Protein AF-A0A7Z0EMR9-F1 (afdb_monomer)

Nearest PDB structures (foldseek):
  7tak-assembly1_B  TM=8.417E-01  e=6.934E-30  Colwellia psychrerythraea
  5xls-assembly1_A-2  TM=6.038E-01  e=2.255E-07  Escherichia coli O157:H7
  8jez-assembly1_A-2  TM=6.680E-01  e=3.388E-06  Homo sapiens
  7tw3-assembly1_A  TM=5.166E-01  e=1.677E-05  Homo sapiens
  8gv8-assembly1_B  TM=4.917E-01  e=1.467E-05  Homo sapiens

Radius of gyration: 27.98 Å; Cα contacts (8 Å, |Δi|>4): 841; chains: 1; bounding box: 106×66×97 Å

Secondary structure (DSSP, 8-state):
---PPPPPP---TTS-BPP-EEETTEEE--BTTTB---HHHHHHHHHHHHHHGGGHHHHHHHH---HHHHHHHHHHHHHHHHHHHHTT--S--B--GGGHHHHHHHHTTS-TTHHHHHHHHHHHHHHHHHHHHHHHHT-HHHHGGGS-HHHHHHHHHHHHHHHHHHHHSTTSHHHHSHHHHHHHHHHHHHHHH-HHHHHHHHH-HHHHHHHHTTTHHHHHHHHHHHHHTTSSPPP----SB----HHHHHHHSSHHHH-PPPHHHHHHHHHHHHHHHHHHHHHHHHHHHHHHHHHHH-TTSB----HHHHHHHHHHHHHHHHHHS--TT--BS--HHHHHHHHHHHTT-TTT-S-HHHHHHHHHHHHHHHTTBHHHHHHHGGGHHHHHHHHHHHHHHHHHHHHHHH--SHHHHHHHHHHHHHHHHH-HHHHHHHHHHHHHHHHGGGTTT----SSS-------S------PPP--------------------------------------

Organism: NCBI:txid220378

Sequence (511 aa):
MSQTPSQPDAVSASDAASPHWKAGPFEVRLPFVHYRFQWQDYTQGLVMCAVDLAAIPLLTELLGMPFEAALAVVVLNGLLYLLHHLLGDPVVPGWITPAVPLLMVYCQQFPEGPERVQALVAFQLVLAALSITLGVTGLAAKVVRFIPNALRAGIVVGAGFAAVQSVFAEGGRFETFPWTISIAVGLAFLLLYSKGFARAQRRSRVLRLIGSLGILPCILLAVVVAPLFGEAPWPTLEWGFATPDFVTLWTEYTVFGVGFPPAMMLLTAIPTVAAAYIVVFGDVLQARAVLDEASEVRTDEKVSYNPNRAHMIFGARNAIMGVIGPDVTMCGPLWAAMHVAISERYKKGRDAMQSIFGGAGSFRWGTNTGLWLLPIVSLVEPVLGVALALTLIIQGFVSVKVGILEARSRTDLGIAGVTGAVLALNGAAWGFAVGIVLCLLVYGRRFFSGEDDGVINHSGKATGKGVPEGGVQPEGRVESDGTPEPTGRREPTGRKAPAGQGNPAENAVEG

Mean predicted aligned error: 10.99 Å

Structure (mmCIF, N/CA/C/O backbone):
data_AF-A0A7Z0EMR9-F1
#
_entry.id   AF-A0A7Z0EMR9-F1
#
loop_
_atom_site.group_PDB
_atom_site.id
_atom_site.type_symbol
_atom_site.label_atom_id
_atom_site.label_alt_id
_atom_site.label_comp_id
_atom_site.label_asym_id
_atom_site.label_entity_id
_atom_site.label_seq_id
_atom_site.pdbx_PDB_ins_code
_atom_site.Cartn_x
_atom_site.Cartn_y
_atom_site.Cartn_z
_atom_site.occupancy
_atom_site.B_iso_or_equiv
_atom_site.auth_seq_id
_atom_site.auth_comp_id
_atom_site.auth_asym_id
_atom_site.auth_atom_id
_atom_site.pdbx_PDB_model_num
ATOM 1 N N . MET A 1 1 ? 61.504 -17.739 -24.196 1.00 38.50 1 MET A N 1
ATOM 2 C CA . MET A 1 1 ? 60.370 -17.129 -24.922 1.00 38.50 1 MET A CA 1
ATOM 3 C C . MET A 1 1 ? 59.130 -17.321 -24.071 1.00 38.50 1 MET A C 1
ATOM 5 O O . MET A 1 1 ? 58.827 -18.445 -23.704 1.00 38.50 1 MET A O 1
ATOM 9 N N . SER A 1 2 ? 58.551 -16.201 -23.646 1.00 34.12 2 SER A N 1
ATOM 10 C CA . SER A 1 2 ? 57.458 -16.084 -22.678 1.00 34.12 2 SER A CA 1
ATOM 11 C C . SER A 1 2 ? 56.152 -16.657 -23.237 1.00 34.12 2 SER A C 1
ATOM 13 O O . SER A 1 2 ? 55.765 -16.298 -24.347 1.00 34.12 2 SER A O 1
ATOM 15 N N . GLN A 1 3 ? 55.487 -17.531 -22.477 1.00 33.84 3 GLN A N 1
ATOM 16 C CA . GLN A 1 3 ? 54.086 -17.882 -22.698 1.00 33.84 3 GLN A CA 1
ATOM 17 C C . GLN A 1 3 ? 53.218 -16.846 -21.979 1.00 33.84 3 GLN A C 1
ATOM 19 O O . GLN A 1 3 ? 53.241 -16.742 -20.753 1.00 33.84 3 GLN A O 1
ATOM 24 N N . THR A 1 4 ? 52.468 -16.064 -22.748 1.00 31.91 4 THR A N 1
ATOM 25 C CA . THR A 1 4 ? 51.414 -15.185 -22.235 1.00 31.91 4 THR A CA 1
ATOM 26 C C . THR A 1 4 ? 50.178 -16.036 -21.913 1.00 31.91 4 THR A C 1
ATOM 28 O O . THR A 1 4 ? 49.784 -16.837 -22.763 1.00 31.91 4 THR A O 1
ATOM 31 N N . PRO A 1 5 ? 49.546 -15.897 -20.733 1.00 38.81 5 PRO A N 1
ATOM 32 C CA . PRO A 1 5 ? 48.330 -16.633 -20.420 1.00 38.81 5 PRO A CA 1
ATOM 33 C C . PRO A 1 5 ? 47.137 -16.042 -21.178 1.00 38.81 5 PRO A C 1
ATOM 35 O O . PRO A 1 5 ? 46.955 -14.825 -21.234 1.00 38.81 5 PRO A O 1
ATOM 38 N N . SER A 1 6 ? 46.326 -16.931 -21.743 1.00 34.91 6 SER A N 1
ATOM 39 C CA . SER A 1 6 ? 45.016 -16.658 -22.330 1.00 34.91 6 SER A CA 1
ATOM 40 C C . SER A 1 6 ? 44.100 -15.930 -21.339 1.00 34.91 6 SER A C 1
ATOM 42 O O . SER A 1 6 ? 43.960 -16.352 -20.190 1.00 34.91 6 SER A O 1
ATOM 44 N N . GLN A 1 7 ? 43.477 -14.841 -21.801 1.00 30.89 7 GLN A N 1
ATOM 45 C CA . GLN A 1 7 ? 42.397 -14.139 -21.102 1.00 30.89 7 GLN A CA 1
ATOM 46 C C . GLN A 1 7 ? 41.265 -15.113 -20.730 1.00 30.89 7 GLN A C 1
ATOM 48 O O . GLN A 1 7 ? 40.964 -16.003 -21.525 1.00 30.89 7 GLN A O 1
ATOM 53 N N . PRO A 1 8 ? 40.618 -14.950 -19.562 1.00 38.78 8 PRO A N 1
ATOM 54 C CA . PRO A 1 8 ? 39.451 -15.745 -19.218 1.00 38.78 8 PRO A CA 1
ATOM 55 C C . PRO A 1 8 ? 38.270 -15.347 -20.106 1.00 38.78 8 PRO A C 1
ATOM 57 O O . PRO A 1 8 ? 38.010 -14.160 -20.322 1.00 38.78 8 PRO A O 1
ATOM 60 N N . ASP A 1 9 ? 37.580 -16.367 -20.607 1.00 33.81 9 ASP A N 1
ATOM 61 C CA . ASP A 1 9 ? 36.414 -16.277 -21.474 1.00 33.81 9 ASP A CA 1
ATOM 62 C C . ASP A 1 9 ? 35.390 -15.258 -20.959 1.00 33.81 9 ASP A C 1
ATOM 64 O O . ASP A 1 9 ? 34.938 -15.299 -19.810 1.00 33.81 9 ASP A O 1
ATOM 68 N N . ALA A 1 10 ? 35.008 -14.333 -21.839 1.00 34.22 10 ALA A N 1
ATOM 69 C CA . ALA A 1 10 ? 33.889 -13.438 -21.622 1.00 34.22 10 ALA A CA 1
ATOM 70 C C . ALA A 1 10 ? 32.611 -14.279 -21.502 1.00 34.22 10 ALA A C 1
ATOM 72 O O . ALA A 1 10 ? 32.075 -14.766 -22.497 1.00 34.22 10 ALA A O 1
ATOM 73 N N . VAL A 1 11 ? 32.130 -14.450 -20.269 1.00 35.16 11 VAL A N 1
ATOM 74 C CA . VAL A 1 11 ? 30.783 -14.949 -19.980 1.00 35.16 11 VAL A CA 1
ATOM 75 C C . VAL A 1 11 ? 29.805 -14.165 -20.854 1.00 35.16 11 VAL A C 1
ATOM 77 O O . VAL A 1 11 ? 29.773 -12.933 -20.801 1.00 35.16 11 VAL A O 1
ATOM 80 N N . SER A 1 12 ? 29.037 -14.866 -21.690 1.00 31.38 12 SER A N 1
ATOM 81 C CA . SER A 1 12 ? 28.008 -14.257 -22.529 1.00 31.38 12 SER A CA 1
ATOM 82 C C . SER A 1 12 ? 27.102 -13.379 -21.666 1.00 31.38 12 SER A C 1
ATOM 84 O O . SER A 1 12 ? 26.524 -13.846 -20.683 1.00 31.38 12 SER A O 1
ATOM 86 N N . ALA A 1 13 ? 26.967 -12.104 -22.032 1.00 41.00 13 ALA A N 1
ATOM 87 C CA . ALA A 1 13 ? 26.223 -11.092 -21.278 1.00 41.00 13 ALA A CA 1
ATOM 88 C C . ALA A 1 13 ? 24.725 -11.418 -21.054 1.00 41.00 13 ALA A C 1
ATOM 90 O O . ALA A 1 13 ? 24.049 -10.680 -20.349 1.00 41.00 13 ALA A O 1
ATOM 91 N N . SER A 1 14 ? 24.210 -12.517 -21.615 1.00 41.41 14 SER A N 1
ATOM 92 C CA . SER A 1 14 ? 22.831 -12.994 -21.475 1.00 41.41 14 SER A CA 1
ATOM 93 C C . SER A 1 14 ? 22.508 -13.689 -20.141 1.00 41.41 14 SER A C 1
ATOM 95 O O . SER A 1 14 ? 21.337 -13.949 -19.883 1.00 41.41 14 SER A O 1
ATOM 97 N N . ASP A 1 15 ? 23.498 -14.000 -19.291 1.00 43.16 15 ASP A N 1
ATOM 98 C CA . ASP A 1 15 ? 23.293 -14.772 -18.044 1.00 43.16 15 ASP A CA 1
ATOM 99 C C . ASP A 1 15 ? 23.750 -14.071 -16.751 1.00 43.16 15 ASP A C 1
ATOM 101 O O . ASP A 1 15 ? 23.677 -14.650 -15.660 1.00 43.16 15 ASP A O 1
ATOM 105 N N . ALA A 1 16 ? 24.201 -12.816 -16.823 1.00 61.12 16 ALA A N 1
ATOM 106 C CA . ALA A 1 16 ? 24.695 -12.101 -15.651 1.00 61.12 16 ALA A CA 1
ATOM 107 C C . ALA A 1 16 ? 23.534 -11.683 -14.728 1.00 61.12 16 ALA A C 1
ATOM 109 O O . ALA A 1 16 ? 22.901 -10.638 -14.896 1.00 61.12 16 ALA A O 1
ATOM 110 N N . ALA A 1 17 ? 23.241 -12.510 -13.723 1.00 73.06 17 ALA A N 1
ATOM 111 C CA . ALA A 1 17 ? 22.413 -12.098 -12.597 1.00 73.06 17 ALA A CA 1
ATOM 112 C C . ALA A 1 17 ? 23.053 -10.879 -11.918 1.00 73.06 17 ALA A C 1
ATOM 114 O O . ALA A 1 17 ? 24.261 -10.859 -11.675 1.00 73.06 17 ALA A O 1
ATOM 115 N N . SER A 1 18 ? 22.240 -9.875 -11.582 1.00 81.69 18 SER A N 1
ATOM 116 C CA . SER A 1 18 ? 22.731 -8.690 -10.875 1.00 81.69 18 SER A CA 1
ATOM 117 C C . SER A 1 18 ? 23.467 -9.099 -9.580 1.00 81.69 18 SER A C 1
ATOM 119 O O . SER A 1 18 ? 22.972 -10.007 -8.891 1.00 81.69 18 SER A O 1
ATOM 121 N N . PRO A 1 19 ? 24.606 -8.465 -9.226 1.00 91.12 19 PRO A N 1
ATOM 122 C CA . PRO A 1 19 ? 25.434 -8.855 -8.082 1.00 91.12 19 PRO A CA 1
ATOM 123 C C . PRO A 1 19 ? 24.636 -8.976 -6.778 1.00 91.12 19 PRO A C 1
ATOM 125 O O . PRO A 1 19 ? 23.777 -8.143 -6.497 1.00 91.12 19 PRO A O 1
ATOM 128 N N . HIS A 1 20 ? 24.914 -10.002 -5.972 1.00 93.69 20 HIS A N 1
ATOM 129 C CA . HIS A 1 20 ? 24.277 -10.222 -4.668 1.00 93.69 20 HIS A CA 1
ATOM 130 C C . HIS A 1 20 ? 25.073 -11.216 -3.814 1.00 93.69 20 HIS A C 1
ATOM 132 O O . HIS A 1 20 ? 25.844 -12.024 -4.339 1.00 93.69 20 HIS A O 1
ATOM 138 N N . TRP A 1 21 ? 24.806 -11.226 -2.508 1.00 95.75 21 TRP A N 1
ATOM 139 C CA . TRP A 1 21 ? 25.156 -12.345 -1.632 1.00 95.75 21 TRP A CA 1
ATOM 140 C C . TRP A 1 21 ? 23.956 -13.265 -1.438 1.00 95.75 21 TRP A C 1
ATOM 142 O O . TRP A 1 21 ? 22.830 -12.809 -1.249 1.00 95.75 21 TRP A O 1
ATOM 152 N N . LYS A 1 22 ? 24.173 -14.580 -1.470 1.00 94.44 22 LYS A N 1
ATOM 153 C CA . LYS A 1 22 ? 23.105 -15.549 -1.198 1.00 94.44 22 LYS A CA 1
ATOM 154 C C . LYS A 1 22 ? 22.912 -15.715 0.308 1.00 94.44 22 LYS A C 1
ATOM 156 O O . LYS A 1 22 ? 23.880 -15.958 1.022 1.00 94.44 22 LYS A O 1
ATOM 161 N N . ALA A 1 23 ? 21.665 -15.641 0.766 1.00 94.25 23 ALA A N 1
ATOM 162 C CA . ALA A 1 23 ? 21.274 -15.881 2.153 1.00 94.25 23 ALA A CA 1
ATOM 163 C C . ALA A 1 23 ? 19.988 -16.724 2.190 1.00 94.25 23 ALA A C 1
ATOM 165 O O . ALA A 1 23 ? 18.875 -16.206 2.286 1.00 94.25 23 ALA A O 1
ATOM 166 N N . GLY A 1 24 ? 20.138 -18.047 2.063 1.00 91.56 24 GLY A N 1
ATOM 167 C CA . GLY A 1 24 ? 19.003 -18.968 1.973 1.00 91.56 24 GLY A CA 1
ATOM 168 C C . GLY A 1 24 ? 18.119 -18.650 0.756 1.00 91.56 24 GLY A C 1
ATOM 169 O O . GLY A 1 24 ? 18.639 -18.624 -0.361 1.00 91.56 24 GLY A O 1
ATOM 170 N N . PRO A 1 25 ? 16.805 -18.405 0.931 1.00 91.00 25 PRO A N 1
ATOM 171 C CA . PRO A 1 25 ? 15.931 -18.032 -0.177 1.00 91.00 25 PRO A CA 1
ATOM 172 C C . PRO A 1 25 ? 16.091 -16.569 -0.623 1.00 91.00 25 PRO A C 1
ATOM 174 O O . PRO A 1 25 ? 15.492 -16.185 -1.628 1.00 91.00 25 PRO A O 1
ATOM 177 N N . PHE A 1 26 ? 16.855 -15.754 0.113 1.00 95.94 26 PHE A N 1
ATOM 178 C CA . PHE A 1 26 ? 17.042 -14.327 -0.140 1.00 95.94 26 PHE A CA 1
ATOM 179 C C . PHE A 1 26 ? 18.345 -14.038 -0.891 1.00 95.94 26 PHE A C 1
ATOM 181 O O . PHE A 1 26 ? 19.332 -14.774 -0.800 1.00 95.94 26 PHE A O 1
ATOM 188 N N . GLU A 1 27 ? 18.351 -12.919 -1.610 1.00 94.94 27 GLU A N 1
ATOM 189 C CA . GLU A 1 27 ? 19.522 -12.399 -2.315 1.00 94.94 27 GLU A CA 1
ATOM 190 C C . GLU A 1 27 ? 19.842 -11.016 -1.747 1.00 94.94 27 GLU A C 1
ATOM 192 O O . GLU A 1 27 ? 19.180 -10.034 -2.076 1.00 94.94 27 GLU A O 1
ATOM 197 N N . VAL A 1 28 ? 20.838 -10.940 -0.866 1.00 96.69 28 VAL A N 1
ATOM 198 C CA . VAL A 1 28 ? 21.196 -9.702 -0.175 1.00 96.69 28 VAL A CA 1
ATOM 199 C C . VAL A 1 28 ? 21.867 -8.735 -1.145 1.00 96.69 28 VAL A C 1
ATOM 201 O O . VAL A 1 28 ? 22.902 -9.051 -1.739 1.00 96.69 28 VAL A O 1
ATOM 204 N N . ARG A 1 29 ? 21.278 -7.544 -1.294 1.00 94.88 29 ARG A N 1
ATOM 205 C CA . ARG A 1 29 ? 21.692 -6.502 -2.244 1.00 94.88 29 ARG A CA 1
ATOM 206 C C . ARG A 1 29 ? 21.770 -5.144 -1.562 1.00 94.88 29 ARG A C 1
ATOM 208 O O . ARG A 1 29 ? 20.777 -4.438 -1.413 1.00 94.88 29 ARG A O 1
ATOM 215 N N . LEU A 1 30 ? 22.980 -4.757 -1.187 1.00 95.06 30 LEU A N 1
ATOM 216 C CA . LEU A 1 30 ? 23.254 -3.440 -0.610 1.00 95.06 30 LEU A CA 1
ATOM 217 C C . LEU A 1 30 ? 23.436 -2.357 -1.692 1.00 95.06 30 LEU A C 1
ATOM 219 O O . LEU A 1 30 ? 24.103 -2.628 -2.701 1.00 95.06 30 LEU A O 1
ATOM 223 N N . PRO A 1 31 ? 22.913 -1.131 -1.478 1.00 93.69 31 PRO A N 1
ATOM 224 C CA . PRO A 1 31 ? 23.210 0.005 -2.347 1.00 93.69 31 PRO A CA 1
ATOM 225 C C . PRO A 1 31 ? 24.718 0.270 -2.391 1.00 93.69 31 PRO A C 1
ATOM 227 O O . PRO A 1 31 ? 25.435 -0.027 -1.436 1.00 93.69 31 PRO A O 1
ATOM 230 N N . PHE A 1 32 ? 25.198 0.826 -3.505 1.00 94.19 32 PHE A N 1
ATOM 231 C CA . PHE A 1 32 ? 26.609 1.155 -3.783 1.00 94.19 32 PHE A CA 1
ATOM 232 C C . PHE A 1 32 ? 27.553 -0.047 -3.938 1.00 94.19 32 PHE A C 1
ATOM 234 O O . PHE A 1 32 ? 28.539 0.064 -4.659 1.00 94.19 32 PHE A O 1
ATOM 241 N N . VAL A 1 33 ? 27.242 -1.191 -3.327 1.00 93.94 33 VAL A N 1
ATOM 242 C CA . VAL A 1 33 ? 28.011 -2.438 -3.459 1.00 93.94 33 VAL A CA 1
ATOM 243 C C . VAL A 1 33 ? 27.484 -3.280 -4.619 1.00 93.94 33 VAL A C 1
ATOM 245 O O . VAL A 1 33 ? 28.239 -3.687 -5.494 1.00 93.94 33 VAL A O 1
ATOM 248 N N . HIS A 1 34 ? 26.174 -3.535 -4.633 1.00 94.00 34 HIS A N 1
ATOM 249 C CA . HIS A 1 34 ? 25.549 -4.487 -5.554 1.00 94.00 34 HIS A CA 1
ATOM 250 C C . HIS A 1 34 ? 24.795 -3.813 -6.699 1.00 94.00 34 HIS A C 1
ATOM 252 O O . HIS A 1 34 ? 24.674 -4.369 -7.787 1.00 94.00 34 HIS A O 1
ATOM 258 N N . TYR A 1 35 ? 24.297 -2.600 -6.467 1.00 92.81 35 TYR A N 1
ATOM 259 C CA . TYR A 1 35 ? 23.665 -1.785 -7.492 1.00 92.81 35 TYR A CA 1
ATOM 260 C C . TYR A 1 35 ? 24.071 -0.319 -7.343 1.00 92.81 35 TYR A C 1
ATOM 262 O O . TYR A 1 35 ? 24.325 0.182 -6.243 1.00 92.81 35 TYR A O 1
ATOM 270 N N . ARG A 1 36 ? 24.092 0.397 -8.472 1.00 92.81 36 ARG A N 1
ATOM 271 C CA . ARG A 1 36 ? 24.347 1.840 -8.492 1.00 92.81 36 ARG A CA 1
ATOM 272 C C . ARG A 1 36 ? 23.119 2.597 -8.002 1.00 92.81 36 ARG A C 1
ATOM 274 O O . ARG A 1 36 ? 22.025 2.400 -8.536 1.00 92.81 36 ARG A O 1
ATOM 281 N N . PHE A 1 37 ? 23.330 3.503 -7.056 1.00 93.69 37 PHE A N 1
ATOM 282 C CA . PHE A 1 37 ? 22.301 4.421 -6.585 1.00 93.69 37 PHE A CA 1
ATOM 283 C C . PHE A 1 37 ? 21.839 5.358 -7.713 1.00 93.69 37 PHE A C 1
ATOM 285 O O . PHE A 1 37 ? 22.659 5.933 -8.432 1.00 93.69 37 PHE A O 1
ATOM 292 N N . GLN A 1 38 ? 20.527 5.485 -7.898 1.00 93.50 38 GLN A N 1
ATOM 293 C CA . GLN A 1 38 ? 19.898 6.276 -8.951 1.00 93.50 38 GLN A CA 1
ATOM 294 C C . GLN A 1 38 ? 19.310 7.562 -8.364 1.00 93.50 38 GLN A C 1
ATOM 296 O O . GLN A 1 38 ? 18.248 7.553 -7.746 1.00 93.50 38 GLN A O 1
ATOM 301 N N . TRP A 1 39 ? 19.985 8.693 -8.587 1.00 90.94 39 TRP A N 1
ATOM 302 C CA . TRP A 1 39 ? 19.556 9.979 -8.025 1.00 90.94 39 TRP A CA 1
ATOM 303 C C . TRP A 1 39 ? 18.160 10.413 -8.495 1.00 90.94 39 TRP A C 1
ATOM 305 O O . TRP A 1 39 ? 17.389 10.937 -7.704 1.00 90.94 39 TRP A O 1
ATOM 315 N N . GLN A 1 40 ? 17.812 10.139 -9.758 1.00 88.88 40 GLN A N 1
ATOM 316 C CA . GLN A 1 40 ? 16.497 10.479 -10.318 1.00 88.88 40 GLN A CA 1
ATOM 317 C C . GLN A 1 40 ? 15.355 9.767 -9.579 1.00 88.88 40 GLN A C 1
ATOM 319 O O . GLN A 1 40 ? 14.358 10.398 -9.236 1.00 88.88 40 GLN A O 1
ATOM 324 N N . ASP A 1 41 ? 15.518 8.469 -9.306 1.00 92.44 41 ASP A N 1
ATOM 325 C CA . ASP A 1 41 ? 14.514 7.680 -8.589 1.00 92.44 41 ASP A CA 1
ATOM 326 C C . ASP A 1 41 ? 14.484 8.063 -7.100 1.00 92.44 41 ASP A C 1
ATOM 328 O O . ASP A 1 41 ? 13.411 8.137 -6.510 1.00 92.44 41 ASP A O 1
ATOM 332 N N . TYR A 1 42 ? 15.637 8.398 -6.506 1.00 95.50 42 TYR A N 1
ATOM 333 C CA . TYR A 1 42 ? 15.719 8.908 -5.133 1.00 95.50 42 TYR A CA 1
ATOM 334 C C . TYR A 1 42 ? 14.981 10.234 -4.944 1.00 95.50 42 TYR A C 1
ATOM 336 O O . TYR A 1 42 ? 14.158 10.348 -4.039 1.00 95.50 42 TYR A O 1
ATOM 344 N N . THR A 1 43 ? 15.219 11.232 -5.803 1.00 90.75 43 THR A N 1
ATOM 345 C CA . THR A 1 43 ? 14.514 12.519 -5.698 1.00 90.75 43 THR A CA 1
ATOM 346 C C . THR A 1 43 ? 13.024 12.355 -5.958 1.00 90.75 43 THR A C 1
ATOM 348 O O . THR A 1 43 ? 12.221 13.028 -5.323 1.00 90.75 43 THR A O 1
ATOM 351 N N . GLN A 1 44 ? 12.636 11.440 -6.854 1.00 88.94 44 GLN A N 1
ATOM 352 C CA . GLN A 1 44 ? 11.231 11.091 -7.039 1.00 88.94 44 GLN A CA 1
ATOM 353 C C . GLN A 1 44 ? 10.642 10.473 -5.765 1.00 88.94 44 GLN A C 1
ATOM 355 O O . GLN A 1 44 ? 9.584 10.908 -5.327 1.00 88.94 44 GLN A O 1
ATOM 360 N N . GLY A 1 45 ? 11.337 9.522 -5.138 1.00 92.81 45 GLY A N 1
ATOM 361 C CA . GLY A 1 45 ? 10.942 8.934 -3.857 1.00 92.81 45 GLY A CA 1
ATOM 362 C C . GLY A 1 45 ? 10.769 9.973 -2.751 1.00 92.81 45 GLY A C 1
ATOM 363 O O . GLY A 1 45 ? 9.772 9.947 -2.039 1.00 92.81 45 GLY A O 1
ATOM 364 N N . LEU A 1 46 ? 11.690 10.933 -2.662 1.00 92.56 46 LEU A N 1
ATOM 365 C CA . LEU A 1 46 ? 11.659 11.999 -1.660 1.00 92.56 46 LEU A CA 1
ATOM 366 C C . LEU A 1 46 ? 10.382 12.838 -1.734 1.00 92.56 46 LEU A C 1
ATOM 368 O O . LEU A 1 46 ? 9.824 13.168 -0.701 1.00 92.56 46 LEU A O 1
ATOM 372 N N . VAL A 1 47 ? 9.887 13.138 -2.936 1.00 86.69 47 VAL A N 1
ATOM 373 C CA . VAL A 1 47 ? 8.612 13.857 -3.092 1.00 86.69 47 VAL A CA 1
ATOM 374 C C . VAL A 1 47 ? 7.412 12.908 -2.952 1.00 86.69 47 VAL A C 1
ATOM 376 O O . VAL A 1 47 ? 6.363 13.296 -2.445 1.00 86.69 47 VAL A O 1
ATOM 379 N N . MET A 1 48 ? 7.556 11.647 -3.369 1.00 88.44 48 MET A N 1
ATOM 380 C CA . MET A 1 48 ? 6.493 10.639 -3.278 1.00 88.44 48 MET A CA 1
ATOM 381 C C . MET A 1 48 ? 6.189 10.167 -1.855 1.00 88.44 48 MET A C 1
ATOM 383 O O . MET A 1 48 ? 5.136 9.561 -1.665 1.00 88.44 48 MET A O 1
ATOM 387 N N . CYS A 1 49 ? 7.030 10.460 -0.855 1.00 90.75 49 CYS A N 1
ATOM 388 C CA . CYS A 1 49 ? 6.718 10.131 0.542 1.00 90.75 49 CYS A CA 1
ATOM 389 C C . CYS A 1 49 ? 5.411 10.789 1.023 1.00 90.75 49 CYS A C 1
ATOM 391 O O . CYS A 1 49 ? 4.757 10.254 1.910 1.00 90.75 49 CYS A O 1
ATOM 393 N N . ALA A 1 50 ? 4.976 11.885 0.386 1.00 86.69 50 ALA A N 1
ATOM 394 C CA . ALA A 1 50 ? 3.672 12.502 0.624 1.00 86.69 50 ALA A CA 1
ATOM 395 C C . ALA A 1 50 ? 2.501 11.516 0.467 1.00 86.69 50 ALA A C 1
ATOM 397 O O . ALA A 1 50 ? 1.486 11.645 1.144 1.00 86.69 50 ALA A O 1
ATOM 398 N N . VAL A 1 51 ? 2.643 10.516 -0.410 1.00 85.12 51 VAL A N 1
ATOM 399 C CA . VAL A 1 51 ? 1.649 9.448 -0.567 1.00 85.12 51 VAL A CA 1
ATOM 400 C C . VAL A 1 51 ? 1.693 8.484 0.619 1.00 85.12 51 VAL A C 1
ATOM 402 O O . VAL A 1 51 ? 0.638 8.088 1.103 1.00 85.12 51 VAL A O 1
ATOM 405 N N . ASP A 1 52 ? 2.883 8.147 1.128 1.00 89.56 52 ASP A N 1
ATOM 406 C CA . ASP A 1 52 ? 3.030 7.290 2.313 1.00 89.56 52 ASP A CA 1
ATOM 407 C C . ASP A 1 52 ? 2.407 7.964 3.564 1.00 89.56 52 ASP A C 1
ATOM 409 O O . ASP A 1 52 ? 1.804 7.290 4.398 1.00 89.56 52 ASP A O 1
ATOM 413 N N . LEU A 1 53 ? 2.454 9.302 3.660 1.00 91.75 53 LEU A N 1
ATOM 414 C CA . LEU A 1 53 ? 1.811 10.076 4.736 1.00 91.75 53 LEU A CA 1
ATOM 415 C C . LEU A 1 53 ? 0.273 10.000 4.718 1.00 91.75 53 LEU A C 1
ATOM 417 O O . LEU A 1 53 ? -0.360 10.247 5.743 1.00 91.75 53 LEU A O 1
ATOM 421 N N . ALA A 1 54 ? -0.352 9.600 3.604 1.00 87.94 54 ALA A N 1
ATOM 422 C CA . ALA A 1 54 ? -1.806 9.422 3.534 1.00 87.94 54 ALA A CA 1
ATOM 423 C C . ALA A 1 54 ? -2.319 8.223 4.361 1.00 87.94 54 ALA A C 1
ATOM 425 O O . ALA A 1 54 ? -3.530 8.044 4.489 1.00 87.94 54 ALA A O 1
ATOM 426 N N . ALA A 1 55 ? -1.423 7.421 4.951 1.00 90.56 55 ALA A N 1
ATOM 427 C CA . ALA A 1 55 ? -1.775 6.427 5.964 1.00 90.56 55 ALA A CA 1
ATOM 428 C C . ALA A 1 55 ? -2.103 7.053 7.330 1.00 90.56 55 ALA A C 1
ATOM 430 O O . ALA A 1 55 ? -2.860 6.462 8.098 1.00 90.56 55 ALA A O 1
ATOM 431 N N . ILE A 1 56 ? -1.582 8.249 7.634 1.00 93.44 56 ILE A N 1
ATOM 432 C CA . ILE A 1 56 ? -1.796 8.903 8.932 1.00 93.44 56 ILE A CA 1
ATOM 433 C C . ILE A 1 56 ? -3.292 9.100 9.216 1.00 93.44 56 ILE A C 1
ATOM 435 O O . ILE A 1 56 ? -3.744 8.630 10.259 1.00 93.44 56 ILE A O 1
ATOM 439 N N . PRO A 1 57 ? -4.104 9.660 8.294 1.00 88.69 57 PRO A N 1
ATOM 440 C CA . PRO A 1 57 ? -5.531 9.820 8.549 1.00 88.69 57 PRO A CA 1
ATOM 441 C C . PRO A 1 57 ? -6.292 8.499 8.726 1.00 88.69 57 PRO A C 1
ATOM 443 O O . PRO A 1 57 ? -7.346 8.502 9.350 1.00 88.69 57 PRO A O 1
ATOM 446 N N . LEU A 1 58 ? -5.796 7.377 8.181 1.00 88.88 58 LEU A N 1
ATOM 447 C CA . LEU A 1 58 ? -6.398 6.058 8.418 1.00 88.88 58 LEU A CA 1
ATOM 448 C C . LEU A 1 58 ? -6.175 5.609 9.861 1.00 88.88 58 LEU A C 1
ATOM 450 O O . LEU A 1 58 ? -7.086 5.076 10.484 1.00 88.88 58 LEU A O 1
ATOM 454 N N . LEU A 1 59 ? -4.966 5.817 10.383 1.00 93.88 59 LEU A N 1
ATOM 455 C CA . LEU A 1 59 ? -4.608 5.459 11.753 1.00 93.88 59 LEU A CA 1
ATOM 456 C C . LEU A 1 59 ? -5.317 6.361 12.766 1.00 93.88 59 LEU A C 1
ATOM 458 O O . LEU A 1 59 ? -5.841 5.859 13.759 1.00 93.88 59 LEU A O 1
ATOM 462 N N . THR A 1 60 ? -5.387 7.665 12.494 1.00 92.12 60 THR A N 1
ATOM 463 C CA . THR A 1 60 ? -6.053 8.627 13.380 1.00 92.12 60 THR A CA 1
ATOM 464 C C . THR A 1 60 ? -7.561 8.374 13.426 1.00 92.12 60 THR A C 1
ATOM 466 O O . THR A 1 60 ? -8.140 8.361 14.503 1.00 92.12 60 THR A O 1
ATOM 469 N N . GLU A 1 61 ? -8.205 8.121 12.279 1.00 85.94 61 GLU A N 1
ATOM 470 C CA . GLU A 1 61 ? -9.647 7.837 12.214 1.00 85.94 61 GLU A CA 1
ATOM 471 C C . GLU A 1 61 ? -9.991 6.473 12.810 1.00 85.94 61 GLU A C 1
ATOM 473 O O . GLU A 1 61 ? -10.974 6.339 13.532 1.00 85.94 61 GLU A O 1
ATOM 478 N N . LEU A 1 62 ? -9.205 5.441 12.495 1.00 88.50 62 LEU A N 1
ATOM 479 C CA . LEU A 1 62 ? -9.541 4.096 12.935 1.00 88.50 62 LEU A CA 1
ATOM 480 C C . LEU A 1 62 ? -9.266 3.908 14.427 1.00 88.50 62 LEU A C 1
ATOM 482 O O . LEU A 1 62 ? -10.055 3.249 15.100 1.00 88.50 62 LEU A O 1
ATOM 486 N N . LEU A 1 63 ? -8.144 4.424 14.933 1.00 93.12 63 LEU A N 1
ATOM 487 C CA . LEU A 1 63 ? -7.646 4.108 16.275 1.00 93.12 63 LEU A CA 1
ATOM 488 C C . LEU A 1 63 ? -7.712 5.284 17.257 1.00 93.12 63 LEU A C 1
ATOM 490 O O . LEU A 1 63 ? -7.359 5.083 18.414 1.00 93.12 63 LEU A O 1
ATOM 494 N N . GLY A 1 64 ? -8.086 6.488 16.814 1.00 91.12 64 GLY A N 1
ATOM 495 C CA . GLY A 1 64 ? -7.948 7.700 17.630 1.00 91.12 64 GLY A CA 1
ATOM 496 C C . GLY A 1 64 ? -6.484 8.103 17.854 1.00 91.12 64 GLY A C 1
ATOM 497 O O . GLY A 1 64 ? -6.176 8.862 18.770 1.00 91.12 64 GLY A O 1
ATOM 498 N N . MET A 1 65 ? -5.568 7.573 17.035 1.00 95.06 65 MET A N 1
ATOM 499 C CA . MET A 1 65 ? -4.125 7.732 17.209 1.00 95.06 65 MET A CA 1
ATOM 500 C C . MET A 1 65 ? -3.685 9.188 16.975 1.00 95.06 65 MET A C 1
ATOM 502 O O . MET A 1 65 ? -4.061 9.761 15.950 1.00 95.06 65 MET A O 1
ATOM 506 N N . PRO A 1 66 ? -2.846 9.778 17.850 1.00 96.00 66 PRO A N 1
ATOM 507 C CA . PRO A 1 66 ? -2.228 11.079 17.601 1.00 96.00 66 PRO A CA 1
ATOM 508 C C . PRO A 1 66 ? -1.385 11.090 16.321 1.00 96.00 66 PRO A C 1
ATOM 510 O O . PRO A 1 66 ? -0.812 10.068 15.928 1.00 96.00 66 PRO A O 1
ATOM 513 N N . PHE A 1 67 ? -1.268 12.258 15.690 1.00 94.56 67 PHE A N 1
ATOM 514 C CA . PHE A 1 67 ? -0.573 12.422 14.411 1.00 94.56 67 PHE A CA 1
ATOM 515 C C . PHE A 1 67 ? 0.873 11.902 14.452 1.00 94.56 67 PHE A C 1
ATOM 517 O O . PHE A 1 67 ? 1.297 11.156 13.572 1.00 94.56 67 PHE A O 1
ATOM 524 N N . GLU A 1 68 ? 1.623 12.238 15.497 1.00 96.06 68 GLU A N 1
ATOM 525 C CA . GLU A 1 68 ? 3.040 11.915 15.663 1.00 96.06 68 GLU A CA 1
ATOM 526 C C . GLU A 1 68 ? 3.261 10.417 15.904 1.00 96.06 68 GLU A C 1
ATOM 528 O O . GLU A 1 68 ? 4.243 9.848 15.418 1.00 96.06 68 GLU A O 1
ATOM 533 N N . ALA A 1 69 ? 2.333 9.755 16.601 1.00 97.38 69 ALA A N 1
ATOM 534 C CA . ALA A 1 69 ? 2.346 8.304 16.775 1.00 97.38 69 ALA A CA 1
ATOM 535 C C . ALA A 1 69 ? 2.008 7.589 15.453 1.00 97.38 69 ALA A C 1
ATOM 537 O O . ALA A 1 69 ? 2.663 6.611 15.085 1.00 97.38 69 ALA A O 1
ATOM 538 N N . ALA A 1 70 ? 1.055 8.119 14.679 1.00 97.00 70 ALA A N 1
ATOM 539 C CA . ALA A 1 70 ? 0.740 7.607 13.346 1.00 97.00 70 ALA A CA 1
ATOM 540 C C . ALA A 1 70 ? 1.908 7.797 12.372 1.00 97.00 70 ALA A C 1
ATOM 542 O O . ALA A 1 70 ? 2.243 6.887 11.610 1.00 97.00 70 ALA A O 1
ATOM 543 N N . LEU A 1 71 ? 2.602 8.932 12.445 1.00 96.44 71 LEU A N 1
ATOM 544 C CA . LEU A 1 71 ? 3.831 9.166 11.699 1.00 96.44 71 LEU A CA 1
ATOM 545 C C . LEU A 1 71 ? 4.916 8.144 12.065 1.00 96.44 71 LEU A C 1
ATOM 547 O O . LEU A 1 71 ? 5.628 7.675 11.176 1.00 96.44 71 LEU A O 1
ATOM 551 N N . ALA A 1 72 ? 5.018 7.739 13.335 1.00 97.75 72 ALA A N 1
ATOM 552 C CA . ALA A 1 72 ? 5.958 6.700 13.757 1.00 97.75 72 ALA A CA 1
ATOM 553 C C . ALA A 1 72 ? 5.659 5.354 13.080 1.00 97.75 72 ALA A C 1
ATOM 555 O O . ALA A 1 72 ? 6.583 4.709 12.579 1.00 97.75 72 ALA A O 1
ATOM 556 N N . VAL A 1 73 ? 4.382 4.969 12.956 1.00 97.62 73 VAL A N 1
ATOM 557 C CA . VAL A 1 73 ? 3.966 3.778 12.188 1.00 97.62 73 VAL A CA 1
ATOM 558 C C . VAL A 1 73 ? 4.385 3.895 10.721 1.00 97.62 73 VAL A C 1
ATOM 560 O O . VAL A 1 73 ? 4.985 2.966 10.173 1.00 97.62 73 VAL A O 1
ATOM 563 N N . VAL A 1 74 ? 4.132 5.045 10.086 1.00 96.38 74 VAL A N 1
ATOM 564 C CA . VAL A 1 74 ? 4.495 5.282 8.677 1.00 96.38 74 VAL A CA 1
ATOM 565 C C . VAL A 1 74 ? 6.007 5.206 8.465 1.00 96.38 74 VAL A C 1
ATOM 567 O O . VAL A 1 74 ? 6.459 4.603 7.492 1.00 96.38 74 VAL A O 1
ATOM 570 N N . VAL A 1 75 ? 6.802 5.748 9.388 1.00 97.00 75 VAL A N 1
ATOM 571 C CA . VAL A 1 75 ? 8.269 5.659 9.359 1.00 97.00 75 VAL A CA 1
ATOM 572 C C . VAL A 1 75 ? 8.748 4.211 9.501 1.00 97.00 75 VAL A C 1
ATOM 574 O O . VAL A 1 75 ? 9.625 3.790 8.743 1.00 97.00 75 VAL A O 1
ATOM 577 N N . LEU A 1 76 ? 8.164 3.417 10.406 1.00 97.38 76 LEU A N 1
ATOM 578 C CA . LEU A 1 76 ? 8.496 1.990 10.540 1.00 97.38 76 LEU A CA 1
ATOM 579 C C . LEU A 1 76 ? 8.162 1.208 9.266 1.00 97.38 76 LEU A C 1
ATOM 581 O O . LEU A 1 76 ? 9.002 0.443 8.780 1.00 97.38 76 LEU A O 1
ATOM 585 N N . ASN A 1 77 ? 6.985 1.435 8.672 1.00 96.81 77 ASN A N 1
ATOM 586 C CA . ASN A 1 77 ? 6.633 0.817 7.391 1.00 96.81 77 ASN A CA 1
ATOM 587 C C . ASN A 1 77 ? 7.606 1.259 6.281 1.00 96.81 77 ASN A C 1
ATOM 589 O O . ASN A 1 77 ? 8.081 0.436 5.495 1.00 96.81 77 ASN A O 1
ATOM 593 N N . GLY A 1 78 ? 7.954 2.551 6.283 1.00 95.62 78 GLY A N 1
ATOM 594 C CA . GLY A 1 78 ? 8.960 3.203 5.447 1.00 95.62 78 GLY A CA 1
ATOM 595 C C . GLY A 1 78 ? 10.285 2.445 5.407 1.00 95.62 78 GLY A C 1
ATOM 596 O O . GLY A 1 78 ? 10.771 2.071 4.336 1.00 95.62 78 GLY A O 1
ATOM 597 N N . LEU A 1 79 ? 10.827 2.152 6.588 1.00 96.75 79 LEU A N 1
ATOM 598 C CA . LEU A 1 79 ? 12.059 1.383 6.758 1.00 96.75 79 LEU A CA 1
ATOM 599 C C . LEU A 1 79 ? 11.907 -0.052 6.242 1.00 96.75 79 LEU A C 1
ATOM 601 O O . LEU A 1 79 ? 12.789 -0.573 5.557 1.00 96.75 79 LEU A O 1
ATOM 605 N N . LEU A 1 80 ? 10.774 -0.695 6.526 1.00 97.50 80 LEU A N 1
ATOM 606 C CA . LEU A 1 80 ? 10.522 -2.074 6.116 1.00 97.50 80 LEU A CA 1
ATOM 607 C C . LEU A 1 80 ? 10.307 -2.238 4.605 1.00 97.50 80 LEU A C 1
ATOM 609 O O . LEU A 1 80 ? 10.531 -3.335 4.087 1.00 97.50 80 LEU A O 1
ATOM 613 N N . TYR A 1 81 ? 9.957 -1.182 3.862 1.00 97.19 81 TYR A N 1
ATOM 614 C CA . TYR A 1 81 ? 9.962 -1.225 2.394 1.00 97.19 81 TYR A CA 1
ATOM 615 C C . TYR A 1 81 ? 11.336 -1.565 1.814 1.00 97.19 81 TYR A C 1
ATOM 617 O O . TYR A 1 81 ? 11.418 -2.213 0.768 1.00 97.19 81 TYR A O 1
ATOM 625 N N . LEU A 1 82 ? 12.418 -1.175 2.492 1.00 97.69 82 LEU A N 1
ATOM 626 C CA . LEU A 1 82 ? 13.779 -1.439 2.029 1.00 97.69 82 LEU A CA 1
ATOM 627 C C . LEU A 1 82 ? 14.063 -2.947 1.944 1.00 97.69 82 LEU A C 1
ATOM 629 O O . LEU A 1 82 ? 14.831 -3.381 1.086 1.00 97.69 82 LEU A O 1
ATOM 633 N N . LEU A 1 83 ? 13.387 -3.773 2.755 1.00 97.56 83 LEU A N 1
ATOM 634 C CA . LEU A 1 83 ? 13.588 -5.225 2.763 1.00 97.56 83 LEU A CA 1
ATOM 635 C C . LEU A 1 83 ? 13.347 -5.882 1.402 1.00 97.56 83 LEU A C 1
ATOM 637 O O . LEU A 1 83 ? 13.998 -6.878 1.111 1.00 97.56 83 LEU A O 1
ATOM 641 N N . HIS A 1 84 ? 12.473 -5.335 0.551 1.00 97.12 84 HIS A N 1
ATOM 642 C CA . HIS A 1 84 ? 12.220 -5.913 -0.771 1.00 97.12 84 HIS A CA 1
ATOM 643 C C . HIS A 1 84 ? 13.485 -5.912 -1.624 1.00 97.12 84 HIS A C 1
ATOM 645 O O . HIS A 1 84 ? 14.049 -6.972 -1.893 1.00 97.12 84 HIS A O 1
ATOM 651 N N . HIS A 1 85 ? 14.001 -4.737 -1.976 1.00 95.50 85 HIS A N 1
ATOM 652 C CA . HIS A 1 85 ? 15.197 -4.677 -2.809 1.00 95.50 85 HIS A CA 1
ATOM 653 C C . HIS A 1 85 ? 16.438 -5.206 -2.070 1.00 95.50 85 HIS A C 1
ATOM 655 O O . HIS A 1 85 ? 17.310 -5.783 -2.716 1.00 95.50 85 HIS A O 1
ATOM 661 N N . LEU A 1 86 ? 16.531 -5.027 -0.741 1.00 97.12 86 LEU A N 1
ATOM 662 C CA . LEU A 1 86 ? 17.667 -5.499 0.057 1.00 97.12 86 LEU A CA 1
ATOM 663 C C . LEU A 1 86 ? 17.739 -7.023 0.116 1.00 97.12 86 LEU A C 1
ATOM 665 O O . LEU A 1 86 ? 18.845 -7.541 0.191 1.00 97.12 86 LEU A O 1
ATOM 669 N N . LEU A 1 87 ? 16.605 -7.729 0.080 1.00 97.06 87 LEU A N 1
ATOM 670 C CA . LEU A 1 87 ? 16.536 -9.194 0.119 1.00 97.06 87 LEU A CA 1
ATOM 671 C C . LEU A 1 87 ? 16.272 -9.823 -1.257 1.00 97.06 87 LEU A C 1
ATOM 673 O O . LEU A 1 87 ? 16.043 -11.032 -1.344 1.00 97.06 87 LEU A O 1
ATOM 677 N N . GLY A 1 88 ? 16.343 -9.035 -2.334 1.00 93.38 88 GLY A N 1
ATOM 678 C CA . GLY A 1 88 ? 16.359 -9.549 -3.703 1.00 93.38 88 GLY A CA 1
ATOM 679 C C . GLY A 1 88 ? 15.009 -9.599 -4.402 1.00 93.38 88 GLY A C 1
ATOM 680 O O . GLY A 1 88 ? 14.856 -10.323 -5.384 1.00 93.38 88 GLY A O 1
ATOM 681 N N . ASP A 1 89 ? 14.017 -8.862 -3.922 1.00 95.25 89 ASP A N 1
ATOM 682 C CA . ASP A 1 89 ? 12.745 -8.670 -4.609 1.00 95.25 89 ASP A CA 1
ATOM 683 C C . ASP A 1 89 ? 12.814 -7.437 -5.537 1.00 95.25 89 ASP A C 1
ATOM 685 O O . ASP A 1 89 ? 12.979 -6.316 -5.046 1.00 95.25 89 ASP A O 1
ATOM 689 N N . PRO A 1 90 ? 12.749 -7.606 -6.875 1.00 95.12 90 PRO A N 1
ATOM 690 C CA . PRO A 1 90 ? 12.961 -6.537 -7.862 1.00 95.12 90 PRO A CA 1
ATOM 691 C C . PRO A 1 90 ? 11.732 -5.630 -8.057 1.00 95.12 90 PRO A C 1
ATOM 693 O O . PRO A 1 90 ? 11.448 -5.185 -9.167 1.00 95.12 90 PRO A O 1
ATOM 696 N N . VAL A 1 91 ? 10.982 -5.359 -6.991 1.00 95.94 91 VAL A N 1
ATOM 697 C CA . VAL A 1 91 ? 9.728 -4.598 -7.035 1.00 95.94 91 VAL A CA 1
ATOM 698 C C . VAL A 1 91 ? 9.828 -3.326 -6.209 1.00 95.94 91 VAL A C 1
ATOM 700 O O . VAL A 1 91 ? 10.633 -3.223 -5.285 1.00 95.94 91 VAL A O 1
ATOM 703 N N . VAL A 1 92 ? 8.975 -2.354 -6.527 1.00 96.31 92 VAL A N 1
ATOM 704 C CA . VAL A 1 92 ? 8.685 -1.265 -5.594 1.00 96.31 92 VAL A CA 1
ATOM 705 C C . VAL A 1 92 ? 7.558 -1.771 -4.704 1.00 96.31 92 VAL A C 1
ATOM 707 O O . VAL A 1 92 ? 6.448 -1.906 -5.216 1.00 96.31 92 VAL A O 1
ATOM 710 N N . PRO A 1 93 ? 7.796 -2.090 -3.421 1.00 95.81 93 PRO A N 1
ATOM 711 C CA . PRO A 1 93 ? 6.721 -2.537 -2.539 1.00 95.81 93 PRO A CA 1
ATOM 712 C C . PRO A 1 93 ? 5.759 -1.401 -2.225 1.00 95.81 93 PRO A C 1
ATOM 714 O O . PRO A 1 93 ? 6.081 -0.250 -2.501 1.00 95.81 93 PRO A O 1
ATOM 717 N N . GLY A 1 94 ? 4.610 -1.701 -1.623 1.00 93.19 94 GLY A N 1
ATOM 718 C CA . GLY A 1 94 ? 3.579 -0.719 -1.275 1.00 93.19 94 GLY A CA 1
ATOM 719 C C . GLY A 1 94 ? 2.646 -1.223 -0.183 1.00 93.19 94 GLY A C 1
ATOM 720 O O . GLY A 1 94 ? 3.006 -2.115 0.584 1.00 93.19 94 GLY A O 1
ATOM 721 N N . TRP A 1 95 ? 1.458 -0.640 -0.118 1.00 92.56 95 TRP A N 1
ATOM 722 C CA . TRP A 1 95 ? 0.347 -1.103 0.711 1.00 92.56 95 TRP A CA 1
ATOM 723 C C . TRP A 1 95 ? -0.391 -2.255 0.035 1.00 92.56 95 TRP A C 1
ATOM 725 O O . TRP A 1 95 ? -0.200 -2.507 -1.153 1.00 92.56 95 TRP A O 1
ATOM 735 N N . ILE A 1 96 ? -1.301 -2.903 0.759 1.00 89.38 96 ILE A N 1
ATOM 736 C CA . ILE A 1 96 ? -2.360 -3.709 0.132 1.00 89.38 96 ILE A CA 1
ATOM 737 C C . ILE A 1 96 ? -3.575 -2.795 -0.024 1.00 89.38 96 ILE A C 1
ATOM 739 O O . ILE A 1 96 ? -4.621 -2.988 0.595 1.00 89.38 96 ILE A O 1
ATOM 743 N N . THR A 1 97 ? -3.409 -1.732 -0.815 1.00 79.62 97 THR A N 1
ATOM 744 C CA . THR A 1 97 ? -4.370 -0.625 -0.897 1.00 79.62 97 THR A CA 1
ATOM 745 C C . THR A 1 97 ? -5.814 -1.089 -1.151 1.00 79.62 97 THR A C 1
ATOM 747 O O . THR A 1 97 ? -6.708 -0.552 -0.501 1.00 79.62 97 THR A O 1
ATOM 750 N N . PRO A 1 98 ? -6.104 -2.075 -2.031 1.00 74.50 98 PRO A N 1
ATOM 751 C CA . PRO A 1 98 ? -7.491 -2.480 -2.272 1.00 74.50 98 PRO A CA 1
ATOM 752 C C . PRO A 1 98 ? -8.139 -3.208 -1.086 1.00 74.50 98 PRO A C 1
ATOM 754 O O . PRO A 1 98 ? -9.361 -3.296 -1.028 1.00 74.50 98 PRO A O 1
ATOM 757 N N . ALA A 1 99 ? -7.347 -3.703 -0.129 1.00 82.38 99 ALA A N 1
ATOM 758 C CA . ALA A 1 99 ? -7.836 -4.370 1.075 1.00 82.38 99 ALA A CA 1
ATOM 759 C C . ALA A 1 99 ? -7.962 -3.432 2.291 1.00 82.38 99 ALA A C 1
ATOM 761 O O . ALA A 1 99 ? -8.486 -3.850 3.320 1.00 82.38 99 ALA A O 1
ATOM 762 N N . VAL A 1 100 ? -7.533 -2.168 2.191 1.00 84.50 100 VAL A N 1
ATOM 763 C CA . VAL A 1 100 ? -7.656 -1.185 3.285 1.00 84.50 100 VAL A CA 1
ATOM 764 C C . VAL A 1 100 ? -9.101 -1.031 3.782 1.00 84.50 100 VAL A C 1
ATOM 766 O O . VAL A 1 100 ? -9.314 -1.185 4.984 1.00 84.50 100 VAL A O 1
ATOM 769 N N . PRO A 1 101 ? -10.118 -0.826 2.917 1.00 75.56 101 PRO A N 1
ATOM 770 C CA . PRO A 1 101 ? -11.504 -0.688 3.377 1.00 75.56 101 PRO A CA 1
ATOM 771 C C . PRO A 1 101 ? -12.004 -1.937 4.106 1.00 75.56 101 PRO A C 1
ATOM 773 O O . PRO A 1 101 ? -12.707 -1.848 5.107 1.00 75.56 101 PRO A O 1
ATOM 776 N N . LEU A 1 102 ? -11.605 -3.114 3.622 1.00 78.88 102 LEU A N 1
ATOM 777 C CA . LEU A 1 102 ? -11.967 -4.396 4.213 1.00 78.88 102 LEU A CA 1
ATOM 778 C C . LEU A 1 102 ? -11.437 -4.521 5.651 1.00 78.88 102 LEU A C 1
ATOM 780 O O . LEU A 1 102 ? -12.156 -4.976 6.540 1.00 78.88 102 LEU A O 1
ATOM 784 N N . LEU A 1 103 ? -10.188 -4.104 5.870 1.00 88.19 103 LEU A N 1
ATOM 785 C CA . LEU A 1 103 ? -9.564 -4.085 7.188 1.00 88.19 103 LEU A CA 1
ATOM 786 C C . LEU A 1 103 ? -10.205 -3.037 8.104 1.00 88.19 103 LEU A C 1
ATOM 788 O O . LEU A 1 103 ? -10.491 -3.347 9.257 1.00 88.19 103 LEU A O 1
ATOM 792 N N . MET A 1 104 ? -10.500 -1.838 7.593 1.00 84.25 104 MET A N 1
ATOM 793 C CA . MET A 1 104 ? -11.200 -0.806 8.367 1.00 84.25 104 MET A CA 1
ATOM 794 C C . MET A 1 104 ? -12.550 -1.311 8.881 1.00 84.25 104 MET A C 1
ATOM 796 O O . MET A 1 104 ? -12.800 -1.253 10.083 1.00 84.25 104 MET A O 1
ATOM 800 N N . VAL A 1 105 ? -13.377 -1.885 7.998 1.00 79.44 105 VAL A N 1
ATOM 801 C CA . VAL A 1 105 ? -14.686 -2.444 8.371 1.00 79.44 105 VAL A CA 1
ATOM 802 C C . VAL A 1 105 ? -14.538 -3.556 9.407 1.00 79.44 105 VAL A C 1
ATOM 804 O O . VAL A 1 105 ? -15.323 -3.622 10.346 1.00 79.44 105 VAL A O 1
ATOM 807 N N . TYR A 1 106 ? -13.527 -4.418 9.276 1.00 87.44 106 TYR A N 1
ATOM 808 C CA . TYR A 1 106 ? -13.247 -5.457 10.270 1.00 87.44 106 TYR A CA 1
ATOM 809 C C . TYR A 1 106 ? -12.886 -4.867 11.641 1.00 87.44 106 TYR A C 1
ATOM 811 O O . TYR A 1 106 ? -13.469 -5.255 12.648 1.00 87.44 106 TYR A O 1
ATOM 819 N N . CYS A 1 107 ? -11.968 -3.902 11.695 1.00 91.31 107 CYS A N 1
ATOM 820 C CA . CYS A 1 107 ? -11.562 -3.262 12.946 1.00 91.31 107 CYS A CA 1
ATOM 821 C C . CYS A 1 107 ? -12.712 -2.480 13.606 1.00 91.31 107 CYS A C 1
ATOM 823 O O . CYS A 1 107 ? -12.827 -2.483 14.829 1.00 91.31 107 CYS A O 1
ATOM 825 N N . GLN A 1 108 ? -13.603 -1.868 12.823 1.00 87.06 108 GLN A N 1
ATOM 826 C CA . GLN A 1 108 ? -14.779 -1.146 13.326 1.00 87.06 108 GLN A CA 1
ATOM 827 C C . GLN A 1 108 ? -15.827 -2.051 13.997 1.00 87.06 108 GLN A C 1
ATOM 829 O O . GLN A 1 108 ? -16.698 -1.549 14.702 1.00 87.06 108 GLN A O 1
ATOM 834 N N . GLN A 1 109 ? -15.731 -3.378 13.851 1.00 87.25 109 GLN A N 1
ATOM 835 C CA . GLN A 1 109 ? -16.554 -4.325 14.617 1.00 87.25 109 GLN A CA 1
ATOM 836 C C . GLN A 1 109 ? -16.170 -4.374 16.104 1.00 87.25 109 GLN A C 1
ATOM 838 O O . GLN A 1 109 ? -16.909 -4.942 16.908 1.00 87.25 109 GLN A O 1
ATOM 843 N N . PHE A 1 110 ? -15.023 -3.793 16.468 1.00 93.06 110 PHE A N 1
ATOM 844 C CA . PHE A 1 110 ? -14.504 -3.754 17.827 1.00 93.06 110 PHE A CA 1
ATOM 845 C C . PHE A 1 110 ? -14.570 -2.326 18.401 1.00 93.06 110 PHE A C 1
ATOM 847 O O . PHE A 1 110 ? -14.384 -1.346 17.658 1.00 93.06 110 PHE A O 1
ATOM 854 N N . PRO A 1 111 ? -14.819 -2.185 19.719 1.00 93.56 111 PRO A N 1
ATOM 855 C CA . PRO A 1 111 ? -14.788 -0.892 20.398 1.00 93.56 111 PRO A CA 1
ATOM 856 C C . PRO A 1 111 ? -13.455 -0.176 20.190 1.00 93.56 111 PRO A C 1
ATOM 858 O O . PRO A 1 111 ? -12.408 -0.815 20.116 1.00 93.56 111 PRO A O 1
ATOM 861 N N . GLU A 1 112 ? -13.502 1.149 20.083 1.00 92.69 112 GLU A N 1
ATOM 862 C CA . GLU A 1 112 ? -12.291 1.965 19.996 1.00 92.69 112 GLU A CA 1
ATOM 863 C C . GLU A 1 112 ? -11.446 1.833 21.263 1.00 92.69 112 GLU A C 1
ATOM 865 O O . GLU A 1 112 ? -11.995 1.747 22.361 1.00 92.69 112 GLU A O 1
ATOM 870 N N . GLY A 1 113 ? -10.122 1.822 21.098 1.00 92.50 113 GLY A N 1
ATOM 871 C CA . GLY A 1 113 ? -9.171 1.569 22.175 1.00 92.50 113 GLY A CA 1
ATOM 872 C C . GLY A 1 113 ? -8.423 0.239 22.005 1.00 92.50 113 GLY A C 1
ATOM 873 O O . GLY A 1 113 ? -8.199 -0.201 20.867 1.00 92.50 113 GLY A O 1
ATOM 874 N N . PRO A 1 114 ? -8.006 -0.406 23.113 1.00 95.69 114 PRO A N 1
ATOM 875 C CA . PRO A 1 114 ? -7.149 -1.591 23.091 1.00 95.69 114 PRO A CA 1
ATOM 876 C C . PRO A 1 114 ? -7.676 -2.736 22.221 1.00 95.69 114 PRO A C 1
ATOM 878 O O . PRO A 1 114 ? -6.904 -3.362 21.498 1.00 95.69 114 PRO A O 1
ATOM 881 N N . GLU A 1 115 ? -8.983 -2.993 22.233 1.00 96.25 115 GLU A N 1
ATOM 882 C CA . GLU A 1 115 ? -9.615 -4.084 21.489 1.00 96.25 115 GLU A CA 1
ATOM 883 C C . GLU A 1 115 ? -9.492 -3.896 19.973 1.00 96.25 115 GLU A C 1
ATOM 885 O O . GLU A 1 115 ? -9.222 -4.856 19.246 1.00 96.25 115 GLU A O 1
ATOM 890 N N . ARG A 1 116 ? -9.643 -2.664 19.475 1.00 96.19 116 ARG A N 1
ATOM 891 C CA . ARG A 1 116 ? -9.496 -2.359 18.045 1.00 96.19 116 ARG A CA 1
ATOM 892 C C . ARG A 1 116 ? -8.040 -2.414 17.593 1.00 96.19 116 ARG A C 1
ATOM 894 O O . ARG A 1 116 ? -7.766 -2.912 16.499 1.00 96.19 116 ARG A O 1
ATOM 901 N N . VAL A 1 117 ? -7.107 -1.978 18.443 1.00 97.25 117 VAL A N 1
ATOM 902 C CA . VAL A 1 117 ? -5.665 -2.151 18.202 1.00 97.25 117 VAL A CA 1
ATOM 903 C C . VAL A 1 117 ? -5.323 -3.639 18.137 1.00 97.25 117 VAL A C 1
ATOM 905 O O . VAL A 1 117 ? -4.711 -4.088 17.169 1.00 97.25 117 VAL A O 1
ATOM 908 N N . GLN A 1 118 ? -5.783 -4.436 19.105 1.00 97.75 118 GLN A N 1
ATOM 909 C CA . GLN A 1 118 ? -5.615 -5.889 19.092 1.00 97.75 118 GLN A CA 1
ATOM 910 C C . GLN A 1 118 ? -6.226 -6.519 17.832 1.00 97.75 118 GLN A C 1
ATOM 912 O O . GLN A 1 118 ? -5.623 -7.429 17.266 1.00 97.75 118 GLN A O 1
ATOM 917 N N . ALA A 1 119 ? -7.367 -6.026 17.338 1.00 97.44 119 ALA A N 1
ATOM 918 C CA . ALA A 1 119 ? -7.974 -6.528 16.104 1.00 97.44 119 ALA A CA 1
ATOM 919 C C . ALA A 1 119 ? -7.076 -6.283 14.887 1.00 97.44 119 ALA A C 1
ATOM 921 O O . ALA A 1 119 ? -6.871 -7.194 14.079 1.00 97.44 119 ALA A O 1
ATOM 922 N N . LEU A 1 120 ? -6.485 -5.090 14.787 1.00 97.56 120 LEU A N 1
ATOM 923 C CA . LEU A 1 120 ? -5.527 -4.756 13.735 1.00 97.56 120 LEU A CA 1
ATOM 924 C C . LEU A 1 120 ? -4.267 -5.634 13.815 1.00 97.56 120 LEU A C 1
ATOM 926 O O . LEU A 1 120 ? -3.838 -6.194 12.803 1.00 97.56 120 LEU A O 1
ATOM 930 N N . VAL A 1 121 ? -3.723 -5.817 15.022 1.00 98.00 121 VAL A N 1
ATOM 931 C CA . VAL A 1 121 ? -2.598 -6.728 15.288 1.00 98.00 121 VAL A CA 1
ATOM 932 C C . VAL A 1 121 ? -2.949 -8.153 14.859 1.00 98.00 121 VAL A C 1
ATOM 934 O O . VAL A 1 121 ? -2.197 -8.783 14.116 1.00 98.00 121 VAL A O 1
ATOM 937 N N . ALA A 1 122 ? -4.107 -8.666 15.281 1.00 98.19 122 ALA A N 1
ATOM 938 C CA . ALA A 1 122 ? -4.560 -10.015 14.966 1.00 98.19 122 ALA A CA 1
ATOM 939 C C . ALA A 1 122 ? -4.639 -10.235 13.454 1.00 98.19 122 ALA A C 1
ATOM 941 O O . ALA A 1 122 ? -4.126 -11.229 12.941 1.00 98.19 122 ALA A O 1
ATOM 942 N N . PHE A 1 123 ? -5.226 -9.278 12.736 1.00 97.81 123 PHE A N 1
ATOM 943 C CA . PHE A 1 123 ? -5.298 -9.319 11.285 1.00 97.81 123 PHE A CA 1
ATOM 944 C C . PHE A 1 123 ? -3.906 -9.376 10.643 1.00 97.81 123 PHE A C 1
ATOM 946 O O . PHE A 1 123 ? -3.648 -10.265 9.827 1.00 97.81 123 PHE A O 1
ATOM 953 N N . GLN A 1 124 ? -2.993 -8.474 11.021 1.00 97.50 124 GLN A N 1
ATOM 954 C CA . GLN A 1 124 ? -1.652 -8.432 10.434 1.00 97.50 124 GLN A CA 1
ATOM 955 C C . GLN A 1 124 ? -0.844 -9.700 10.731 1.00 97.50 124 GLN A C 1
ATOM 957 O O . GLN A 1 124 ? -0.175 -10.216 9.835 1.00 97.50 124 GLN A O 1
ATOM 962 N N . LEU A 1 125 ? -0.941 -10.250 11.945 1.00 98.38 125 LEU A N 1
ATOM 963 C CA . LEU A 1 125 ? -0.257 -11.491 12.315 1.00 98.38 125 LEU A CA 1
ATOM 964 C C . LEU A 1 125 ? -0.804 -12.706 11.556 1.00 98.38 125 LEU A C 1
ATOM 966 O O . LEU A 1 125 ? -0.029 -13.559 11.120 1.00 98.38 125 LEU A O 1
ATOM 970 N N . VAL A 1 126 ? -2.120 -12.784 11.343 1.00 98.25 126 VAL A N 1
ATOM 971 C CA . VAL A 1 126 ? -2.737 -13.865 10.555 1.00 98.25 126 VAL A CA 1
ATOM 972 C C . VAL A 1 126 ? -2.367 -13.736 9.076 1.00 98.25 126 VAL A C 1
ATOM 974 O O . VAL A 1 126 ? -2.004 -14.733 8.447 1.00 98.25 126 VAL A O 1
ATOM 977 N N . LEU A 1 127 ? -2.365 -12.516 8.526 1.00 97.38 127 LEU A N 1
ATOM 978 C CA . LEU A 1 127 ? -1.879 -12.245 7.170 1.00 97.38 127 LEU A CA 1
ATOM 979 C C . LEU A 1 127 ? -0.403 -12.624 7.018 1.00 97.38 127 LEU A C 1
ATOM 981 O O . LEU A 1 127 ? -0.023 -13.247 6.023 1.00 97.38 127 LEU A O 1
ATOM 985 N N . ALA A 1 128 ? 0.425 -12.293 8.006 1.00 98.00 128 ALA A N 1
ATOM 986 C CA . ALA A 1 128 ? 1.832 -12.654 8.032 1.00 98.00 128 ALA A CA 1
ATOM 987 C C . ALA A 1 128 ? 2.029 -14.173 8.050 1.00 98.00 128 ALA A C 1
ATOM 989 O O . ALA A 1 128 ? 2.754 -14.707 7.210 1.00 98.00 128 ALA A O 1
ATOM 990 N N . ALA A 1 129 ? 1.340 -14.876 8.954 1.00 97.88 129 ALA A N 1
ATOM 991 C CA . ALA A 1 129 ? 1.411 -16.327 9.074 1.00 97.88 129 ALA A CA 1
ATOM 992 C C . ALA A 1 129 ? 0.990 -17.024 7.774 1.00 97.88 129 ALA A C 1
ATOM 994 O O . ALA A 1 129 ? 1.704 -17.907 7.290 1.00 97.88 129 ALA A O 1
ATOM 995 N N . LEU A 1 130 ? -0.119 -16.589 7.164 1.00 95.94 130 LEU A N 1
ATOM 996 C CA . LEU A 1 130 ? -0.570 -17.089 5.867 1.00 95.94 130 LEU A CA 1
ATOM 997 C C . LEU A 1 130 ? 0.500 -16.857 4.792 1.00 95.94 130 LEU A C 1
ATOM 999 O O . LEU A 1 130 ? 0.920 -17.797 4.119 1.00 95.94 130 LEU A O 1
ATOM 1003 N N . SER A 1 131 ? 0.979 -15.622 4.658 1.00 95.75 131 SER A N 1
ATOM 1004 C CA . SER A 1 131 ? 1.918 -15.226 3.604 1.00 95.75 131 SER A CA 1
ATOM 1005 C C . SER A 1 131 ? 3.250 -15.964 3.709 1.00 95.75 131 SER A C 1
ATOM 1007 O O . SER A 1 131 ? 3.717 -16.532 2.723 1.00 95.75 131 SER A O 1
ATOM 1009 N N . ILE A 1 132 ? 3.828 -16.042 4.911 1.00 96.94 132 ILE A N 1
ATOM 1010 C CA . ILE A 1 132 ? 5.070 -16.781 5.166 1.00 96.94 132 ILE A CA 1
ATOM 1011 C C . ILE A 1 132 ? 4.867 -18.267 4.869 1.00 96.94 132 ILE A C 1
ATOM 1013 O O . ILE A 1 132 ? 5.686 -18.858 4.166 1.00 96.94 132 ILE A O 1
ATOM 1017 N N . THR A 1 133 ? 3.763 -18.865 5.329 1.00 95.81 133 THR A N 1
ATOM 1018 C CA . THR A 1 133 ? 3.461 -20.282 5.068 1.00 95.81 133 THR A CA 1
ATOM 1019 C C . THR A 1 133 ? 3.389 -20.560 3.568 1.00 95.81 133 THR A C 1
ATOM 1021 O O . THR A 1 133 ? 3.988 -21.522 3.085 1.00 95.81 133 THR A O 1
ATOM 1024 N N . LEU A 1 134 ? 2.715 -19.705 2.798 1.00 93.31 134 LEU A N 1
ATOM 1025 C CA . LEU A 1 134 ? 2.614 -19.853 1.345 1.00 93.31 134 LEU A CA 1
ATOM 1026 C C . LEU A 1 134 ? 3.949 -19.635 0.631 1.00 93.31 134 LEU A C 1
ATOM 1028 O O . LEU A 1 134 ? 4.233 -20.344 -0.336 1.00 93.31 134 LEU A O 1
ATOM 1032 N N . GLY A 1 135 ? 4.776 -18.711 1.124 1.00 93.50 135 GLY A N 1
ATOM 1033 C CA . GLY A 1 135 ? 6.124 -18.478 0.615 1.00 93.50 135 GLY A CA 1
ATOM 1034 C C . GLY A 1 135 ? 7.056 -19.666 0.855 1.00 93.50 135 GLY A C 1
ATOM 1035 O O . GLY A 1 135 ? 7.702 -20.137 -0.077 1.00 93.50 135 GLY A O 1
ATOM 1036 N N . VAL A 1 136 ? 7.079 -20.210 2.072 1.00 94.62 136 VAL A N 1
ATOM 1037 C CA . VAL A 1 136 ? 7.934 -21.354 2.434 1.00 94.62 136 VAL A CA 1
ATOM 1038 C C . VAL A 1 136 ? 7.501 -22.634 1.713 1.00 94.62 136 VAL A C 1
ATOM 1040 O O . VAL A 1 136 ? 8.341 -23.388 1.229 1.00 94.62 136 VAL A O 1
ATOM 1043 N N . THR A 1 137 ? 6.194 -22.884 1.606 1.00 93.50 137 THR A N 1
ATOM 1044 C CA . THR A 1 137 ? 5.660 -24.113 0.985 1.00 93.50 137 THR A CA 1
ATOM 1045 C C . THR A 1 137 ? 5.574 -24.052 -0.543 1.00 93.50 137 THR A C 1
ATOM 1047 O O . THR A 1 137 ? 5.400 -25.083 -1.191 1.00 93.50 137 THR A O 1
ATOM 1050 N N . GLY A 1 138 ? 5.643 -22.857 -1.139 1.00 86.69 138 GLY A N 1
ATOM 1051 C CA . GLY A 1 138 ? 5.415 -22.652 -2.571 1.00 86.69 138 GLY A CA 1
ATOM 1052 C C . GLY A 1 138 ? 3.966 -22.877 -3.018 1.00 86.69 138 GLY A C 1
ATOM 1053 O O . GLY A 1 138 ? 3.702 -23.066 -4.207 1.00 86.69 138 GLY A O 1
ATOM 1054 N N . LEU A 1 139 ? 3.010 -22.880 -2.080 1.00 84.00 139 LEU A N 1
ATOM 1055 C CA . LEU A 1 139 ? 1.593 -23.138 -2.354 1.00 84.00 139 LEU A CA 1
ATOM 1056 C C . LEU A 1 139 ? 0.818 -21.909 -2.840 1.00 84.00 139 LEU A C 1
ATOM 1058 O O . LEU A 1 139 ? -0.327 -22.071 -3.265 1.00 84.00 139 LEU A O 1
ATOM 1062 N N . ALA A 1 140 ? 1.417 -20.713 -2.836 1.00 71.56 140 ALA A N 1
ATOM 1063 C CA . ALA A 1 140 ? 0.757 -19.463 -3.234 1.00 71.56 140 ALA A CA 1
ATOM 1064 C C . ALA A 1 140 ? -0.009 -19.586 -4.570 1.00 71.56 140 ALA A C 1
ATOM 1066 O O . ALA A 1 140 ? -1.185 -19.240 -4.661 1.00 71.56 140 ALA A O 1
ATOM 1067 N N . ALA A 1 141 ? 0.612 -20.195 -5.588 1.00 65.31 141 ALA A N 1
ATOM 1068 C CA . ALA A 1 141 ? -0.000 -20.385 -6.908 1.00 65.31 141 ALA A CA 1
ATOM 1069 C C . ALA A 1 141 ? -1.166 -21.400 -6.936 1.00 65.31 141 ALA A C 1
ATOM 1071 O O . ALA A 1 141 ? -1.947 -21.417 -7.891 1.00 65.31 141 ALA A O 1
ATOM 1072 N N . LYS A 1 142 ? -1.280 -22.273 -5.924 1.00 69.56 142 LYS A N 1
ATOM 1073 C CA . LYS A 1 142 ? -2.335 -23.294 -5.823 1.00 69.56 142 LYS A CA 1
ATOM 1074 C C . LYS A 1 142 ? -3.544 -22.800 -5.033 1.00 69.56 142 LYS A C 1
ATOM 1076 O O . LYS A 1 142 ? -4.660 -23.089 -5.449 1.00 69.56 142 LYS A O 1
ATOM 1081 N N . VAL A 1 143 ? -3.345 -22.049 -3.947 1.00 69.25 143 VAL A N 1
ATOM 1082 C CA . VAL A 1 143 ? -4.431 -21.635 -3.033 1.00 69.25 143 VAL A CA 1
ATOM 1083 C C . VAL A 1 143 ? -5.520 -20.837 -3.747 1.00 69.25 143 VAL A C 1
ATOM 1085 O O . VAL A 1 143 ? -6.705 -21.089 -3.548 1.00 69.25 143 VAL A O 1
ATOM 1088 N N . VAL A 1 144 ? -5.142 -19.951 -4.666 1.00 61.97 144 VAL A N 1
ATOM 1089 C CA . VAL A 1 144 ? -6.109 -19.087 -5.356 1.00 61.97 144 VAL A CA 1
ATOM 1090 C C . VAL A 1 144 ? -6.981 -19.853 -6.357 1.00 61.97 144 VAL A C 1
ATOM 1092 O O . VAL A 1 144 ? -8.099 -19.432 -6.638 1.00 61.97 144 VAL A O 1
ATOM 1095 N N . ARG A 1 145 ? -6.553 -21.026 -6.845 1.00 68.06 145 ARG A N 1
ATOM 1096 C CA . ARG A 1 145 ? -7.372 -21.855 -7.754 1.00 68.06 145 ARG A CA 1
ATOM 1097 C C . ARG A 1 145 ? -8.605 -22.463 -7.081 1.00 68.06 145 ARG A C 1
ATOM 1099 O O . ARG A 1 145 ? -9.504 -22.896 -7.788 1.00 68.06 145 ARG A O 1
ATOM 1106 N N . PHE A 1 146 ? -8.650 -22.493 -5.751 1.00 72.50 146 PHE A N 1
ATOM 1107 C CA . PHE A 1 146 ? -9.764 -23.069 -4.996 1.00 72.50 146 PHE A CA 1
ATOM 1108 C C . PHE A 1 146 ? -10.890 -22.071 -4.700 1.00 72.50 146 PHE A C 1
ATOM 1110 O O . PHE A 1 146 ? -11.912 -22.463 -4.142 1.00 72.50 146 PHE A O 1
ATOM 1117 N N . ILE A 1 147 ? -10.728 -20.798 -5.070 1.00 77.12 147 ILE A N 1
ATOM 1118 C CA . ILE A 1 147 ? -11.727 -19.755 -4.826 1.00 77.12 147 ILE A CA 1
ATOM 1119 C C . ILE A 1 147 ? -12.519 -19.521 -6.123 1.00 77.12 147 ILE A C 1
ATOM 1121 O O . ILE A 1 147 ? -11.899 -19.174 -7.134 1.00 77.12 147 ILE A O 1
ATOM 1125 N N . PRO A 1 148 ? -13.858 -19.696 -6.121 1.00 82.62 148 PRO A N 1
ATOM 1126 C CA . PRO A 1 148 ? -14.691 -19.468 -7.303 1.00 82.62 148 PRO A CA 1
ATOM 1127 C C . PRO A 1 148 ? -14.529 -18.049 -7.867 1.00 82.62 148 PRO A C 1
ATOM 1129 O O . PRO A 1 148 ? -14.402 -17.091 -7.102 1.00 82.62 148 PRO A O 1
ATOM 1132 N N . ASN A 1 149 ? -14.588 -17.903 -9.198 1.00 84.81 149 ASN A N 1
ATOM 1133 C CA . ASN A 1 149 ? -14.463 -16.604 -9.881 1.00 84.81 149 ASN A CA 1
ATOM 1134 C C . ASN A 1 149 ? -15.488 -15.589 -9.359 1.00 84.81 149 ASN A C 1
ATOM 1136 O O . ASN A 1 149 ? -15.095 -14.503 -8.947 1.00 84.81 149 ASN A O 1
ATOM 1140 N N . ALA A 1 150 ? -16.766 -15.980 -9.286 1.00 88.81 150 ALA A N 1
ATOM 1141 C CA . ALA A 1 150 ? -17.846 -15.200 -8.679 1.00 88.81 150 ALA A CA 1
ATOM 1142 C C . ALA A 1 150 ? -17.486 -14.614 -7.306 1.00 88.81 150 ALA A C 1
ATOM 1144 O O . ALA A 1 150 ? -17.722 -13.436 -7.046 1.00 88.81 150 ALA A O 1
ATOM 1145 N N . LEU A 1 151 ? -16.910 -15.436 -6.423 1.00 87.25 151 LEU A N 1
ATOM 1146 C CA . LEU A 1 151 ? -16.576 -15.026 -5.063 1.00 87.25 151 LEU A CA 1
ATOM 1147 C C . LEU A 1 151 ? -15.398 -14.044 -5.060 1.00 87.25 151 LEU A C 1
ATOM 1149 O O . LEU A 1 151 ? -15.462 -13.028 -4.373 1.00 87.25 151 LEU A O 1
ATOM 1153 N N . ARG A 1 152 ? -14.358 -14.299 -5.867 1.00 83.75 152 ARG A N 1
ATOM 1154 C CA . ARG A 1 152 ? -13.245 -13.351 -6.051 1.00 83.75 152 ARG A CA 1
ATOM 1155 C C . ARG A 1 152 ? -13.741 -12.011 -6.577 1.00 83.75 152 ARG A C 1
ATOM 1157 O O . ARG A 1 152 ? -13.456 -10.982 -5.973 1.00 83.75 152 ARG A O 1
ATOM 1164 N N . ALA A 1 153 ? -14.519 -12.041 -7.657 1.00 87.75 153 ALA A N 1
ATOM 1165 C CA . ALA A 1 153 ? -15.125 -10.865 -8.260 1.00 87.75 153 ALA A CA 1
ATOM 1166 C C . ALA A 1 153 ? -15.952 -10.085 -7.230 1.00 87.75 153 ALA A C 1
ATOM 1168 O O . ALA A 1 153 ? -15.749 -8.886 -7.061 1.00 87.75 153 ALA A O 1
ATOM 1169 N N . GLY A 1 154 ? -16.819 -10.769 -6.478 1.00 89.69 154 GLY A N 1
ATOM 1170 C CA . GLY A 1 154 ? -17.677 -10.142 -5.474 1.00 89.69 154 GLY A CA 1
ATOM 1171 C C . GLY A 1 154 ? -16.921 -9.484 -4.332 1.00 89.69 154 GLY A C 1
ATOM 1172 O O . GLY A 1 154 ? -17.257 -8.371 -3.939 1.00 89.69 154 GLY A O 1
ATOM 1173 N N . ILE A 1 155 ? -15.867 -10.130 -3.834 1.00 84.38 155 ILE A N 1
ATOM 1174 C CA . ILE A 1 155 ? -15.028 -9.573 -2.769 1.00 84.38 155 ILE A CA 1
ATOM 1175 C C . ILE A 1 155 ? -14.315 -8.308 -3.244 1.00 84.38 155 ILE A C 1
ATOM 1177 O O . ILE A 1 155 ? -14.327 -7.295 -2.546 1.00 84.38 155 ILE A O 1
ATOM 1181 N N . VAL A 1 156 ? -13.720 -8.349 -4.439 1.00 81.62 156 VAL A N 1
ATOM 1182 C CA . VAL A 1 156 ? -12.980 -7.208 -4.990 1.00 81.62 156 VAL A CA 1
ATOM 1183 C C . VAL A 1 156 ? -13.937 -6.048 -5.299 1.00 81.62 156 VAL A C 1
ATOM 1185 O O . VAL A 1 156 ? -13.661 -4.915 -4.908 1.00 81.62 156 VAL A O 1
ATOM 1188 N N . VAL A 1 157 ? -15.098 -6.314 -5.913 1.00 88.69 157 VAL A N 1
ATOM 1189 C CA . VAL A 1 157 ? -16.137 -5.291 -6.146 1.00 88.69 157 VAL A CA 1
ATOM 1190 C C . VAL A 1 157 ? -16.631 -4.698 -4.824 1.00 88.69 157 VAL A C 1
ATOM 1192 O O . VAL A 1 157 ? -16.696 -3.478 -4.692 1.00 88.69 157 VAL A O 1
ATOM 1195 N N . GLY A 1 158 ? -16.932 -5.539 -3.830 1.00 87.19 158 GLY A N 1
ATOM 1196 C CA . GLY A 1 158 ? -17.412 -5.097 -2.520 1.00 87.19 158 GLY A CA 1
ATOM 1197 C C . GLY A 1 158 ? -16.417 -4.211 -1.781 1.00 87.19 158 GLY A C 1
ATOM 1198 O O . GLY A 1 158 ? -16.803 -3.173 -1.251 1.00 87.19 158 GLY A O 1
ATOM 1199 N N . ALA A 1 159 ? -15.130 -4.570 -1.794 1.00 79.50 159 ALA A N 1
ATOM 1200 C CA . ALA A 1 159 ? -14.077 -3.729 -1.228 1.00 79.50 159 ALA A CA 1
ATOM 1201 C C . ALA A 1 159 ? -14.005 -2.365 -1.935 1.00 79.50 159 ALA A C 1
ATOM 1203 O O . ALA A 1 159 ? -13.813 -1.338 -1.285 1.00 79.50 159 ALA A O 1
ATOM 1204 N N . GLY A 1 160 ? -14.218 -2.344 -3.256 1.00 82.69 160 GLY A N 1
ATOM 1205 C CA . GLY A 1 160 ? -14.308 -1.107 -4.025 1.00 82.69 160 GLY A CA 1
ATOM 1206 C C . GLY A 1 160 ? -15.492 -0.225 -3.616 1.00 82.69 160 GLY A C 1
ATOM 1207 O O . GLY A 1 160 ? -15.316 0.977 -3.428 1.00 82.69 160 GLY A O 1
ATOM 1208 N N . PHE A 1 161 ? -16.677 -0.810 -3.420 1.00 88.06 161 PHE A N 1
ATOM 1209 C CA . PHE A 1 161 ? -17.848 -0.078 -2.925 1.00 88.06 161 PHE A CA 1
ATOM 1210 C C . PHE A 1 161 ? -17.642 0.464 -1.513 1.00 88.06 161 PHE A C 1
ATOM 1212 O O . PHE A 1 161 ? -17.906 1.642 -1.292 1.00 88.06 161 PHE A O 1
ATOM 1219 N N . ALA A 1 162 ? -17.102 -0.343 -0.597 1.00 82.38 162 ALA A N 1
ATOM 1220 C CA . ALA A 1 162 ? -16.797 0.093 0.764 1.00 82.38 162 ALA A CA 1
ATOM 1221 C C . ALA A 1 162 ? -15.825 1.290 0.783 1.00 82.38 162 ALA A C 1
ATOM 1223 O O . ALA A 1 162 ? -16.023 2.228 1.550 1.00 82.38 162 ALA A O 1
ATOM 1224 N N . ALA A 1 163 ? -14.815 1.293 -0.100 1.00 81.31 163 ALA A N 1
ATOM 1225 C CA . ALA A 1 163 ? -13.860 2.398 -0.229 1.00 81.31 163 ALA A CA 1
ATOM 1226 C C . ALA A 1 163 ? -14.529 3.716 -0.637 1.00 81.31 163 ALA A C 1
ATOM 1228 O O . ALA A 1 163 ? -14.228 4.767 -0.084 1.00 81.31 163 ALA A O 1
ATOM 1229 N N . VAL A 1 164 ? -15.414 3.671 -1.638 1.00 89.06 164 VAL A N 1
ATOM 1230 C CA . VAL A 1 164 ? -16.120 4.871 -2.108 1.00 89.06 164 VAL A CA 1
ATOM 1231 C C . VAL A 1 164 ? -17.125 5.317 -1.055 1.00 89.06 164 VAL A C 1
ATOM 1233 O O . VAL A 1 164 ? -17.186 6.499 -0.730 1.00 89.06 164 VAL A O 1
ATOM 1236 N N . GLN A 1 165 ? -17.873 4.374 -0.480 1.00 88.06 165 GLN A N 1
ATOM 1237 C CA . GLN A 1 165 ? -18.861 4.654 0.552 1.00 88.06 165 GLN A CA 1
ATOM 1238 C C . GLN A 1 165 ? -18.243 5.378 1.750 1.00 88.06 165 GLN A C 1
ATOM 1240 O O . GLN A 1 165 ? -18.830 6.349 2.204 1.00 88.06 165 GLN A O 1
ATOM 1245 N N . SER A 1 166 ? -17.057 4.984 2.225 1.00 82.44 166 SER A N 1
ATOM 1246 C CA . SER A 1 166 ? -16.431 5.644 3.381 1.00 82.44 166 SER A CA 1
ATOM 1247 C C . SER A 1 166 ? -16.033 7.103 3.128 1.00 82.44 166 SER A C 1
ATOM 1249 O O . SER A 1 166 ? -15.902 7.878 4.071 1.00 82.44 166 SER A O 1
ATOM 1251 N N . VAL A 1 167 ? -15.862 7.513 1.867 1.00 88.94 167 VAL A N 1
ATOM 1252 C CA . VAL A 1 167 ? -15.562 8.912 1.519 1.00 88.94 167 VAL A CA 1
ATOM 1253 C C . VAL A 1 167 ? -16.823 9.780 1.511 1.00 88.94 167 VAL A C 1
ATOM 1255 O O . VAL A 1 167 ? -16.750 10.947 1.897 1.00 88.94 167 VAL A O 1
ATOM 1258 N N . PHE A 1 168 ? -17.953 9.212 1.080 1.00 91.38 168 PHE A N 1
ATOM 1259 C CA . PHE A 1 168 ? -19.236 9.906 0.902 1.00 91.38 168 PHE A CA 1
ATOM 1260 C C . PHE A 1 168 ? -20.262 9.631 2.014 1.00 91.38 168 PHE A C 1
ATOM 1262 O O . PHE A 1 168 ? -21.388 10.117 1.926 1.00 91.38 168 PHE A O 1
ATOM 1269 N N . ALA A 1 169 ? -19.914 8.828 3.019 1.00 86.31 169 ALA A N 1
ATOM 1270 C CA . ALA A 1 169 ? -20.753 8.606 4.191 1.00 86.31 169 ALA A CA 1
ATOM 1271 C C . ALA A 1 169 ? -20.943 9.907 4.988 1.00 86.31 169 ALA A C 1
ATOM 1273 O O . ALA A 1 169 ? -20.162 10.846 4.844 1.00 86.31 169 ALA A O 1
ATOM 1274 N N . GLU A 1 170 ? -21.966 9.940 5.840 1.00 83.75 170 GLU A N 1
ATOM 1275 C CA . GLU A 1 170 ? -22.194 11.045 6.777 1.00 83.75 170 GLU A CA 1
ATOM 1276 C C . GLU A 1 170 ? -20.978 11.219 7.702 1.00 83.75 170 GLU A C 1
ATOM 1278 O O . GLU A 1 170 ? -20.438 10.232 8.210 1.00 83.75 170 GLU A O 1
ATOM 1283 N N . GLY A 1 171 ? -20.498 12.455 7.868 1.00 80.69 171 GLY A N 1
ATOM 1284 C CA . GLY A 1 171 ? -19.225 12.746 8.540 1.00 80.69 171 GLY A CA 1
ATOM 1285 C C . GLY A 1 171 ? -17.977 12.343 7.739 1.00 80.69 171 GLY A C 1
ATOM 1286 O O . GLY A 1 171 ? -16.855 12.439 8.237 1.00 80.69 171 GLY A O 1
ATOM 1287 N N . GLY A 1 172 ? -18.152 11.880 6.500 1.00 83.50 172 GLY A N 1
ATOM 1288 C CA . GLY A 1 172 ? -17.081 11.510 5.590 1.00 83.50 172 GLY A CA 1
ATOM 1289 C C . GLY A 1 172 ? -16.332 12.720 5.034 1.00 83.50 172 GLY A C 1
ATOM 1290 O O . GLY A 1 172 ? -16.765 13.871 5.089 1.00 83.50 172 GLY A O 1
ATOM 1291 N N . ARG A 1 173 ? -15.179 12.453 4.419 1.00 87.12 173 ARG A N 1
ATOM 1292 C CA . ARG A 1 173 ? -14.247 13.496 3.950 1.00 87.12 173 ARG A CA 1
ATOM 1293 C C . ARG A 1 173 ? -14.842 14.421 2.895 1.00 87.12 173 ARG A C 1
ATOM 1295 O O . ARG A 1 173 ? -14.392 15.558 2.774 1.00 87.12 173 ARG A O 1
ATOM 1302 N N . PHE A 1 174 ? -15.820 13.942 2.127 1.00 92.69 174 PHE A N 1
ATOM 1303 C CA . PHE A 1 174 ? -16.490 14.765 1.127 1.00 92.69 174 PHE A CA 1
ATOM 1304 C C . PHE A 1 174 ? -17.297 15.914 1.744 1.00 92.69 174 PHE A C 1
ATOM 1306 O O . PHE A 1 174 ? -17.429 16.949 1.103 1.00 92.69 174 PHE A O 1
ATOM 1313 N N . GLU A 1 175 ? -17.783 15.782 2.981 1.00 90.81 175 GLU A N 1
ATOM 1314 C CA . GLU A 1 175 ? -18.492 16.871 3.665 1.00 90.81 175 GLU A CA 1
ATOM 1315 C C . GLU A 1 175 ? -17.546 18.007 4.065 1.00 90.81 175 GLU A C 1
ATOM 1317 O O . GLU A 1 175 ? -17.916 19.176 3.989 1.00 90.81 175 GLU A O 1
ATOM 1322 N N . THR A 1 176 ? -16.310 17.676 4.453 1.00 89.94 176 THR A N 1
ATOM 1323 C CA . THR A 1 176 ? -15.300 18.663 4.868 1.00 89.94 176 THR A CA 1
ATOM 1324 C C . THR A 1 176 ? -14.542 19.271 3.685 1.00 89.94 176 THR A C 1
ATOM 1326 O O . THR A 1 176 ? -14.184 20.444 3.729 1.00 89.94 176 THR A O 1
ATOM 1329 N N . PHE A 1 177 ? -14.307 18.493 2.622 1.00 94.25 177 PHE A N 1
ATOM 1330 C CA . PHE A 1 177 ? -13.527 18.907 1.446 1.00 94.25 177 PHE A CA 1
ATOM 1331 C C . PHE A 1 177 ? -14.274 18.728 0.107 1.00 94.25 177 PHE A C 1
ATOM 1333 O O . PHE A 1 177 ? -13.724 18.115 -0.821 1.00 94.25 177 PHE A O 1
ATOM 1340 N N . PRO A 1 178 ? -15.527 19.199 -0.039 1.00 95.50 178 PRO A N 1
ATOM 1341 C CA . PRO A 1 178 ? -16.343 18.911 -1.220 1.00 95.50 178 PRO A CA 1
ATOM 1342 C C . PRO A 1 178 ? -15.715 19.423 -2.522 1.00 95.50 178 PRO A C 1
ATOM 1344 O O . PRO A 1 178 ? -15.705 18.708 -3.531 1.00 95.50 178 PRO A O 1
ATOM 1347 N N . TRP A 1 179 ? -15.154 20.635 -2.527 1.00 96.94 179 TRP A N 1
ATOM 1348 C CA . TRP A 1 179 ? -14.560 21.239 -3.719 1.00 96.94 179 TRP A CA 1
ATOM 1349 C C . TRP A 1 179 ? -13.190 20.655 -4.011 1.00 96.94 179 TRP A C 1
ATOM 1351 O O . TRP A 1 179 ? -12.926 20.250 -5.149 1.00 96.94 179 TRP A O 1
ATOM 1361 N N . THR A 1 180 ? -12.329 20.557 -2.996 1.00 96.88 180 THR A N 1
ATOM 1362 C CA . THR A 1 180 ? -10.971 20.049 -3.200 1.00 96.88 180 THR A CA 1
ATOM 1363 C C . THR A 1 180 ? -10.987 18.596 -3.645 1.00 96.88 180 THR A C 1
ATOM 1365 O O . THR A 1 180 ? -10.300 18.260 -4.613 1.00 96.88 180 THR A O 1
ATOM 1368 N N . ILE A 1 181 ? -11.805 17.739 -3.018 1.00 95.44 181 ILE A N 1
ATOM 1369 C CA . ILE A 1 181 ? -11.937 16.338 -3.436 1.00 95.44 181 ILE A CA 1
ATOM 1370 C C . ILE A 1 181 ? -12.485 16.267 -4.861 1.00 95.44 181 ILE A C 1
ATOM 1372 O O . ILE A 1 181 ? -11.893 15.577 -5.687 1.00 95.44 181 ILE A O 1
ATOM 1376 N N . SER A 1 182 ? -13.546 17.008 -5.196 1.00 95.88 182 SER A N 1
ATOM 1377 C CA . SER A 1 182 ? -14.123 16.986 -6.550 1.00 95.88 182 SER A CA 1
ATOM 1378 C C . SER A 1 182 ? -13.102 17.358 -7.632 1.00 95.88 182 SER A C 1
ATOM 1380 O O . SER A 1 182 ? -12.956 16.649 -8.633 1.00 95.88 182 SER A O 1
ATOM 1382 N N . ILE A 1 183 ? -12.352 18.444 -7.423 1.00 97.12 183 ILE A N 1
ATOM 1383 C CA . ILE A 1 183 ? -11.350 18.939 -8.375 1.00 97.12 183 ILE A CA 1
ATOM 1384 C C . ILE A 1 183 ? -10.175 17.963 -8.480 1.00 97.12 183 ILE A C 1
ATOM 1386 O O . ILE A 1 183 ? -9.763 17.596 -9.585 1.00 97.12 183 ILE A O 1
ATOM 1390 N N . ALA A 1 184 ? -9.639 17.520 -7.342 1.00 95.38 184 ALA A N 1
ATOM 1391 C CA . ALA A 1 184 ? -8.478 16.645 -7.319 1.00 95.38 184 ALA A CA 1
ATOM 1392 C C . ALA A 1 184 ? -8.805 15.246 -7.872 1.00 95.38 184 ALA A C 1
ATOM 1394 O O . ALA A 1 184 ? -7.993 14.684 -8.607 1.00 95.38 184 ALA A O 1
ATOM 1395 N N . VAL A 1 185 ? -10.001 14.706 -7.602 1.00 94.00 185 VAL A N 1
ATOM 1396 C CA . VAL A 1 185 ? -10.475 13.427 -8.162 1.00 94.00 185 VAL A CA 1
ATOM 1397 C C . VAL A 1 185 ? -10.665 13.555 -9.670 1.00 94.00 185 VAL A C 1
ATOM 1399 O O . VAL A 1 185 ? -10.203 12.695 -10.422 1.00 94.00 185 VAL A O 1
ATOM 1402 N N . GLY A 1 186 ? -11.285 14.644 -10.136 1.00 94.75 186 GLY A N 1
ATOM 1403 C CA . GLY A 1 186 ? -11.434 14.921 -11.565 1.00 94.75 186 GLY A CA 1
ATOM 1404 C C . GLY A 1 186 ? -10.085 14.967 -12.288 1.00 94.75 186 GLY A C 1
ATOM 1405 O O . GLY A 1 186 ? -9.913 14.330 -13.333 1.00 94.75 186 GLY A O 1
ATOM 1406 N N . LEU A 1 187 ? -9.094 15.646 -11.697 1.00 94.94 187 LEU A N 1
ATOM 1407 C CA . LEU A 1 187 ? -7.727 15.647 -12.211 1.00 94.94 187 LEU A CA 1
ATOM 1408 C C . LEU A 1 187 ? -7.109 14.244 -12.173 1.00 94.94 187 LEU A C 1
ATOM 1410 O O . LEU A 1 187 ? -6.505 13.831 -13.160 1.00 94.94 187 LEU A O 1
ATOM 1414 N N . ALA A 1 188 ? -7.281 13.485 -11.093 1.00 91.12 188 ALA A N 1
ATOM 1415 C CA . ALA A 1 188 ? -6.734 12.137 -10.992 1.00 91.12 188 ALA A CA 1
ATOM 1416 C C . ALA A 1 188 ? -7.267 11.219 -12.102 1.00 91.12 188 ALA A C 1
ATOM 1418 O O . ALA A 1 188 ? -6.482 10.552 -12.777 1.00 91.12 188 ALA A O 1
ATOM 1419 N N . PHE A 1 189 ? -8.575 11.236 -12.376 1.00 91.50 189 PHE A N 1
ATOM 1420 C CA . PHE A 1 189 ? -9.152 10.471 -13.486 1.00 91.50 189 PHE A CA 1
ATOM 1421 C C . PHE A 1 189 ? -8.644 10.940 -14.854 1.00 91.50 189 PHE A C 1
ATOM 1423 O O . PHE A 1 189 ? -8.376 10.111 -15.733 1.00 91.50 189 PHE A O 1
ATOM 1430 N N . LEU A 1 190 ? -8.457 12.252 -15.035 1.00 92.44 190 LEU A N 1
ATOM 1431 C CA . LEU A 1 190 ? -7.855 12.807 -16.245 1.00 92.44 190 LEU A CA 1
ATOM 1432 C C . LEU A 1 190 ? -6.416 12.306 -16.437 1.00 92.44 190 LEU A C 1
ATOM 1434 O O . LEU A 1 190 ? -6.065 11.885 -17.537 1.00 92.44 190 LEU A O 1
ATOM 1438 N N . LEU A 1 191 ? -5.595 12.331 -15.388 1.00 89.00 191 LEU A N 1
ATOM 1439 C CA . LEU A 1 191 ? -4.189 11.934 -15.458 1.00 89.00 191 LEU A CA 1
ATOM 1440 C C . LEU A 1 191 ? -4.017 10.420 -15.633 1.00 89.00 191 LEU A C 1
ATOM 1442 O O . LEU A 1 191 ? -3.160 9.995 -16.407 1.00 89.00 191 LEU A O 1
ATOM 1446 N N . LEU A 1 192 ? -4.826 9.611 -14.944 1.00 83.25 192 LEU A N 1
ATOM 1447 C CA . LEU A 1 192 ? -4.639 8.159 -14.872 1.00 83.25 192 LEU A CA 1
ATOM 1448 C C . LEU A 1 192 ? -5.372 7.383 -15.975 1.00 83.25 192 LEU A C 1
ATOM 1450 O O . LEU A 1 192 ? -4.861 6.367 -16.442 1.00 83.25 192 LEU A O 1
ATOM 1454 N N . TYR A 1 193 ? -6.554 7.837 -16.411 1.00 84.44 193 TYR A N 1
ATOM 1455 C CA . TYR A 1 193 ? -7.428 7.036 -17.286 1.00 84.44 193 TYR A CA 1
ATOM 1456 C C . TYR A 1 193 ? -7.806 7.710 -18.609 1.00 84.44 193 TYR A C 1
ATOM 1458 O O . TYR A 1 193 ? -8.352 7.053 -19.502 1.00 84.44 193 TYR A O 1
ATOM 1466 N N . SER A 1 194 ? -7.506 8.998 -18.801 1.00 90.56 194 SER A N 1
ATOM 1467 C CA . SER A 1 194 ? -7.856 9.679 -20.050 1.00 90.56 194 SER A CA 1
ATOM 1468 C C . SER A 1 194 ? -6.972 9.251 -21.222 1.00 90.56 194 SER A C 1
ATOM 1470 O O . SER A 1 194 ? -5.769 9.516 -21.269 1.00 90.56 194 SER A O 1
ATOM 1472 N N . LYS A 1 195 ? -7.604 8.725 -22.281 1.00 88.81 195 LYS A N 1
ATOM 1473 C CA . LYS A 1 195 ? -6.955 8.509 -23.590 1.00 88.81 195 LYS A CA 1
ATOM 1474 C C . LYS A 1 195 ? -6.454 9.815 -24.219 1.00 88.81 195 LYS A C 1
ATOM 1476 O O . LYS A 1 195 ? -5.550 9.799 -25.055 1.00 88.81 195 LYS A O 1
ATOM 1481 N N . GLY A 1 196 ? -7.078 10.948 -23.890 1.00 90.88 196 GLY A N 1
ATOM 1482 C CA . GLY A 1 196 ? -6.645 12.268 -24.350 1.00 90.88 196 GLY A CA 1
ATOM 1483 C C . GLY A 1 196 ? -5.304 12.647 -23.733 1.00 90.88 196 GLY A C 1
ATOM 1484 O O . GLY A 1 196 ? -4.352 12.932 -24.462 1.00 90.88 196 GLY A O 1
ATOM 1485 N N . PHE A 1 197 ? -5.210 12.549 -22.406 1.00 89.31 197 PHE A N 1
ATOM 1486 C CA . PHE A 1 197 ? -3.975 12.823 -21.681 1.00 89.31 197 PHE A CA 1
ATOM 1487 C C . PHE A 1 197 ? -2.853 11.863 -22.096 1.00 89.31 197 PHE A C 1
ATOM 1489 O O . PHE A 1 197 ? -1.780 12.323 -22.482 1.00 89.31 197 PHE A O 1
ATOM 1496 N N . ALA A 1 198 ? -3.131 10.557 -22.179 1.00 84.81 198 ALA A N 1
ATOM 1497 C CA . ALA A 1 198 ? -2.157 9.560 -22.635 1.00 84.81 198 ALA A CA 1
ATOM 1498 C C . ALA A 1 198 ? -1.566 9.882 -24.026 1.00 84.81 198 ALA A C 1
ATOM 1500 O O . ALA A 1 198 ? -0.371 9.700 -24.268 1.00 84.81 198 ALA A O 1
ATOM 1501 N N . ARG A 1 199 ? -2.375 10.416 -24.957 1.00 90.75 199 ARG A N 1
ATOM 1502 C CA . ARG A 1 199 ? -1.884 10.901 -26.261 1.00 90.75 199 ARG A CA 1
ATOM 1503 C C . ARG A 1 199 ? -1.038 12.168 -26.124 1.00 90.75 199 ARG A C 1
ATOM 1505 O O . ARG A 1 199 ? -0.012 12.286 -26.792 1.00 90.75 199 ARG A O 1
ATOM 1512 N N . ALA A 1 200 ? -1.434 13.099 -25.261 1.00 90.31 200 ALA A N 1
ATOM 1513 C CA . ALA A 1 200 ? -0.708 14.345 -25.028 1.00 90.31 200 ALA A CA 1
ATOM 1514 C C . ALA A 1 200 ? 0.685 14.115 -24.405 1.00 90.31 200 ALA A C 1
ATOM 1516 O O . ALA A 1 200 ? 1.655 14.764 -24.804 1.00 90.31 200 ALA A O 1
ATOM 1517 N N . GLN A 1 201 ? 0.832 13.125 -23.519 1.00 86.06 201 GLN A N 1
ATOM 1518 C CA . GLN A 1 201 ? 2.124 12.731 -22.930 1.00 86.06 201 GLN A CA 1
ATOM 1519 C C . GLN A 1 201 ? 3.158 12.251 -23.961 1.00 86.06 201 GLN A C 1
ATOM 1521 O O . GLN A 1 201 ? 4.372 12.348 -23.745 1.00 86.06 201 GLN A O 1
ATOM 1526 N N . ARG A 1 202 ? 2.701 11.745 -25.114 1.00 86.06 202 ARG A N 1
ATOM 1527 C CA . ARG A 1 202 ? 3.601 11.362 -26.213 1.00 86.06 202 ARG A CA 1
ATOM 1528 C C . ARG A 1 202 ? 4.237 12.586 -26.870 1.00 86.06 202 ARG A C 1
ATOM 1530 O O . ARG A 1 202 ? 5.373 12.491 -27.321 1.00 86.06 202 ARG A O 1
ATOM 1537 N N . ARG A 1 203 ? 3.544 13.730 -26.858 1.00 90.62 203 ARG A N 1
ATOM 1538 C CA . ARG A 1 203 ? 3.963 14.980 -27.513 1.00 90.62 203 ARG A CA 1
ATOM 1539 C C . ARG A 1 203 ? 4.705 15.950 -26.588 1.00 90.62 203 ARG A C 1
ATOM 1541 O O . ARG A 1 203 ? 5.472 16.764 -27.083 1.00 90.62 203 ARG A O 1
ATOM 1548 N N . SER A 1 204 ? 4.514 15.868 -25.267 1.00 90.81 204 SER A N 1
ATOM 1549 C CA . SER A 1 204 ? 5.132 16.789 -24.300 1.00 90.81 204 SER A CA 1
ATOM 1550 C C . SER A 1 204 ? 5.929 16.066 -23.215 1.00 90.81 204 SER A C 1
ATOM 1552 O O . SER A 1 204 ? 5.418 15.171 -22.539 1.00 90.81 204 SER A O 1
ATOM 1554 N N . ARG A 1 205 ? 7.178 16.506 -23.001 1.00 84.94 205 ARG A N 1
ATOM 1555 C CA . ARG A 1 205 ? 8.039 16.019 -21.906 1.00 84.94 205 ARG A CA 1
ATOM 1556 C C . ARG A 1 205 ? 7.464 16.369 -20.531 1.00 84.94 205 ARG A C 1
ATOM 1558 O O . ARG A 1 205 ? 7.535 15.544 -19.629 1.00 84.94 205 ARG A O 1
ATOM 1565 N N . VAL A 1 206 ? 6.848 17.546 -20.394 1.00 87.62 206 VAL A N 1
ATOM 1566 C CA . VAL A 1 206 ? 6.253 18.016 -19.131 1.00 87.62 206 VAL A CA 1
ATOM 1567 C C . VAL A 1 206 ? 5.043 17.166 -18.753 1.00 87.62 206 VAL A C 1
ATOM 1569 O O . VAL A 1 206 ? 4.967 16.674 -17.635 1.00 87.62 206 VAL A O 1
ATOM 1572 N N . LEU A 1 207 ? 4.132 16.906 -19.695 1.00 87.88 207 LEU A N 1
ATOM 1573 C CA . LEU A 1 207 ? 2.955 16.069 -19.420 1.00 87.88 207 LEU A CA 1
ATOM 1574 C C . LEU A 1 207 ? 3.347 14.619 -19.106 1.00 87.88 207 LEU A C 1
ATOM 1576 O O . LEU A 1 207 ? 2.715 13.954 -18.284 1.00 87.88 207 LEU A O 1
ATOM 1580 N N . ARG A 1 208 ? 4.418 14.128 -19.739 1.00 82.31 208 ARG A N 1
ATOM 1581 C CA . ARG A 1 208 ? 4.993 12.819 -19.420 1.00 82.31 208 ARG A CA 1
ATOM 1582 C C . ARG A 1 208 ? 5.539 12.773 -17.995 1.00 82.31 208 ARG A C 1
ATOM 1584 O O . ARG A 1 208 ? 5.271 11.801 -17.300 1.00 82.31 208 ARG A O 1
ATOM 1591 N N . LEU A 1 209 ? 6.246 13.821 -17.562 1.00 81.62 209 LEU A N 1
ATOM 1592 C CA . LEU A 1 209 ? 6.709 13.950 -16.181 1.00 81.62 209 LEU A CA 1
ATOM 1593 C C . LEU A 1 209 ? 5.519 13.974 -15.213 1.00 81.62 209 LEU A C 1
ATOM 1595 O O . LEU A 1 209 ? 5.475 13.140 -14.319 1.00 81.62 209 LEU A O 1
ATOM 1599 N N . ILE A 1 210 ? 4.520 14.833 -15.442 1.00 85.25 210 ILE A N 1
ATOM 1600 C CA . ILE A 1 210 ? 3.329 14.942 -14.580 1.00 85.25 210 ILE A CA 1
ATOM 1601 C C . ILE A 1 210 ? 2.637 13.587 -14.411 1.00 85.25 210 ILE A C 1
ATOM 1603 O O . ILE A 1 210 ? 2.399 13.165 -13.287 1.00 85.25 210 ILE A O 1
ATOM 1607 N N . GLY A 1 211 ? 2.358 12.863 -15.497 1.00 79.62 211 GLY A N 1
ATOM 1608 C CA . GLY A 1 211 ? 1.692 11.564 -15.354 1.00 79.62 211 GLY A CA 1
ATOM 1609 C C . GLY A 1 211 ? 2.577 10.465 -14.758 1.00 79.62 211 GLY A C 1
ATOM 1610 O O . GLY A 1 211 ? 2.048 9.521 -14.187 1.00 79.62 211 GLY A O 1
ATOM 1611 N N . SER A 1 212 ? 3.909 10.588 -14.821 1.00 74.12 212 SER A N 1
ATOM 1612 C CA . SER A 1 212 ? 4.810 9.654 -14.123 1.00 74.12 212 SER A CA 1
ATOM 1613 C C . SER A 1 212 ? 4.822 9.830 -12.598 1.00 74.12 212 SER A C 1
ATOM 1615 O O . SER A 1 212 ? 5.296 8.946 -11.892 1.00 74.12 212 SER A O 1
ATOM 1617 N N . LEU A 1 213 ? 4.279 10.944 -12.090 1.00 79.88 213 LEU A N 1
ATOM 1618 C CA . LEU A 1 213 ? 4.165 11.243 -10.659 1.00 79.88 213 LEU A CA 1
ATOM 1619 C C . LEU A 1 213 ? 2.903 10.629 -10.012 1.00 79.88 213 LEU A C 1
ATOM 1621 O O . LEU A 1 213 ? 2.671 10.813 -8.819 1.00 79.88 213 LEU A O 1
ATOM 1625 N N . GLY A 1 214 ? 2.070 9.911 -10.772 1.00 79.25 214 GLY A N 1
ATOM 1626 C CA . GLY A 1 214 ? 0.862 9.268 -10.249 1.00 79.25 214 GLY A CA 1
ATOM 1627 C C . GLY A 1 214 ? -0.142 10.277 -9.683 1.00 79.25 214 GLY A C 1
ATOM 1628 O O . GLY A 1 214 ? -0.544 11.208 -10.379 1.00 79.25 214 GLY A O 1
ATOM 1629 N N . ILE A 1 215 ? -0.553 10.087 -8.424 1.00 85.06 215 ILE A N 1
ATOM 1630 C CA . ILE A 1 215 ? -1.534 10.952 -7.745 1.00 85.06 215 ILE A CA 1
ATOM 1631 C C . ILE A 1 215 ? -0.916 12.197 -7.098 1.00 85.06 215 ILE A C 1
ATOM 1633 O O . ILE A 1 215 ? -1.655 13.107 -6.731 1.00 85.06 215 ILE A O 1
ATOM 1637 N N . LEU A 1 216 ? 0.416 12.281 -6.983 1.00 86.88 216 LEU A N 1
ATOM 1638 C CA . LEU A 1 216 ? 1.086 13.409 -6.330 1.00 86.88 216 LEU A CA 1
ATOM 1639 C C . LEU A 1 216 ? 0.674 14.778 -6.905 1.00 86.88 216 LEU A C 1
ATOM 1641 O O . LEU A 1 216 ? 0.413 15.671 -6.105 1.00 86.88 216 LEU A O 1
ATOM 1645 N N . PRO A 1 217 ? 0.551 14.990 -8.234 1.00 91.31 217 PRO A N 1
ATOM 1646 C CA . PRO A 1 217 ? 0.093 16.277 -8.760 1.00 91.31 217 PRO A CA 1
ATOM 1647 C C . PRO A 1 217 ? -1.299 16.671 -8.251 1.00 91.31 217 PRO A C 1
ATOM 1649 O O . PRO A 1 217 ? -1.580 17.855 -8.108 1.00 91.31 217 PRO A O 1
ATOM 1652 N N . CYS A 1 218 ? -2.155 15.691 -7.950 1.00 92.88 218 CYS A N 1
ATOM 1653 C CA . CYS A 1 218 ? -3.482 15.925 -7.384 1.00 92.88 218 CYS A CA 1
ATOM 1654 C C . CYS A 1 218 ? -3.386 16.337 -5.908 1.00 92.88 218 CYS A C 1
ATOM 1656 O O . CYS A 1 218 ? -4.103 17.237 -5.486 1.00 92.88 218 CYS A O 1
ATOM 1658 N N . ILE A 1 219 ? -2.464 15.735 -5.146 1.00 91.00 219 ILE A N 1
ATOM 1659 C CA . ILE A 1 219 ? -2.178 16.115 -3.752 1.00 91.00 219 ILE A CA 1
ATOM 1660 C C . ILE A 1 219 ? -1.590 17.530 -3.695 1.00 91.00 219 ILE A C 1
ATOM 1662 O O . ILE A 1 219 ? -2.066 18.366 -2.938 1.00 91.00 219 ILE A O 1
ATOM 1666 N N . LEU A 1 220 ? -0.602 17.839 -4.540 1.00 92.69 220 LEU A N 1
ATOM 1667 C CA . LEU A 1 220 ? -0.008 19.178 -4.613 1.00 92.69 220 LEU A CA 1
ATOM 1668 C C . LEU A 1 220 ? -1.025 20.235 -5.057 1.00 92.69 220 LEU A C 1
ATOM 1670 O O . LEU A 1 220 ? -0.983 21.365 -4.580 1.00 92.69 220 LEU A O 1
ATOM 1674 N N . LEU A 1 221 ? -1.956 19.873 -5.945 1.00 95.12 221 LEU A N 1
ATOM 1675 C CA . LEU A 1 221 ? -3.077 20.744 -6.279 1.00 95.12 221 LEU A CA 1
ATOM 1676 C C . LEU A 1 221 ? -3.976 20.976 -5.057 1.00 95.12 221 LEU A C 1
ATOM 1678 O O . LEU A 1 221 ? -4.380 22.111 -4.821 1.00 95.12 221 LEU A O 1
ATOM 1682 N N . ALA A 1 222 ? -4.255 19.936 -4.267 1.00 94.94 222 ALA A N 1
ATOM 1683 C CA . ALA A 1 222 ? -5.073 20.050 -3.063 1.00 94.94 222 ALA A CA 1
ATOM 1684 C C . ALA A 1 222 ? -4.481 21.029 -2.038 1.00 94.94 222 ALA A C 1
ATOM 1686 O O . ALA A 1 222 ? 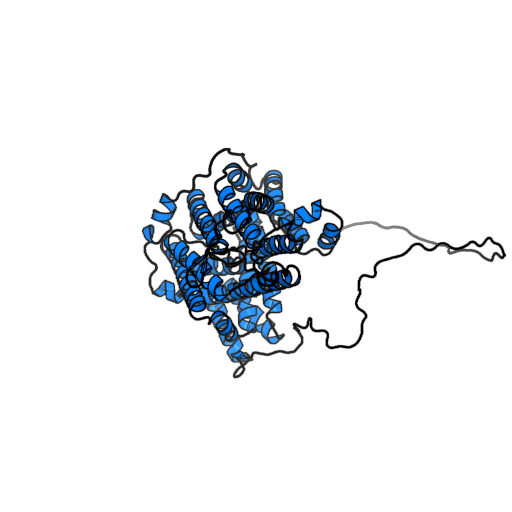-5.239 21.812 -1.474 1.00 94.94 222 ALA A O 1
ATOM 1687 N N . VAL A 1 223 ? -3.148 21.061 -1.873 1.00 94.56 223 VAL A N 1
ATOM 1688 C CA . VAL A 1 223 ? -2.439 22.027 -1.000 1.00 94.56 223 VAL A CA 1
ATOM 1689 C C . VAL A 1 223 ? -2.808 23.482 -1.323 1.00 94.56 223 VAL A C 1
ATOM 1691 O O . VAL A 1 223 ? -2.821 24.330 -0.437 1.00 94.56 223 VAL A O 1
ATOM 1694 N N . VAL A 1 224 ? -3.121 23.779 -2.587 1.00 96.19 224 VAL A N 1
ATOM 1695 C CA . VAL A 1 224 ? -3.510 25.123 -3.038 1.00 96.19 224 VAL A CA 1
ATOM 1696 C C . VAL A 1 224 ? -5.028 25.295 -3.055 1.00 96.19 224 VAL A C 1
ATOM 1698 O O . VAL A 1 224 ? -5.534 26.341 -2.665 1.00 96.19 224 VAL A O 1
ATOM 1701 N N . VAL A 1 225 ? -5.768 24.287 -3.515 1.00 97.06 225 VAL A N 1
ATOM 1702 C CA . VAL A 1 225 ? -7.224 24.377 -3.692 1.00 97.06 225 VAL A CA 1
ATOM 1703 C C . VAL A 1 225 ? -7.954 24.405 -2.348 1.00 97.06 225 VAL A C 1
ATOM 1705 O O . VAL A 1 225 ? -8.847 25.234 -2.188 1.00 97.06 225 VAL A O 1
ATOM 1708 N N . ALA A 1 226 ? -7.552 23.596 -1.364 1.00 96.31 226 ALA A N 1
ATOM 1709 C CA . ALA A 1 226 ? -8.251 23.545 -0.078 1.00 96.31 226 ALA A CA 1
ATOM 1710 C C . ALA A 1 226 ? -8.253 24.894 0.663 1.00 96.31 226 ALA A C 1
ATOM 1712 O O . ALA A 1 226 ? -9.334 25.333 1.063 1.00 96.31 226 ALA A O 1
ATOM 1713 N N . PRO A 1 227 ? -7.130 25.632 0.762 1.00 95.19 227 PRO A N 1
ATOM 1714 C CA . PRO A 1 227 ? -7.147 26.974 1.342 1.00 95.19 227 PRO A CA 1
ATOM 1715 C C . PRO A 1 227 ? -7.934 28.008 0.540 1.00 95.19 227 PRO A C 1
ATOM 1717 O O . PRO A 1 227 ? -8.553 28.892 1.130 1.00 95.19 227 PRO A O 1
ATOM 1720 N N . LEU A 1 228 ? -7.962 27.902 -0.792 1.00 97.00 228 LEU A N 1
ATOM 1721 C CA . LEU A 1 228 ? -8.725 28.829 -1.637 1.00 97.00 228 LEU A CA 1
ATOM 1722 C C . LEU A 1 228 ? -10.239 28.715 -1.427 1.00 97.00 228 LEU A C 1
ATOM 1724 O O . LEU A 1 228 ? -10.938 29.721 -1.519 1.00 97.00 228 LEU A O 1
ATOM 1728 N N . PHE A 1 229 ? -10.733 27.512 -1.134 1.00 96.38 229 PHE A N 1
ATOM 1729 C CA . PHE A 1 229 ? -12.139 27.271 -0.798 1.00 96.38 229 PHE A CA 1
ATOM 1730 C C . PHE A 1 229 ? -12.429 27.372 0.709 1.00 96.38 229 PHE A C 1
ATOM 1732 O O . PHE A 1 229 ? -13.576 27.209 1.115 1.00 96.38 229 PHE A O 1
ATOM 1739 N N . GLY A 1 230 ? -11.418 27.667 1.537 1.00 94.31 230 GLY A N 1
ATOM 1740 C CA . GLY A 1 230 ? -11.554 27.731 2.995 1.00 94.31 230 GLY A CA 1
ATOM 1741 C C . GLY A 1 230 ? -11.756 26.369 3.670 1.00 94.31 230 GLY A C 1
ATOM 1742 O O . GLY A 1 230 ? -12.184 26.329 4.818 1.00 94.31 230 GLY A O 1
ATOM 1743 N N . GLU A 1 231 ? -11.458 25.268 2.974 1.00 94.56 231 GLU A N 1
ATOM 1744 C CA . GLU A 1 231 ? -11.601 23.892 3.477 1.00 94.56 231 GLU A CA 1
ATOM 1745 C C . GLU A 1 231 ? -10.404 23.465 4.352 1.00 94.56 231 GLU A C 1
ATOM 1747 O O . GLU A 1 231 ? -10.543 22.613 5.223 1.00 94.56 231 GLU A O 1
ATOM 1752 N N . ALA A 1 232 ? -9.228 24.075 4.156 1.00 93.88 232 ALA A N 1
ATOM 1753 C CA . ALA A 1 232 ? -8.037 23.897 4.996 1.00 93.88 232 ALA A CA 1
ATOM 1754 C C . ALA A 1 232 ? -7.321 25.235 5.240 1.00 93.88 232 ALA A C 1
ATOM 1756 O O . ALA A 1 232 ? -7.438 26.151 4.425 1.00 93.88 232 ALA A O 1
ATOM 1757 N N . PRO A 1 233 ? -6.522 25.369 6.310 1.00 93.50 233 PRO A N 1
ATOM 1758 C CA . PRO A 1 233 ? -5.581 26.476 6.426 1.00 93.50 233 PRO A CA 1
ATOM 1759 C C . PRO A 1 233 ? -4.468 26.372 5.372 1.00 93.50 233 PRO A C 1
ATOM 1761 O O . PRO A 1 233 ? -4.123 25.285 4.906 1.00 93.50 233 PRO A O 1
ATOM 1764 N N . TRP A 1 234 ? -3.859 27.510 5.029 1.00 94.50 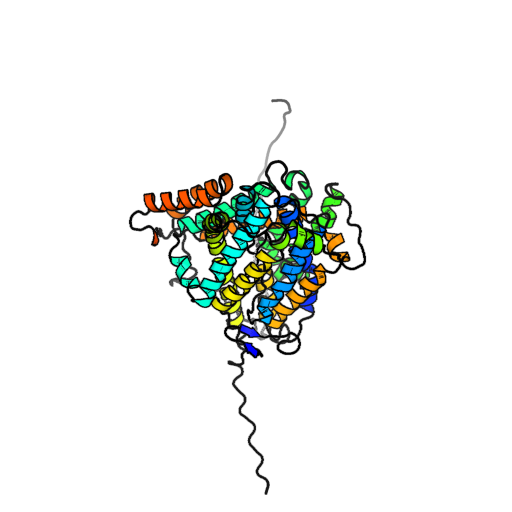234 TRP A N 1
ATOM 1765 C CA . TRP A 1 234 ? -2.618 27.512 4.250 1.00 94.50 234 TRP A CA 1
ATOM 1766 C C . TRP A 1 234 ? -1.521 26.750 5.010 1.00 94.50 234 TRP A C 1
ATOM 1768 O O . TRP A 1 234 ? -1.388 26.948 6.221 1.00 94.50 234 TRP A O 1
ATOM 1778 N N . PRO A 1 235 ? -0.720 25.909 4.331 1.00 91.25 235 PRO A N 1
ATOM 1779 C CA . PRO A 1 235 ? 0.365 25.192 4.987 1.00 91.25 235 PRO A CA 1
ATOM 1780 C C . PRO A 1 235 ? 1.408 26.176 5.520 1.00 91.25 235 PRO A C 1
ATOM 1782 O O . PRO A 1 235 ? 1.824 27.105 4.821 1.00 91.25 235 PRO A O 1
ATOM 1785 N N . THR A 1 236 ? 1.868 25.943 6.747 1.00 90.69 236 THR A N 1
ATOM 1786 C CA . THR A 1 236 ? 3.017 26.657 7.310 1.00 90.69 236 THR A CA 1
ATOM 1787 C C . THR A 1 236 ? 4.244 25.784 7.115 1.00 90.69 236 THR A C 1
ATOM 1789 O O . THR A 1 236 ? 4.317 24.694 7.666 1.00 90.69 236 THR A O 1
ATOM 1792 N N . LEU A 1 237 ? 5.193 26.236 6.294 1.00 91.31 237 LEU A N 1
ATOM 1793 C CA . LEU A 1 237 ? 6.390 25.450 6.012 1.00 91.31 237 LEU A CA 1
ATOM 1794 C C . LEU A 1 237 ? 7.338 25.479 7.211 1.00 91.31 237 LEU A C 1
ATOM 1796 O O . LEU A 1 237 ? 7.931 26.518 7.513 1.00 91.31 237 LEU A O 1
ATOM 1800 N N . GLU A 1 238 ? 7.531 24.326 7.836 1.00 92.88 238 GLU A N 1
ATOM 1801 C CA . GLU A 1 238 ? 8.448 24.174 8.959 1.00 92.88 238 GLU A CA 1
ATOM 1802 C C . GLU A 1 238 ? 9.755 23.512 8.526 1.00 92.88 238 GLU A C 1
ATOM 1804 O O . GLU A 1 238 ? 9.775 22.506 7.814 1.00 92.88 238 GLU A O 1
ATOM 1809 N N . TRP A 1 239 ? 10.877 24.081 8.966 1.00 93.81 239 TRP A N 1
ATOM 1810 C CA . TRP A 1 239 ? 12.208 23.559 8.676 1.00 93.81 239 TRP A CA 1
ATOM 1811 C C . TRP A 1 239 ? 12.732 22.763 9.860 1.00 93.81 239 TRP A C 1
ATOM 1813 O O . TRP A 1 239 ? 12.847 23.281 10.967 1.00 93.81 239 TRP A O 1
ATOM 1823 N N . GLY A 1 240 ? 13.105 21.514 9.613 1.00 93.62 240 GLY A N 1
ATOM 1824 C CA . GLY A 1 240 ? 13.617 20.631 10.648 1.00 93.62 240 GLY A CA 1
ATOM 1825 C C . GLY A 1 240 ? 13.438 19.171 10.276 1.00 93.62 240 GLY A C 1
ATOM 1826 O O . GLY A 1 240 ? 13.210 18.825 9.112 1.00 93.62 240 GLY A O 1
ATOM 1827 N N . PHE A 1 241 ? 13.537 18.326 11.293 1.00 94.19 241 PHE A N 1
ATOM 1828 C CA . PHE A 1 241 ? 13.219 16.914 11.185 1.00 94.19 241 PHE A CA 1
ATOM 1829 C C . PHE A 1 241 ? 11.863 16.655 11.812 1.00 94.19 241 PHE A C 1
ATOM 1831 O O . PHE A 1 241 ? 11.533 17.240 12.842 1.00 94.19 241 PHE A O 1
ATOM 1838 N N . ALA A 1 242 ? 11.096 15.769 11.189 1.00 91.75 242 ALA A N 1
ATOM 1839 C CA . ALA A 1 242 ? 9.899 15.251 11.814 1.00 91.75 242 ALA A CA 1
ATOM 1840 C C . ALA A 1 242 ? 10.263 14.508 13.108 1.00 91.75 242 ALA A C 1
ATOM 1842 O O . ALA A 1 242 ? 11.322 13.877 13.195 1.00 91.75 242 ALA A O 1
ATOM 1843 N N . THR A 1 243 ? 9.373 14.564 14.096 1.00 93.69 243 THR A N 1
ATOM 1844 C CA . THR A 1 243 ? 9.547 13.931 15.410 1.00 93.69 243 THR A CA 1
ATOM 1845 C C . THR A 1 243 ? 8.459 12.879 15.633 1.00 93.69 243 THR A C 1
ATOM 1847 O O . THR A 1 243 ? 7.479 13.159 16.319 1.00 93.69 243 THR A O 1
ATOM 1850 N N . PRO A 1 244 ? 8.584 11.677 15.038 1.00 95.69 244 PRO A N 1
ATOM 1851 C CA . PRO A 1 244 ? 7.624 10.608 15.266 1.00 95.69 244 PRO A CA 1
ATOM 1852 C C . PRO A 1 244 ? 7.645 10.157 16.729 1.00 95.69 244 PRO A C 1
ATOM 1854 O O . PRO A 1 244 ? 8.717 9.952 17.307 1.00 95.69 244 PRO A O 1
ATOM 1857 N N . ASP A 1 245 ? 6.466 9.955 17.311 1.00 97.44 245 ASP A N 1
ATOM 1858 C CA . ASP A 1 245 ? 6.319 9.552 18.708 1.00 97.44 245 ASP A CA 1
ATOM 1859 C C . ASP A 1 245 ? 6.283 8.025 18.851 1.00 97.44 245 ASP A C 1
ATOM 1861 O O . ASP A 1 245 ? 5.233 7.379 18.920 1.00 97.44 245 ASP A O 1
ATOM 1865 N N . PHE A 1 246 ? 7.478 7.434 18.892 1.00 97.31 246 PHE A N 1
ATOM 1866 C CA . PHE A 1 246 ? 7.645 5.996 19.109 1.00 97.31 246 PHE A CA 1
ATOM 1867 C C . PHE A 1 246 ? 7.241 5.541 20.512 1.00 97.31 246 PHE A C 1
ATOM 1869 O O . PHE A 1 246 ? 6.902 4.371 20.685 1.00 97.31 246 PHE A O 1
ATOM 1876 N N . VAL A 1 247 ? 7.295 6.431 21.511 1.00 97.38 247 VAL A N 1
ATOM 1877 C CA . VAL A 1 247 ? 6.952 6.068 22.890 1.00 97.38 247 VAL A CA 1
ATOM 1878 C C . VAL A 1 247 ? 5.460 5.801 22.953 1.00 97.38 247 VAL A C 1
ATOM 1880 O O . VAL A 1 247 ? 5.083 4.673 23.258 1.00 97.38 247 VAL A O 1
ATOM 1883 N N . THR A 1 248 ? 4.642 6.777 22.553 1.00 97.50 248 THR A N 1
ATOM 1884 C CA . THR A 1 248 ? 3.180 6.644 22.512 1.00 97.50 248 THR A CA 1
ATOM 1885 C C . THR A 1 248 ? 2.752 5.476 21.631 1.00 97.50 248 THR A C 1
ATOM 1887 O O . THR A 1 248 ? 1.922 4.664 22.041 1.00 97.50 248 THR A O 1
ATOM 1890 N N . LEU A 1 249 ? 3.372 5.317 20.454 1.00 97.81 249 LEU A N 1
ATOM 1891 C CA . LEU A 1 249 ? 3.129 4.160 19.596 1.00 97.81 249 LEU A CA 1
ATOM 1892 C C . LEU A 1 249 ? 3.300 2.846 20.373 1.00 97.81 249 LEU A C 1
ATOM 1894 O O . LEU A 1 249 ? 2.370 2.041 20.437 1.00 97.81 249 LEU A O 1
ATOM 1898 N N . TRP A 1 250 ? 4.466 2.617 20.981 1.00 97.69 250 TRP A N 1
ATOM 1899 C CA . TRP A 1 250 ? 4.745 1.347 21.647 1.00 97.69 250 TRP A CA 1
ATOM 1900 C C . TRP A 1 250 ? 3.951 1.147 22.938 1.00 97.69 250 TRP A C 1
ATOM 1902 O O . TRP A 1 250 ? 3.546 0.017 23.210 1.00 97.69 250 TRP A O 1
ATOM 1912 N N . THR A 1 251 ? 3.676 2.204 23.702 1.00 96.69 251 THR A N 1
ATOM 1913 C CA . THR A 1 251 ? 2.958 2.095 24.979 1.00 96.69 251 THR A CA 1
ATOM 1914 C C . THR A 1 251 ? 1.444 2.006 24.836 1.00 96.69 251 THR A C 1
ATOM 1916 O O . THR A 1 251 ? 0.810 1.465 25.736 1.00 96.69 251 THR A O 1
ATOM 1919 N N . GLU A 1 252 ? 0.856 2.493 23.739 1.00 95.94 252 GLU A N 1
ATOM 1920 C CA . GLU A 1 252 ? -0.609 2.587 23.601 1.00 95.94 252 GLU A CA 1
ATOM 1921 C C . GLU A 1 252 ? -1.180 1.856 22.379 1.00 95.94 252 GLU A C 1
ATOM 1923 O O . GLU A 1 252 ? -2.342 1.462 22.398 1.00 95.94 252 GLU A O 1
ATOM 1928 N N . TYR A 1 253 ? -0.382 1.613 21.334 1.00 96.75 253 TYR A N 1
ATOM 1929 C CA . TYR A 1 253 ? -0.886 1.108 20.049 1.00 96.75 253 TYR A CA 1
ATOM 1930 C C . TYR A 1 253 ? -0.182 -0.157 19.554 1.00 96.75 253 TYR A C 1
ATOM 1932 O O . TYR A 1 253 ? -0.314 -0.528 18.390 1.00 96.75 253 TYR A O 1
ATOM 1940 N N . THR A 1 254 ? 0.554 -0.858 20.416 1.00 97.25 254 THR A N 1
ATOM 1941 C CA . THR A 1 254 ? 1.210 -2.123 20.052 1.00 97.25 254 THR A CA 1
ATOM 1942 C C . THR A 1 254 ? 0.991 -3.223 21.071 1.00 97.25 254 THR A C 1
ATOM 1944 O O . THR A 1 254 ? 0.493 -2.981 22.168 1.00 97.25 254 THR A O 1
ATOM 1947 N N . VAL A 1 255 ? 1.443 -4.435 20.737 1.00 96.19 255 VAL A N 1
ATOM 1948 C CA . VAL A 1 255 ? 1.423 -5.600 21.634 1.00 96.19 255 VAL A CA 1
ATOM 1949 C C . VAL A 1 255 ? 2.081 -5.306 22.987 1.00 96.19 255 VAL A C 1
ATOM 1951 O O . VAL A 1 255 ? 1.680 -5.889 23.992 1.00 96.19 255 VAL A O 1
ATOM 1954 N N . PHE A 1 256 ? 3.065 -4.402 23.039 1.00 96.69 256 PHE A N 1
ATOM 1955 C CA . PHE A 1 256 ? 3.730 -4.028 24.290 1.00 96.69 256 PHE A CA 1
ATOM 1956 C C . PHE A 1 256 ? 2.832 -3.206 25.222 1.00 96.69 256 PHE A C 1
ATOM 1958 O O . PHE A 1 256 ? 2.950 -3.334 26.438 1.00 96.69 256 PHE A O 1
ATOM 1965 N N . GLY A 1 257 ? 1.940 -2.395 24.654 1.00 94.00 257 GLY A N 1
ATOM 1966 C CA . GLY A 1 257 ? 1.015 -1.533 25.382 1.00 94.00 257 GLY A CA 1
ATOM 1967 C C . GLY A 1 257 ? -0.325 -2.194 25.679 1.00 94.00 257 GLY A C 1
ATOM 1968 O O . GLY A 1 257 ? -0.748 -2.287 26.828 1.00 94.00 257 GLY A O 1
ATOM 1969 N N . VAL A 1 258 ? -0.982 -2.702 24.632 1.00 95.56 258 VAL A N 1
ATOM 1970 C CA . VAL A 1 258 ? -2.345 -3.259 24.715 1.00 95.56 258 VAL A CA 1
ATOM 1971 C C . VAL A 1 258 ? -2.373 -4.771 24.933 1.00 95.56 258 VAL A C 1
ATOM 1973 O O . VAL A 1 258 ? -3.444 -5.352 25.098 1.00 95.56 258 VAL A O 1
ATOM 1976 N N . GLY A 1 259 ? -1.216 -5.433 24.933 1.00 95.62 259 GLY A N 1
ATOM 1977 C CA . GLY A 1 259 ? -1.113 -6.885 25.032 1.00 95.62 259 GLY A CA 1
ATOM 1978 C C . GLY A 1 259 ? -1.349 -7.613 23.705 1.00 95.62 259 GLY A C 1
ATOM 1979 O O . GLY A 1 259 ? -1.693 -7.034 22.674 1.00 95.62 259 GLY A O 1
ATOM 1980 N N . PHE A 1 260 ? -1.130 -8.927 23.726 1.00 97.12 260 PHE A N 1
ATOM 1981 C CA . PHE A 1 260 ? -1.316 -9.781 22.554 1.00 97.12 260 PHE A CA 1
ATOM 1982 C C . PHE A 1 260 ? -2.811 -10.044 22.299 1.00 97.12 260 PHE A C 1
ATOM 1984 O O . PHE A 1 260 ? -3.549 -10.265 23.265 1.00 97.12 260 PHE A O 1
ATOM 1991 N N . PRO A 1 261 ? -3.279 -10.068 21.035 1.00 96.94 261 PRO A N 1
ATOM 1992 C CA . PRO A 1 261 ? -4.686 -10.304 20.742 1.00 96.94 261 PRO A CA 1
ATOM 1993 C C . PRO A 1 261 ? -5.173 -11.670 21.251 1.00 96.94 261 PRO A C 1
ATOM 1995 O O . PRO A 1 261 ? -4.456 -12.671 21.127 1.00 96.94 261 PRO A O 1
ATOM 1998 N N . PRO A 1 262 ? -6.419 -11.764 21.750 1.00 96.56 262 PRO A N 1
ATOM 1999 C CA . PRO A 1 262 ? -7.022 -13.038 22.115 1.00 96.56 262 PRO A CA 1
ATOM 2000 C C . PRO A 1 262 ? -7.043 -14.020 20.938 1.00 96.56 262 PRO A C 1
ATOM 2002 O O . PRO A 1 262 ? -7.294 -13.639 19.794 1.00 96.56 262 PRO A O 1
ATOM 2005 N N . ALA A 1 263 ? -6.882 -15.316 21.219 1.00 95.25 263 ALA A N 1
ATOM 2006 C CA . ALA A 1 263 ? -6.875 -16.354 20.184 1.00 95.25 263 ALA A CA 1
ATOM 2007 C C . ALA A 1 263 ? -8.138 -16.341 19.305 1.00 95.25 263 ALA A C 1
ATOM 2009 O O . ALA A 1 263 ? -8.066 -16.595 18.104 1.00 95.25 263 ALA A O 1
ATOM 2010 N N . MET A 1 264 ? -9.291 -15.990 19.882 1.00 93.38 264 MET A N 1
ATOM 2011 C CA . MET A 1 264 ? -10.535 -15.875 19.124 1.00 93.38 264 MET A CA 1
ATOM 2012 C C . MET A 1 264 ? -10.479 -14.772 18.061 1.00 93.38 264 MET A C 1
ATOM 2014 O O . MET A 1 264 ? -10.988 -14.956 16.962 1.00 93.38 264 MET A O 1
ATOM 2018 N N . MET A 1 265 ? -9.804 -13.662 18.356 1.00 95.62 265 MET A N 1
ATOM 2019 C CA . MET A 1 265 ? -9.648 -12.544 17.429 1.00 95.62 265 MET A CA 1
ATOM 2020 C C . MET A 1 265 ? -8.759 -12.922 16.235 1.00 95.62 265 MET A C 1
ATOM 2022 O O . MET A 1 265 ? -9.043 -12.542 15.101 1.00 95.62 265 MET A O 1
ATOM 2026 N N . LEU A 1 266 ? -7.731 -13.750 16.466 1.00 96.69 266 LEU A N 1
ATOM 2027 C CA . LEU A 1 266 ? -6.935 -14.352 15.390 1.00 96.69 266 LEU A CA 1
ATOM 2028 C C . LEU A 1 266 ? -7.799 -15.248 14.489 1.00 96.69 266 LEU A C 1
ATOM 2030 O O . LEU A 1 266 ? -7.675 -15.198 13.269 1.00 96.69 266 LEU A O 1
ATOM 2034 N N . LEU A 1 267 ? -8.705 -16.042 15.067 1.00 93.25 267 LEU A N 1
ATOM 2035 C CA . LEU A 1 267 ? -9.601 -16.907 14.294 1.00 93.25 267 LEU A CA 1
ATOM 2036 C C . LEU A 1 267 ? -10.620 -16.103 13.475 1.00 93.25 267 LEU A C 1
ATOM 2038 O O . LEU A 1 267 ? -10.842 -16.409 12.304 1.00 93.25 267 LEU A O 1
ATOM 2042 N N . THR A 1 268 ? -11.208 -15.050 14.045 1.00 89.44 268 THR A N 1
ATOM 2043 C CA . THR A 1 268 ? -12.181 -14.199 13.335 1.00 89.44 268 THR A CA 1
ATOM 2044 C C . THR A 1 268 ? -11.557 -13.306 12.281 1.00 89.44 268 THR A C 1
ATOM 2046 O O . THR A 1 268 ? -12.267 -12.863 11.383 1.00 89.44 268 THR A O 1
ATOM 2049 N N . ALA A 1 269 ? -10.247 -13.063 12.342 1.00 94.62 269 ALA A N 1
ATOM 2050 C CA . ALA A 1 269 ? -9.536 -12.343 11.294 1.00 94.62 269 ALA A CA 1
ATOM 2051 C C . ALA A 1 269 ? -9.375 -13.173 10.006 1.00 94.62 269 ALA A C 1
ATOM 2053 O O . ALA A 1 269 ? -9.206 -12.594 8.933 1.00 94.62 269 ALA A O 1
ATOM 2054 N N . ILE A 1 270 ? -9.445 -14.512 10.078 1.00 92.56 270 ILE A N 1
ATOM 2055 C CA . ILE A 1 270 ? -9.163 -15.416 8.945 1.00 92.56 270 ILE A CA 1
ATOM 2056 C C . ILE A 1 270 ? -9.992 -15.088 7.691 1.00 92.56 270 ILE A C 1
ATOM 2058 O O . ILE A 1 270 ? -9.388 -14.993 6.620 1.00 92.56 270 ILE A O 1
ATOM 2062 N N . PRO A 1 271 ? -11.326 -14.887 7.753 1.00 86.06 271 PRO A N 1
ATOM 2063 C CA . PRO A 1 271 ? -12.111 -14.546 6.567 1.00 86.06 271 PRO A CA 1
ATOM 2064 C C . PRO A 1 271 ? -11.648 -13.232 5.930 1.00 86.06 271 PRO A C 1
ATOM 2066 O O . PRO A 1 271 ? -11.409 -13.177 4.726 1.00 86.06 271 PRO A O 1
ATOM 2069 N N . THR A 1 272 ? -11.443 -12.188 6.734 1.00 88.19 272 THR A N 1
ATOM 2070 C CA . THR A 1 272 ? -10.965 -10.882 6.262 1.00 88.19 272 THR A CA 1
ATOM 2071 C C . THR A 1 272 ? -9.575 -11.005 5.629 1.00 88.19 272 THR A C 1
ATOM 2073 O O . THR A 1 272 ? -9.342 -10.483 4.540 1.00 88.19 272 THR A O 1
ATOM 2076 N N . VAL A 1 273 ? -8.663 -11.761 6.250 1.00 93.56 273 VAL A N 1
ATOM 2077 C CA . VAL A 1 273 ? -7.323 -12.033 5.705 1.00 93.56 273 VAL A CA 1
ATOM 2078 C C . VAL A 1 273 ? -7.399 -12.817 4.397 1.00 93.56 273 VAL A C 1
ATOM 2080 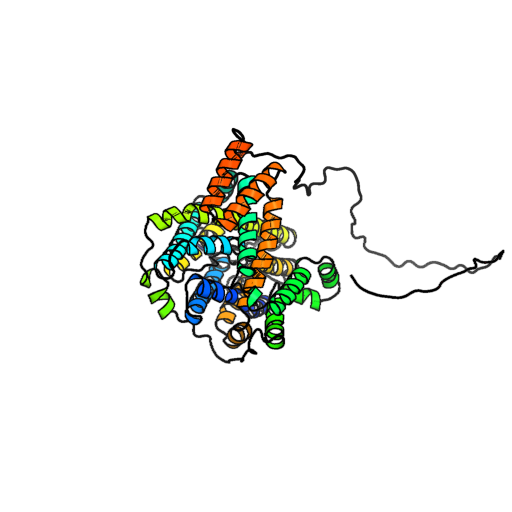O O . VAL A 1 273 ? -6.657 -12.513 3.466 1.00 93.56 273 VAL A O 1
ATOM 2083 N N . ALA A 1 274 ? -8.301 -13.792 4.279 1.00 86.50 274 ALA A N 1
ATOM 2084 C CA . ALA A 1 274 ? -8.486 -14.546 3.044 1.00 86.50 274 ALA A CA 1
ATOM 2085 C C . ALA A 1 274 ? -8.940 -13.637 1.889 1.00 86.50 274 ALA A C 1
ATOM 2087 O O . ALA A 1 274 ? -8.409 -13.752 0.785 1.00 86.50 274 ALA A O 1
ATOM 2088 N N . ALA A 1 275 ? -9.860 -12.697 2.139 1.00 80.56 275 ALA A N 1
ATOM 2089 C CA . ALA A 1 275 ? -10.246 -11.696 1.140 1.00 80.56 275 ALA A CA 1
ATOM 2090 C C . ALA A 1 275 ? -9.089 -10.758 0.782 1.00 80.56 275 ALA A C 1
ATOM 2092 O O . ALA A 1 275 ? -8.828 -10.540 -0.400 1.00 80.56 275 ALA A O 1
ATOM 2093 N N . ALA A 1 276 ? -8.354 -10.254 1.777 1.00 87.88 276 ALA A N 1
ATOM 2094 C CA . ALA A 1 276 ? -7.174 -9.430 1.530 1.00 87.88 276 ALA A CA 1
ATOM 2095 C C . ALA A 1 276 ? -6.106 -10.187 0.719 1.00 87.88 276 ALA A C 1
ATOM 2097 O O . ALA A 1 276 ? -5.481 -9.619 -0.172 1.00 87.88 276 ALA A O 1
ATOM 2098 N N . TYR A 1 277 ? -5.934 -11.489 0.953 1.00 88.88 277 TYR A N 1
ATOM 2099 C CA . TYR A 1 277 ? -4.968 -12.305 0.221 1.00 88.88 277 TYR A CA 1
ATOM 2100 C C . TYR A 1 277 ? -5.331 -12.497 -1.262 1.00 88.88 277 TYR A C 1
ATOM 2102 O O . TYR A 1 277 ? -4.437 -12.545 -2.107 1.00 88.88 277 TYR A O 1
ATOM 2110 N N . ILE A 1 278 ? -6.625 -12.549 -1.610 1.00 79.38 278 ILE A N 1
ATOM 2111 C CA . ILE A 1 278 ? -7.063 -12.558 -3.021 1.00 79.38 278 ILE A CA 1
ATOM 2112 C C . ILE A 1 278 ? -6.530 -11.315 -3.746 1.00 79.38 278 ILE A C 1
ATOM 2114 O O . ILE A 1 278 ? -6.053 -11.418 -4.874 1.00 79.38 278 ILE A O 1
ATOM 2118 N N . VAL A 1 279 ? -6.560 -10.160 -3.076 1.00 79.31 279 VAL A N 1
ATOM 2119 C CA . VAL A 1 279 ? -6.030 -8.897 -3.604 1.00 79.31 279 VAL A CA 1
ATOM 2120 C C . VAL A 1 279 ? -4.508 -8.957 -3.758 1.00 79.31 279 VAL A C 1
ATOM 2122 O O . VAL A 1 279 ? -3.993 -8.679 -4.839 1.00 79.31 279 VAL A O 1
ATOM 2125 N N . VAL A 1 280 ? -3.793 -9.397 -2.716 1.00 87.00 280 VAL A N 1
ATOM 2126 C CA . VAL A 1 280 ? -2.323 -9.562 -2.730 1.00 87.00 280 VAL A CA 1
ATOM 2127 C C . VAL A 1 280 ? -1.859 -10.435 -3.894 1.00 87.00 280 VAL A C 1
ATOM 2129 O O . VAL A 1 280 ? -0.821 -10.180 -4.504 1.00 87.00 280 VAL A O 1
ATOM 2132 N N . PHE A 1 281 ? -2.618 -11.479 -4.222 1.00 82.12 281 PHE A N 1
ATOM 2133 C CA . PHE A 1 281 ? -2.290 -12.338 -5.350 1.00 82.12 281 PHE A CA 1
ATOM 2134 C C . PHE A 1 281 ? -2.331 -11.592 -6.691 1.00 82.12 281 PHE A C 1
ATOM 2136 O O . PHE A 1 281 ? -1.455 -11.809 -7.530 1.00 82.12 281 PHE A O 1
ATOM 2143 N N . GLY A 1 282 ? -3.301 -10.691 -6.875 1.00 76.69 282 GLY A N 1
ATOM 2144 C CA . GLY A 1 282 ? -3.368 -9.810 -8.042 1.00 76.69 282 GLY A CA 1
ATOM 2145 C C . GLY A 1 282 ? -2.103 -8.963 -8.192 1.00 76.69 282 GLY A C 1
ATOM 2146 O O . GLY A 1 282 ? -1.513 -8.930 -9.272 1.00 76.69 282 GLY A O 1
ATOM 2147 N N . ASP A 1 283 ? -1.617 -8.386 -7.092 1.00 85.31 283 ASP A N 1
ATOM 2148 C CA . ASP A 1 283 ? -0.375 -7.605 -7.077 1.00 85.31 283 ASP A CA 1
ATOM 2149 C C . ASP A 1 283 ? 0.851 -8.450 -7.462 1.00 85.31 283 ASP A C 1
ATOM 2151 O O . ASP A 1 283 ? 1.704 -8.013 -8.233 1.00 85.31 283 ASP A O 1
ATOM 2155 N N . VAL A 1 284 ? 0.940 -9.690 -6.973 1.00 86.88 284 VAL A N 1
ATOM 2156 C CA . VAL A 1 284 ? 2.035 -10.619 -7.314 1.00 86.88 284 VAL A CA 1
ATOM 2157 C C . VAL A 1 284 ? 2.033 -10.968 -8.805 1.00 86.88 284 VAL A C 1
ATOM 2159 O O . VAL A 1 284 ? 3.095 -11.028 -9.433 1.00 86.88 284 VAL A O 1
ATOM 2162 N N . LEU A 1 285 ? 0.854 -11.193 -9.393 1.00 83.00 285 LEU A N 1
ATOM 2163 C CA . LEU A 1 285 ? 0.725 -11.430 -10.832 1.00 83.00 285 LEU A CA 1
ATOM 2164 C C . LEU A 1 285 ? 1.095 -10.190 -11.644 1.00 83.00 285 LEU A C 1
ATOM 2166 O O . LEU A 1 285 ? 1.794 -10.304 -12.650 1.00 83.00 285 LEU A O 1
ATOM 2170 N N . GLN A 1 286 ? 0.664 -9.012 -11.195 1.00 80.94 286 GLN A N 1
ATOM 2171 C CA . GLN A 1 286 ? 0.972 -7.754 -11.857 1.00 80.94 286 GLN A CA 1
ATOM 2172 C C . GLN A 1 286 ? 2.473 -7.451 -11.829 1.00 80.94 286 GLN A C 1
ATOM 2174 O O . GLN A 1 286 ? 3.035 -7.096 -12.864 1.00 80.94 286 GLN A O 1
ATOM 2179 N N . ALA A 1 287 ? 3.133 -7.632 -10.683 1.00 88.44 287 ALA A N 1
ATOM 2180 C CA . ALA A 1 287 ? 4.580 -7.473 -10.560 1.00 88.44 287 ALA A CA 1
ATOM 2181 C C . ALA A 1 287 ? 5.321 -8.373 -11.557 1.00 88.44 287 ALA A C 1
ATOM 2183 O O . ALA A 1 287 ? 6.182 -7.906 -12.299 1.00 88.44 287 ALA A O 1
ATOM 2184 N N . ARG A 1 288 ? 4.934 -9.654 -11.628 1.00 88.75 288 ARG A N 1
ATOM 2185 C CA . ARG A 1 288 ? 5.494 -10.603 -12.596 1.00 88.75 288 ARG A CA 1
ATOM 2186 C C . ARG A 1 288 ? 5.309 -10.123 -14.034 1.00 88.75 288 ARG A C 1
ATOM 2188 O O . ARG A 1 288 ? 6.288 -10.063 -14.760 1.00 88.75 288 ARG A O 1
ATOM 2195 N N . ALA A 1 289 ? 4.091 -9.756 -14.427 1.00 85.94 289 ALA A N 1
ATOM 2196 C CA . ALA A 1 289 ? 3.803 -9.342 -15.799 1.00 85.94 289 ALA A CA 1
ATOM 2197 C C . ALA A 1 289 ? 4.620 -8.109 -16.226 1.00 85.94 289 ALA A C 1
ATOM 2199 O O . ALA A 1 289 ? 5.182 -8.094 -17.318 1.00 85.94 289 ALA A O 1
ATOM 2200 N N . VAL A 1 290 ? 4.733 -7.103 -15.350 1.00 86.81 290 VAL A N 1
ATOM 2201 C CA . VAL A 1 290 ? 5.519 -5.884 -15.612 1.00 86.81 290 VAL A CA 1
ATOM 2202 C C . VAL A 1 290 ? 7.012 -6.201 -15.754 1.00 86.81 290 VAL A C 1
ATOM 2204 O O . VAL A 1 290 ? 7.683 -5.654 -16.631 1.00 86.81 290 VAL A O 1
ATOM 2207 N N . LEU A 1 291 ? 7.541 -7.089 -14.910 1.00 93.25 291 LEU A N 1
ATOM 2208 C CA . LEU A 1 291 ? 8.944 -7.501 -14.955 1.00 93.25 291 LEU A CA 1
ATOM 2209 C C . LEU A 1 291 ? 9.261 -8.408 -16.146 1.00 93.25 291 LEU A C 1
ATOM 2211 O O . LEU A 1 291 ? 10.341 -8.280 -16.722 1.00 93.25 291 LEU A O 1
ATOM 2215 N N . ASP A 1 292 ? 8.342 -9.292 -16.531 1.00 91.62 292 ASP A N 1
ATOM 2216 C CA . ASP A 1 292 ? 8.486 -10.157 -17.703 1.00 91.62 292 ASP A CA 1
ATOM 2217 C C . ASP A 1 292 ? 8.536 -9.291 -18.980 1.00 91.62 292 ASP A C 1
ATOM 2219 O O . ASP A 1 292 ? 9.478 -9.415 -19.759 1.00 91.62 292 ASP A O 1
ATOM 2223 N N . GLU A 1 293 ? 7.630 -8.312 -19.129 1.00 87.81 293 GLU A N 1
ATOM 2224 C CA . GLU A 1 293 ? 7.658 -7.335 -20.236 1.00 87.81 293 GLU A CA 1
ATOM 2225 C C . GLU A 1 293 ? 8.970 -6.531 -20.263 1.00 87.81 293 GLU A C 1
ATOM 2227 O O . GLU A 1 293 ? 9.569 -6.301 -21.315 1.00 87.81 293 GLU A O 1
ATOM 2232 N N . ALA A 1 294 ? 9.455 -6.096 -19.098 1.00 89.06 294 ALA A N 1
ATOM 2233 C CA . ALA A 1 294 ? 10.726 -5.387 -19.009 1.00 89.06 294 ALA A CA 1
ATOM 2234 C C . ALA A 1 294 ? 11.919 -6.267 -19.417 1.00 89.06 294 ALA A C 1
ATOM 2236 O O . ALA A 1 294 ? 12.851 -5.768 -20.052 1.00 89.06 294 ALA A O 1
ATOM 2237 N N . SER A 1 295 ? 11.870 -7.559 -19.090 1.00 91.00 295 SER A N 1
ATOM 2238 C CA . SER A 1 295 ? 12.915 -8.542 -19.395 1.00 91.00 295 SER A CA 1
ATOM 2239 C C . SER A 1 295 ? 12.954 -8.924 -20.880 1.00 91.00 295 SER A C 1
ATOM 2241 O O . SER A 1 295 ? 14.018 -9.274 -21.387 1.00 91.00 295 SER A O 1
ATOM 2243 N N . GLU A 1 296 ? 11.834 -8.802 -21.604 1.00 91.44 296 GLU A N 1
ATOM 2244 C CA . GLU A 1 296 ? 11.801 -8.934 -23.071 1.00 91.44 296 GLU A CA 1
ATOM 2245 C C . GLU A 1 296 ? 12.576 -7.806 -23.772 1.00 91.44 296 GLU A C 1
ATOM 2247 O O . GLU A 1 296 ? 13.158 -8.014 -24.836 1.00 91.44 296 GLU A O 1
ATOM 2252 N N . VAL A 1 297 ? 12.612 -6.610 -23.172 1.00 90.88 297 VAL A N 1
ATOM 2253 C CA . VAL A 1 297 ? 13.300 -5.432 -23.727 1.00 90.88 297 VAL A CA 1
ATOM 2254 C C . VAL A 1 297 ? 14.754 -5.336 -23.256 1.00 90.88 297 VAL A C 1
ATOM 2256 O O . VAL A 1 297 ? 15.642 -4.990 -24.035 1.00 90.88 297 VAL A O 1
ATOM 2259 N N . ARG A 1 298 ? 15.011 -5.607 -21.973 1.00 90.38 298 ARG A N 1
ATOM 2260 C CA . ARG A 1 298 ? 16.339 -5.546 -21.345 1.00 90.38 298 ARG A CA 1
ATOM 2261 C C . ARG A 1 298 ? 16.862 -6.955 -21.098 1.00 90.38 298 ARG A C 1
ATOM 2263 O O . ARG A 1 298 ? 16.685 -7.519 -20.025 1.00 90.38 298 ARG A O 1
ATOM 2270 N N . THR A 1 299 ? 17.553 -7.505 -22.090 1.00 89.88 299 THR A N 1
ATOM 2271 C CA . THR A 1 299 ? 18.126 -8.859 -22.019 1.00 89.88 299 THR A CA 1
ATOM 2272 C C . THR A 1 299 ? 19.524 -8.906 -21.387 1.00 89.88 299 THR A C 1
ATOM 2274 O O . THR A 1 299 ? 20.130 -9.971 -21.321 1.00 89.88 299 THR A O 1
ATOM 2277 N N . ASP A 1 300 ? 20.076 -7.760 -20.975 1.00 88.88 300 ASP A N 1
ATOM 2278 C CA . ASP A 1 300 ? 21.428 -7.614 -20.414 1.00 88.88 300 ASP A CA 1
ATOM 2279 C C . ASP A 1 300 ? 21.512 -7.820 -18.890 1.00 88.88 300 ASP A C 1
ATOM 2281 O O . ASP A 1 300 ? 22.608 -7.966 -18.353 1.00 88.88 300 ASP A O 1
ATOM 2285 N N . GLU A 1 301 ? 20.382 -7.827 -18.182 1.00 90.12 301 GLU A N 1
ATOM 2286 C CA . GLU A 1 301 ? 20.302 -8.178 -16.762 1.00 90.12 301 GLU A CA 1
ATOM 2287 C C . GLU A 1 301 ? 19.203 -9.220 -16.568 1.00 90.12 301 GLU A C 1
ATOM 2289 O O . GLU A 1 301 ? 18.052 -9.029 -16.955 1.00 90.12 301 GLU A O 1
ATOM 2294 N N . LYS A 1 302 ? 19.539 -10.319 -15.890 1.00 88.44 302 LYS A N 1
ATOM 2295 C CA . LYS A 1 302 ? 18.556 -11.342 -15.536 1.00 88.44 302 LYS A CA 1
ATOM 2296 C C . LYS A 1 302 ? 17.742 -10.910 -14.316 1.00 88.44 302 LYS A C 1
ATOM 2298 O O . LYS A 1 302 ? 18.163 -11.120 -13.174 1.00 88.44 302 LYS A O 1
ATOM 2303 N N . VAL A 1 303 ? 16.561 -10.342 -14.551 1.00 88.25 303 VAL A N 1
ATOM 2304 C CA . VAL A 1 303 ? 15.616 -9.975 -13.489 1.00 88.25 303 VAL A CA 1
ATOM 2305 C C . VAL A 1 303 ? 14.792 -11.198 -13.075 1.00 88.25 303 VAL A C 1
ATOM 2307 O O . VAL A 1 303 ? 13.851 -11.606 -13.744 1.00 88.25 303 VAL A O 1
ATOM 2310 N N . SER A 1 304 ? 15.160 -11.821 -11.953 1.00 81.94 304 SER A N 1
ATOM 2311 C CA . SER A 1 304 ? 14.459 -13.001 -11.430 1.00 81.94 304 SER A CA 1
ATOM 2312 C C . SER A 1 304 ? 13.418 -12.609 -10.381 1.00 81.94 304 SER A C 1
ATOM 2314 O O . SER A 1 304 ? 13.761 -12.348 -9.224 1.00 81.94 304 SER A O 1
ATOM 2316 N N . TYR A 1 305 ? 12.138 -12.603 -10.764 1.00 90.69 305 TYR A N 1
ATOM 2317 C CA . TYR A 1 305 ? 11.034 -12.472 -9.813 1.00 90.69 305 TYR A CA 1
ATOM 2318 C C . TYR A 1 305 ? 10.646 -13.834 -9.226 1.00 90.69 305 TYR A C 1
ATOM 2320 O O . TYR A 1 305 ? 10.174 -14.732 -9.932 1.00 90.69 305 TYR A O 1
ATOM 2328 N N . ASN A 1 306 ? 10.809 -13.977 -7.909 1.00 91.88 306 ASN A N 1
ATOM 2329 C CA . ASN A 1 306 ? 10.425 -15.172 -7.166 1.00 91.88 306 ASN A CA 1
ATOM 2330 C C . ASN A 1 306 ? 9.230 -14.861 -6.241 1.00 91.88 306 ASN A C 1
ATOM 2332 O O . ASN A 1 306 ? 9.429 -14.265 -5.180 1.00 91.88 306 ASN A O 1
ATOM 2336 N N . PRO A 1 307 ? 8.008 -15.317 -6.585 1.00 90.75 307 PRO A N 1
ATOM 2337 C CA . PRO A 1 307 ? 6.819 -15.085 -5.771 1.00 90.75 307 PRO A CA 1
ATOM 2338 C C . PRO A 1 307 ? 6.953 -15.611 -4.341 1.00 90.75 307 PRO A C 1
ATOM 2340 O O . PRO A 1 307 ? 6.482 -14.963 -3.414 1.00 90.75 307 PRO A O 1
ATOM 2343 N N . ASN A 1 308 ? 7.621 -16.749 -4.138 1.00 93.19 308 ASN A N 1
ATOM 2344 C CA . ASN A 1 308 ? 7.794 -17.340 -2.810 1.00 93.19 308 ASN A CA 1
ATOM 2345 C C . ASN A 1 308 ? 8.648 -16.439 -1.915 1.00 93.19 308 ASN A C 1
ATOM 2347 O O . ASN A 1 308 ? 8.315 -16.211 -0.753 1.00 93.19 308 ASN A O 1
ATOM 2351 N N . ARG A 1 309 ? 9.724 -15.876 -2.479 1.00 94.69 309 ARG A N 1
ATOM 2352 C CA . ARG A 1 309 ? 10.569 -14.895 -1.792 1.00 94.69 309 ARG A CA 1
ATOM 2353 C C . ARG A 1 309 ? 9.789 -13.631 -1.454 1.00 94.69 309 ARG A C 1
ATOM 2355 O O . ARG A 1 309 ? 9.844 -13.204 -0.307 1.00 94.69 309 ARG A O 1
ATOM 2362 N N . ALA A 1 310 ? 9.027 -13.089 -2.404 1.00 94.69 310 ALA A N 1
ATOM 2363 C CA . ALA A 1 310 ? 8.171 -11.933 -2.151 1.00 94.69 310 ALA A CA 1
ATOM 2364 C C . ALA A 1 310 ? 7.213 -12.199 -0.973 1.00 94.69 310 ALA A C 1
ATOM 2366 O O . ALA A 1 310 ? 7.175 -11.405 -0.037 1.00 94.69 310 ALA A O 1
ATOM 2367 N N . HIS A 1 311 ? 6.541 -13.360 -0.951 1.00 95.38 311 HIS A N 1
ATOM 2368 C CA . HIS A 1 311 ? 5.645 -13.791 0.135 1.00 95.38 311 HIS A CA 1
ATOM 2369 C C . HIS A 1 311 ? 6.318 -13.858 1.504 1.00 95.38 311 HIS A C 1
ATOM 2371 O O . HIS A 1 311 ? 5.741 -13.410 2.495 1.00 95.38 311 HIS A O 1
ATOM 2377 N N . MET A 1 312 ? 7.547 -14.371 1.567 1.00 96.81 312 MET A N 1
ATOM 2378 C CA . MET A 1 312 ? 8.315 -14.359 2.811 1.00 96.81 312 MET A CA 1
ATOM 2379 C C . MET A 1 312 ? 8.672 -12.934 3.244 1.00 96.81 312 MET A C 1
ATOM 2381 O O . MET A 1 312 ? 8.591 -12.641 4.431 1.00 96.81 312 MET A O 1
ATOM 2385 N N . ILE A 1 313 ? 9.022 -12.040 2.312 1.00 97.56 313 ILE A N 1
ATOM 2386 C CA . ILE A 1 313 ? 9.397 -10.654 2.630 1.00 97.56 313 ILE A CA 1
ATOM 2387 C C . ILE A 1 313 ? 8.190 -9.865 3.132 1.00 97.56 313 ILE A C 1
ATOM 2389 O O . ILE A 1 313 ? 8.231 -9.353 4.247 1.00 97.56 313 ILE A O 1
ATOM 2393 N N . PHE A 1 314 ? 7.103 -9.768 2.361 1.00 96.94 314 PHE A N 1
ATOM 2394 C CA . PHE A 1 314 ? 5.945 -8.990 2.810 1.00 96.94 314 PHE A CA 1
ATOM 2395 C C . PHE A 1 314 ? 5.232 -9.657 3.993 1.00 96.94 314 PHE A C 1
ATOM 2397 O O . PHE A 1 314 ? 4.716 -8.963 4.866 1.00 96.94 314 PHE A O 1
ATOM 2404 N N . GLY A 1 315 ? 5.270 -10.989 4.092 1.00 97.69 315 GLY A N 1
ATOM 2405 C CA . GLY A 1 315 ? 4.823 -11.712 5.279 1.00 97.69 315 GLY A CA 1
ATOM 2406 C C . GLY A 1 315 ? 5.639 -11.346 6.522 1.00 97.69 315 GLY A C 1
ATOM 2407 O O . GLY A 1 315 ? 5.058 -11.002 7.546 1.00 97.69 315 GLY A O 1
ATOM 2408 N N . ALA A 1 316 ? 6.972 -11.320 6.424 1.00 98.06 316 ALA A N 1
ATOM 2409 C CA . ALA A 1 316 ? 7.842 -10.880 7.516 1.00 98.06 316 ALA A CA 1
ATOM 2410 C C . ALA A 1 316 ? 7.615 -9.407 7.885 1.00 98.06 316 ALA A C 1
ATOM 2412 O O . ALA A 1 316 ? 7.573 -9.075 9.066 1.00 98.06 316 ALA A O 1
ATOM 2413 N N . ARG A 1 317 ? 7.401 -8.529 6.896 1.00 98.19 317 ARG A N 1
ATOM 2414 C CA . ARG A 1 317 ? 7.059 -7.121 7.144 1.00 98.19 317 ARG A CA 1
ATOM 2415 C C . ARG A 1 317 ? 5.765 -6.988 7.954 1.00 98.19 317 ARG A C 1
ATOM 2417 O O . ARG A 1 317 ? 5.768 -6.281 8.954 1.00 98.19 317 ARG A O 1
ATOM 2424 N N . ASN A 1 318 ? 4.705 -7.717 7.588 1.00 98.44 318 ASN A N 1
ATOM 2425 C CA . ASN A 1 318 ? 3.455 -7.730 8.362 1.00 98.44 318 ASN A CA 1
ATOM 2426 C C . ASN A 1 318 ? 3.635 -8.358 9.754 1.00 98.44 318 ASN A C 1
ATOM 2428 O O . ASN A 1 318 ? 3.013 -7.891 10.699 1.00 98.44 318 ASN A O 1
ATOM 2432 N N . ALA A 1 319 ? 4.488 -9.380 9.909 1.00 98.25 319 ALA A N 1
ATOM 2433 C CA . ALA A 1 319 ? 4.776 -9.965 11.223 1.00 98.25 319 ALA A CA 1
ATOM 2434 C C . ALA A 1 319 ? 5.438 -8.943 12.155 1.00 98.25 319 ALA A C 1
ATOM 2436 O O . ALA A 1 319 ? 5.054 -8.824 13.314 1.00 98.25 319 ALA A O 1
ATOM 2437 N N . ILE A 1 320 ? 6.425 -8.203 11.638 1.00 98.25 320 ILE A N 1
ATOM 2438 C CA . ILE A 1 320 ? 7.138 -7.172 12.393 1.00 98.25 320 ILE A CA 1
ATOM 2439 C C . ILE A 1 320 ? 6.178 -6.031 12.733 1.00 98.25 320 ILE A C 1
ATOM 2441 O O . ILE A 1 320 ? 6.013 -5.720 13.910 1.00 98.25 320 ILE A O 1
ATOM 2445 N N . MET A 1 321 ? 5.501 -5.458 11.733 1.00 97.94 321 MET A N 1
ATOM 2446 C CA . MET A 1 321 ? 4.554 -4.354 11.938 1.00 97.94 321 MET A CA 1
ATOM 2447 C C . MET A 1 321 ? 3.423 -4.738 12.886 1.00 97.94 321 MET A C 1
ATOM 2449 O O . MET A 1 321 ? 3.133 -3.981 13.802 1.00 97.94 321 MET A O 1
ATOM 2453 N N . GLY A 1 322 ? 2.879 -5.953 12.774 1.00 96.81 322 GLY A N 1
ATOM 2454 C CA . GLY A 1 322 ? 1.840 -6.435 13.683 1.00 96.81 322 GLY A CA 1
ATOM 2455 C C . GLY A 1 322 ? 2.261 -6.399 15.151 1.00 96.81 322 GLY A C 1
ATOM 2456 O O . GLY A 1 322 ? 1.413 -6.258 16.020 1.00 96.81 322 GLY A O 1
ATOM 2457 N N . VAL A 1 323 ? 3.560 -6.476 15.450 1.00 97.19 323 VAL A N 1
ATOM 2458 C CA . VAL A 1 323 ? 4.069 -6.401 16.825 1.00 97.19 323 VAL A CA 1
ATOM 2459 C C . VAL A 1 323 ? 4.490 -4.988 17.216 1.00 97.19 323 VAL A C 1
ATOM 2461 O O . VAL A 1 323 ? 4.175 -4.575 18.326 1.00 97.19 323 VAL A O 1
ATOM 2464 N N . ILE A 1 324 ? 5.213 -4.264 16.353 1.00 96.75 324 ILE A N 1
ATOM 2465 C CA . ILE A 1 324 ? 5.911 -3.017 16.734 1.00 96.75 324 ILE A CA 1
ATOM 2466 C C . ILE A 1 324 ? 5.282 -1.734 16.181 1.00 96.75 324 ILE A C 1
ATOM 2468 O O . ILE A 1 324 ? 5.757 -0.648 16.500 1.00 96.75 324 ILE A O 1
ATOM 2472 N N . GLY A 1 325 ? 4.262 -1.836 15.338 1.00 95.75 325 GLY A N 1
ATOM 2473 C CA . GLY A 1 325 ? 3.612 -0.687 14.718 1.00 95.75 325 GLY A CA 1
ATOM 2474 C C . GLY A 1 325 ? 2.494 -1.141 13.788 1.00 95.75 325 GLY A C 1
ATOM 2475 O O . GLY A 1 325 ? 2.697 -1.130 12.577 1.00 95.75 325 GLY A O 1
ATOM 2476 N N . PRO A 1 326 ? 1.357 -1.621 14.319 1.00 95.44 326 PRO A N 1
ATOM 2477 C CA . PRO A 1 326 ? 0.303 -2.187 13.499 1.00 95.44 326 PRO A CA 1
ATOM 2478 C C . PRO A 1 326 ? -0.279 -1.120 12.567 1.00 95.44 326 PRO A C 1
ATOM 2480 O O . PRO A 1 326 ? -0.535 0.013 12.967 1.00 95.44 326 PRO A O 1
ATOM 2483 N N . ASP A 1 327 ? -0.472 -1.490 11.302 1.00 93.81 327 ASP A N 1
ATOM 2484 C CA . ASP A 1 327 ? -0.736 -0.551 10.207 1.00 93.81 327 ASP A CA 1
ATOM 2485 C C . ASP A 1 327 ? -1.953 -0.976 9.376 1.00 93.81 327 ASP A C 1
ATOM 2487 O O . ASP A 1 327 ? -2.021 -2.084 8.830 1.00 93.81 327 ASP A O 1
ATOM 2491 N N . VAL A 1 328 ? -2.906 -0.058 9.239 1.00 91.56 328 VAL A N 1
ATOM 2492 C CA . VAL A 1 328 ? -4.150 -0.233 8.473 1.00 91.56 328 VAL A CA 1
ATOM 2493 C C . VAL A 1 328 ? -3.876 -0.420 6.981 1.00 91.56 328 VAL A C 1
ATOM 2495 O O . VAL A 1 328 ? -4.654 -1.051 6.269 1.00 91.56 328 VAL A O 1
ATOM 2498 N N . THR A 1 329 ? -2.753 0.090 6.482 1.00 91.25 329 THR A N 1
ATOM 2499 C CA . THR A 1 329 ? -2.379 -0.052 5.072 1.00 91.25 329 THR A CA 1
ATOM 2500 C C . THR A 1 329 ? -1.709 -1.383 4.740 1.00 91.25 329 THR A C 1
ATOM 2502 O O . THR A 1 329 ? -1.641 -1.767 3.564 1.00 91.25 329 THR A O 1
ATOM 2505 N N . MET A 1 330 ? -1.311 -2.129 5.780 1.00 94.94 330 MET A N 1
ATOM 2506 C CA . MET A 1 330 ? -0.581 -3.395 5.706 1.00 94.94 330 MET A CA 1
ATOM 2507 C C . MET A 1 330 ? 0.752 -3.275 4.946 1.00 94.94 330 MET A C 1
ATOM 2509 O O . MET A 1 330 ? 1.064 -2.292 4.270 1.00 94.94 330 MET A O 1
ATOM 2513 N N . CYS A 1 331 ? 1.560 -4.331 4.999 1.00 96.12 331 CYS A N 1
ATOM 2514 C CA . CYS A 1 331 ? 2.767 -4.418 4.183 1.00 96.12 331 CYS A CA 1
ATOM 2515 C C . CYS A 1 331 ? 2.479 -5.199 2.898 1.00 96.12 331 CYS A C 1
ATOM 2517 O O . CYS A 1 331 ? 2.529 -6.428 2.888 1.00 96.12 331 CYS A O 1
ATOM 2519 N N . GLY A 1 332 ? 2.168 -4.491 1.813 1.00 94.06 332 GLY A N 1
ATOM 2520 C CA . GLY A 1 332 ? 1.890 -5.082 0.504 1.00 94.06 332 GLY A CA 1
ATOM 2521 C C . GLY A 1 332 ? 3.139 -5.347 -0.344 1.00 94.06 332 GLY A C 1
ATOM 2522 O O . GLY A 1 332 ? 4.197 -4.737 -0.126 1.00 94.06 332 GLY A O 1
ATOM 2523 N N . PRO A 1 333 ? 3.037 -6.256 -1.332 1.00 93.88 333 PRO A N 1
ATOM 2524 C CA . PRO A 1 333 ? 4.159 -6.637 -2.187 1.00 93.88 333 PRO A CA 1
ATOM 2525 C C . PRO A 1 333 ? 4.493 -5.601 -3.263 1.00 93.88 333 PRO A C 1
ATOM 2527 O O . PRO A 1 333 ? 5.609 -5.621 -3.775 1.00 93.88 333 PRO A O 1
ATOM 2530 N N . LEU A 1 334 ? 3.553 -4.725 -3.636 1.00 92.94 334 LEU A N 1
ATOM 2531 C CA . LEU A 1 334 ? 3.674 -3.915 -4.844 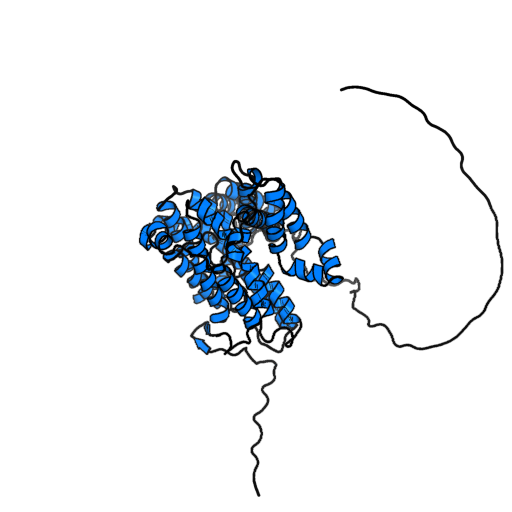1.00 92.94 334 LEU A CA 1
ATOM 2532 C C . LEU A 1 334 ? 3.028 -2.536 -4.688 1.00 92.94 334 LEU A C 1
ATOM 2534 O O . LEU A 1 334 ? 1.888 -2.407 -4.266 1.00 92.94 334 LEU A O 1
ATOM 2538 N N . TRP A 1 335 ? 3.729 -1.503 -5.145 1.00 91.62 335 TRP A N 1
ATOM 2539 C CA . TRP A 1 335 ? 3.141 -0.235 -5.549 1.00 91.62 335 TRP A CA 1
ATOM 2540 C C . TRP A 1 335 ? 3.143 -0.159 -7.075 1.00 91.62 335 TRP A C 1
ATOM 2542 O O . TRP A 1 335 ? 4.122 0.252 -7.700 1.00 91.62 335 TRP A O 1
ATOM 2552 N N . ALA A 1 336 ? 2.028 -0.562 -7.683 1.00 82.56 336 ALA A N 1
ATOM 2553 C CA . ALA A 1 336 ? 1.938 -0.810 -9.119 1.00 82.56 336 ALA A CA 1
ATOM 2554 C C . ALA A 1 336 ? 2.370 0.383 -9.986 1.00 82.56 336 ALA A C 1
ATOM 2556 O O . ALA A 1 336 ? 3.182 0.222 -10.895 1.00 82.56 336 ALA A O 1
ATOM 2557 N N . ALA A 1 337 ? 1.869 1.588 -9.691 1.00 80.00 337 ALA A N 1
ATOM 2558 C CA . ALA A 1 337 ? 2.161 2.783 -10.485 1.00 80.00 337 ALA A CA 1
ATOM 2559 C C . ALA A 1 337 ? 3.663 3.106 -10.517 1.00 80.00 337 ALA A C 1
ATOM 2561 O O . ALA A 1 337 ? 4.241 3.309 -11.585 1.00 80.00 337 ALA A O 1
ATOM 2562 N N . MET A 1 338 ? 4.304 3.097 -9.347 1.00 87.38 338 MET A N 1
ATOM 2563 C CA . MET A 1 338 ? 5.733 3.375 -9.235 1.00 87.38 338 MET A CA 1
ATOM 2564 C C . MET A 1 338 ? 6.583 2.244 -9.798 1.00 87.38 338 MET A C 1
ATOM 2566 O O . MET A 1 338 ? 7.586 2.501 -10.459 1.00 87.38 338 MET A O 1
ATOM 2570 N N . HIS A 1 339 ? 6.162 0.995 -9.609 1.00 91.94 339 HIS A N 1
ATOM 2571 C CA . HIS A 1 339 ? 6.847 -0.145 -10.197 1.00 91.94 339 HIS A CA 1
ATOM 2572 C C . HIS A 1 339 ? 6.833 -0.102 -11.731 1.00 91.94 339 HIS A C 1
ATOM 2574 O O . HIS A 1 339 ? 7.874 -0.318 -12.352 1.00 91.94 339 HIS A O 1
ATOM 2580 N N . VAL A 1 340 ? 5.700 0.261 -12.345 1.00 84.75 340 VAL A N 1
ATOM 2581 C CA . VAL A 1 340 ? 5.605 0.491 -13.794 1.00 84.75 340 VAL A CA 1
ATOM 2582 C C . VAL A 1 340 ? 6.497 1.657 -14.211 1.00 84.75 340 VAL A C 1
ATOM 2584 O O . VAL A 1 340 ? 7.292 1.498 -15.128 1.00 84.75 340 VAL A O 1
ATOM 2587 N N . ALA A 1 341 ? 6.445 2.806 -13.529 1.00 85.12 341 ALA A N 1
ATOM 2588 C CA . ALA A 1 341 ? 7.267 3.969 -13.882 1.00 85.12 341 ALA A CA 1
ATOM 2589 C C . ALA A 1 341 ? 8.779 3.663 -13.860 1.00 85.12 341 ALA A C 1
ATOM 2591 O O . ALA A 1 341 ? 9.510 4.040 -14.782 1.00 85.12 341 ALA A O 1
ATOM 2592 N N . ILE A 1 342 ? 9.240 2.936 -12.839 1.00 91.38 342 ILE A N 1
ATOM 2593 C CA . ILE A 1 342 ? 10.633 2.491 -12.717 1.00 91.38 342 ILE A CA 1
ATOM 2594 C C . ILE A 1 342 ? 10.969 1.463 -13.803 1.00 91.38 342 ILE A C 1
ATOM 2596 O O . ILE A 1 342 ? 12.015 1.577 -14.441 1.00 91.38 342 ILE A O 1
ATOM 2600 N N . SER A 1 343 ? 10.070 0.518 -14.086 1.00 91.75 343 SER A N 1
ATOM 2601 C CA . SER A 1 343 ? 10.259 -0.479 -15.150 1.00 91.75 343 SER A CA 1
ATOM 2602 C C . SER A 1 343 ? 10.303 0.165 -16.545 1.00 91.75 343 SER A C 1
ATOM 2604 O O . SER A 1 343 ? 11.153 -0.176 -17.362 1.00 91.75 343 SER A O 1
ATOM 2606 N N . GLU A 1 344 ? 9.486 1.185 -16.815 1.00 87.19 344 GLU A N 1
ATOM 2607 C CA . GLU A 1 344 ? 9.546 1.987 -18.046 1.00 87.19 344 GLU A CA 1
ATOM 2608 C C . GLU A 1 344 ? 10.865 2.749 -18.184 1.00 87.19 344 GLU A C 1
ATOM 2610 O O . GLU A 1 344 ? 11.415 2.877 -19.280 1.00 87.19 344 GLU A O 1
ATOM 2615 N N . ARG A 1 345 ? 11.399 3.284 -17.080 1.00 88.25 345 ARG A N 1
ATOM 2616 C CA . ARG A 1 345 ? 12.725 3.915 -17.076 1.00 88.25 345 ARG A CA 1
ATOM 2617 C C . ARG A 1 345 ? 13.814 2.880 -17.344 1.00 88.25 345 ARG A C 1
ATOM 2619 O O . ARG A 1 345 ? 14.715 3.153 -18.133 1.00 88.25 345 ARG A O 1
ATOM 2626 N N . TYR A 1 346 ? 13.703 1.704 -16.740 1.00 92.00 346 TYR A N 1
ATOM 2627 C CA . TYR A 1 346 ? 14.618 0.588 -16.931 1.00 92.00 346 TYR A CA 1
ATOM 2628 C C . TYR A 1 346 ? 14.673 0.103 -18.391 1.00 92.00 346 TYR A C 1
ATOM 2630 O O . TYR A 1 346 ? 15.765 -0.067 -18.941 1.00 92.00 346 TYR A O 1
ATOM 2638 N N . LYS A 1 347 ? 13.520 0.013 -19.067 1.00 89.81 347 LYS A N 1
ATOM 2639 C CA . LYS A 1 347 ? 13.412 -0.344 -20.495 1.00 89.81 347 LYS A CA 1
ATOM 2640 C C . LYS A 1 347 ? 14.145 0.612 -21.449 1.00 89.81 347 LYS A C 1
ATOM 2642 O O . LYS A 1 347 ? 14.453 0.229 -22.570 1.00 89.81 347 LYS A O 1
ATOM 2647 N N . LYS A 1 348 ? 14.491 1.835 -21.023 1.00 86.62 348 LYS A N 1
ATOM 2648 C CA . LYS A 1 348 ? 15.222 2.820 -21.854 1.00 86.62 348 LYS A CA 1
ATOM 2649 C C . LYS A 1 348 ? 16.718 2.524 -22.015 1.00 86.62 348 LYS A C 1
ATOM 2651 O O . LYS A 1 348 ? 17.411 3.297 -22.669 1.00 86.62 348 LYS A O 1
ATOM 2656 N N . GLY A 1 349 ? 17.217 1.440 -21.423 1.00 86.69 349 GLY A N 1
ATOM 2657 C CA . GLY A 1 349 ? 18.601 0.994 -21.571 1.00 86.69 349 GLY A CA 1
ATOM 2658 C C . GLY A 1 349 ? 19.493 1.297 -20.367 1.00 86.69 349 GLY A C 1
ATOM 2659 O O . GLY A 1 349 ? 19.105 1.976 -19.411 1.00 86.69 349 GLY A O 1
ATOM 2660 N N . ARG A 1 350 ? 20.721 0.770 -20.424 1.00 87.88 350 ARG A N 1
ATOM 2661 C CA . ARG A 1 350 ? 21.703 0.795 -19.324 1.00 87.88 350 ARG A CA 1
ATOM 2662 C C . ARG A 1 350 ? 22.087 2.200 -18.868 1.00 87.88 350 ARG A C 1
ATOM 2664 O O . ARG A 1 350 ? 22.322 2.416 -17.678 1.00 87.88 350 ARG A O 1
ATOM 2671 N N . ASP A 1 351 ? 22.123 3.151 -19.794 1.00 86.19 351 ASP A N 1
ATOM 2672 C CA . ASP A 1 351 ? 22.462 4.544 -19.492 1.00 86.19 351 ASP A CA 1
ATOM 2673 C C . ASP A 1 351 ? 21.398 5.204 -18.616 1.00 86.19 351 ASP A C 1
ATOM 2675 O O . ASP A 1 351 ? 21.727 5.947 -17.688 1.00 86.19 351 ASP A O 1
ATOM 2679 N N . ALA A 1 352 ? 20.124 4.874 -18.859 1.00 84.75 352 ALA A N 1
ATOM 2680 C CA . ALA A 1 352 ? 19.027 5.315 -18.014 1.00 84.75 352 ALA A CA 1
ATOM 2681 C C . ALA A 1 352 ? 19.096 4.620 -16.650 1.00 84.75 352 ALA A C 1
ATOM 2683 O O . ALA A 1 352 ? 19.120 5.288 -15.619 1.00 84.75 352 ALA A O 1
ATOM 2684 N N . MET A 1 353 ? 19.173 3.289 -16.618 1.00 91.44 353 MET A N 1
ATOM 2685 C CA . MET A 1 353 ? 19.211 2.532 -15.369 1.00 91.44 353 MET A CA 1
ATOM 2686 C C . MET A 1 353 ? 20.034 1.258 -15.536 1.00 91.44 353 MET A C 1
ATOM 2688 O O . MET A 1 353 ? 19.709 0.397 -16.351 1.00 91.44 353 MET A O 1
ATOM 2692 N N . GLN A 1 354 ? 21.085 1.121 -14.728 1.00 90.25 354 GLN A N 1
ATOM 2693 C CA . GLN A 1 354 ? 21.970 -0.045 -14.799 1.00 90.25 354 GLN A CA 1
ATOM 2694 C C . GLN A 1 354 ? 21.282 -1.321 -14.308 1.00 90.25 354 GLN A C 1
ATOM 2696 O O . GLN A 1 354 ? 21.442 -2.356 -14.938 1.00 90.25 354 GLN A O 1
ATOM 2701 N N . SER A 1 355 ? 20.510 -1.233 -13.221 1.00 94.12 355 SER A N 1
ATOM 2702 C CA . SER A 1 355 ? 19.794 -2.371 -12.640 1.00 94.12 355 SER A CA 1
ATOM 2703 C C . SER A 1 355 ? 18.433 -1.945 -12.108 1.00 94.12 355 SER A C 1
ATOM 2705 O O . SER A 1 355 ? 18.329 -0.869 -11.507 1.00 94.12 355 SER A O 1
ATOM 2707 N N . ILE A 1 356 ? 17.421 -2.803 -12.268 1.00 95.00 356 ILE A N 1
ATOM 2708 C CA . ILE A 1 356 ? 16.070 -2.577 -11.728 1.00 95.00 356 ILE A CA 1
ATOM 2709 C C . ILE A 1 356 ? 16.081 -2.380 -10.201 1.00 95.00 356 ILE A C 1
ATOM 2711 O O . ILE A 1 356 ? 15.359 -1.533 -9.671 1.00 95.00 356 ILE A O 1
ATOM 2715 N N . PHE A 1 357 ? 16.982 -3.077 -9.494 1.00 95.75 357 PHE A N 1
ATOM 2716 C CA . PHE A 1 357 ? 17.180 -2.931 -8.048 1.00 95.75 357 PHE A CA 1
ATOM 2717 C C . PHE A 1 357 ? 17.690 -1.539 -7.671 1.00 95.75 357 PHE A C 1
ATOM 2719 O O . PHE A 1 357 ? 17.353 -1.030 -6.605 1.00 95.75 357 PHE A O 1
ATOM 2726 N N . GLY A 1 358 ? 18.466 -0.904 -8.555 1.00 94.75 358 GLY A N 1
ATOM 2727 C CA . GLY A 1 358 ? 18.914 0.472 -8.371 1.00 94.75 358 GLY A CA 1
ATOM 2728 C C . GLY A 1 358 ? 17.764 1.466 -8.422 1.00 94.75 358 GLY A C 1
ATOM 2729 O O . GLY A 1 358 ? 17.716 2.366 -7.591 1.00 94.75 358 GLY A O 1
ATOM 2730 N N . GLY A 1 359 ? 16.821 1.282 -9.349 1.00 94.69 359 GLY A N 1
ATOM 2731 C CA . GLY A 1 359 ? 15.618 2.109 -9.416 1.00 94.69 359 GLY A CA 1
ATOM 2732 C C . GLY A 1 359 ? 14.722 1.910 -8.196 1.00 94.69 359 GLY A C 1
ATOM 2733 O O . GLY A 1 359 ? 14.470 2.856 -7.453 1.00 94.69 359 GLY A O 1
ATOM 2734 N N . ALA A 1 360 ? 14.298 0.666 -7.947 1.00 96.00 360 ALA A N 1
ATOM 2735 C CA . ALA A 1 360 ? 13.401 0.342 -6.837 1.00 96.00 360 ALA A CA 1
ATOM 2736 C C . ALA A 1 360 ? 13.999 0.700 -5.465 1.00 96.00 360 ALA A C 1
ATOM 2738 O O . ALA A 1 360 ? 13.313 1.274 -4.615 1.00 96.00 360 ALA A O 1
ATOM 2739 N N . GLY A 1 361 ? 15.288 0.410 -5.264 1.00 96.31 361 GLY A N 1
ATOM 2740 C CA . GLY A 1 361 ? 15.997 0.711 -4.028 1.00 96.31 361 GLY A CA 1
ATOM 2741 C C . GLY A 1 361 ? 16.194 2.202 -3.804 1.00 96.31 361 GLY A C 1
ATOM 2742 O O . GLY A 1 361 ? 15.831 2.705 -2.746 1.00 96.31 361 GLY A O 1
ATOM 2743 N N . SER A 1 362 ? 16.706 2.942 -4.793 1.00 96.94 362 SER A N 1
ATOM 2744 C CA . SER A 1 362 ? 16.876 4.391 -4.641 1.00 96.94 362 SER A CA 1
ATOM 2745 C C . SER A 1 362 ? 15.553 5.113 -4.425 1.00 96.94 362 SER A C 1
ATOM 2747 O O . SER A 1 362 ? 15.513 6.018 -3.597 1.00 96.94 362 SER A O 1
ATOM 2749 N N . PHE A 1 363 ? 14.472 4.675 -5.077 1.00 96.69 363 PHE A N 1
ATOM 2750 C CA . PHE A 1 363 ? 13.134 5.199 -4.819 1.00 96.69 363 PHE A CA 1
ATOM 2751 C C . PHE A 1 363 ? 12.714 5.033 -3.353 1.00 96.69 363 PHE A C 1
ATOM 2753 O O . PHE A 1 363 ? 12.339 6.016 -2.718 1.00 96.69 363 PHE A O 1
ATOM 2760 N N . ARG A 1 364 ? 12.820 3.823 -2.784 1.00 97.06 364 ARG A N 1
ATOM 2761 C CA . ARG A 1 364 ? 12.417 3.581 -1.387 1.00 97.06 364 ARG A CA 1
ATOM 2762 C C . ARG A 1 364 ? 13.365 4.192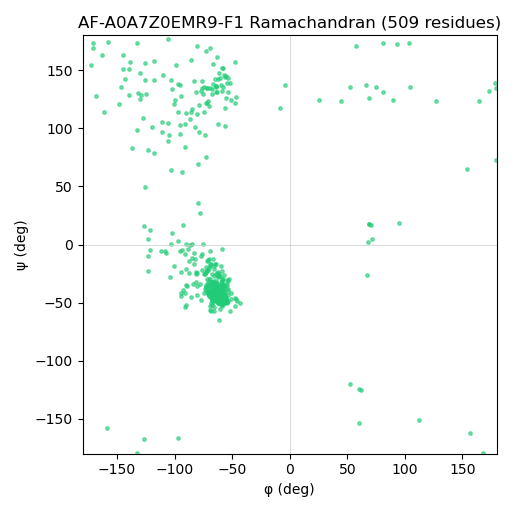 -0.354 1.00 97.06 364 ARG A C 1
ATOM 2764 O O . ARG A 1 364 ? 12.904 4.633 0.695 1.00 97.06 364 ARG A O 1
ATOM 2771 N N . TRP A 1 365 ? 14.654 4.331 -0.665 1.00 97.19 365 TRP A N 1
ATOM 2772 C CA . TRP A 1 365 ? 15.548 5.180 0.129 1.00 97.19 365 TRP A CA 1
ATOM 2773 C C . TRP A 1 365 ? 15.092 6.641 0.119 1.00 97.19 365 TRP A C 1
ATOM 2775 O O . TRP A 1 365 ? 15.092 7.279 1.165 1.00 97.19 365 TRP A O 1
ATOM 2785 N N . GLY A 1 366 ? 14.648 7.143 -1.036 1.00 96.62 366 GLY A N 1
ATOM 2786 C CA . GLY A 1 366 ? 14.092 8.486 -1.183 1.00 96.62 366 GLY A CA 1
ATOM 2787 C C . GLY A 1 366 ? 12.839 8.693 -0.344 1.00 96.62 366 GLY A C 1
ATOM 2788 O O . GLY A 1 366 ? 12.786 9.652 0.423 1.00 96.62 366 GLY A O 1
ATOM 2789 N N . THR A 1 367 ? 11.866 7.776 -0.430 1.00 95.88 367 THR A N 1
ATOM 2790 C CA . THR A 1 367 ? 10.644 7.864 0.387 1.00 95.88 367 THR A CA 1
ATOM 2791 C C . THR A 1 367 ? 10.987 7.839 1.872 1.00 95.88 367 THR A C 1
ATOM 2793 O O . THR A 1 367 ? 10.510 8.683 2.621 1.00 95.88 367 THR A O 1
ATOM 2796 N N . ASN A 1 368 ? 11.881 6.934 2.286 1.00 95.19 368 ASN A N 1
ATOM 2797 C CA . ASN A 1 368 ? 12.308 6.828 3.676 1.00 95.19 368 ASN A CA 1
ATOM 2798 C C . ASN A 1 368 ? 12.964 8.120 4.178 1.00 95.19 368 ASN A C 1
ATOM 2800 O O . ASN A 1 368 ? 12.631 8.577 5.261 1.00 95.19 368 ASN A O 1
ATOM 2804 N N . THR A 1 369 ? 13.851 8.746 3.397 1.00 95.88 369 THR A N 1
ATOM 2805 C CA . THR A 1 369 ? 14.423 10.046 3.774 1.00 95.88 369 THR A CA 1
ATOM 2806 C C . THR A 1 369 ? 13.358 11.137 3.832 1.00 95.88 369 THR A C 1
ATOM 2808 O O . THR A 1 369 ? 13.349 11.909 4.785 1.00 95.88 369 THR A O 1
ATOM 2811 N N . GLY A 1 370 ? 12.451 11.191 2.853 1.00 94.44 370 GLY A N 1
ATOM 2812 C CA . GLY A 1 370 ? 11.399 12.205 2.787 1.00 94.44 370 GLY A CA 1
ATOM 2813 C C . GLY A 1 370 ? 10.471 12.208 4.005 1.00 94.44 370 GLY A C 1
ATOM 2814 O O . GLY A 1 370 ? 10.061 13.279 4.438 1.00 94.44 370 GLY A O 1
ATOM 2815 N N . LEU A 1 371 ? 10.196 11.042 4.602 1.00 94.38 371 LEU A N 1
ATOM 2816 C CA . LEU A 1 371 ? 9.373 10.924 5.817 1.00 94.38 371 LEU A CA 1
ATOM 2817 C C . LEU A 1 371 ? 9.971 11.634 7.043 1.00 94.38 371 LEU A C 1
ATOM 2819 O O . LEU A 1 371 ? 9.233 12.008 7.948 1.00 94.38 371 LEU A O 1
ATOM 2823 N N . TRP A 1 372 ? 11.288 11.851 7.071 1.00 95.00 372 TRP A N 1
ATOM 2824 C CA . TRP A 1 372 ? 11.961 12.574 8.153 1.00 95.00 372 TRP A CA 1
ATOM 2825 C C . TRP A 1 372 ? 12.074 14.078 7.899 1.00 95.00 372 TRP A C 1
ATOM 2827 O O . TRP A 1 372 ? 12.494 14.811 8.791 1.00 95.00 372 TRP A O 1
ATOM 2837 N N . LEU A 1 373 ? 11.729 14.560 6.701 1.00 95.19 373 LEU A N 1
ATOM 2838 C CA . LEU A 1 373 ? 11.863 15.968 6.338 1.00 95.19 373 LEU A CA 1
ATOM 2839 C C . LEU A 1 373 ? 10.580 16.726 6.675 1.00 95.19 373 LEU A C 1
ATOM 2841 O O . LEU A 1 373 ? 9.601 16.680 5.928 1.00 95.19 373 LEU A O 1
ATOM 2845 N N . LEU A 1 374 ? 10.622 17.495 7.764 1.00 93.25 374 LEU A N 1
ATOM 2846 C CA . LEU A 1 374 ? 9.499 18.311 8.226 1.00 93.25 374 LEU A CA 1
ATOM 2847 C C . LEU A 1 374 ? 8.936 19.275 7.159 1.00 93.25 374 LEU A C 1
ATOM 2849 O O . LEU A 1 374 ? 7.713 19.405 7.097 1.00 93.25 374 LEU A O 1
ATOM 2853 N N . PRO A 1 375 ? 9.743 19.864 6.246 1.00 93.31 375 PRO A N 1
ATOM 2854 C CA . PRO A 1 375 ? 9.205 20.690 5.164 1.00 93.31 375 PRO A CA 1
ATOM 2855 C C . PRO A 1 375 ? 8.223 19.951 4.250 1.00 93.31 375 PRO A C 1
ATOM 2857 O O . PRO A 1 375 ? 7.319 20.560 3.693 1.00 93.31 375 PRO A O 1
ATOM 2860 N N . ILE A 1 376 ? 8.405 18.641 4.060 1.00 91.00 376 ILE A N 1
ATOM 2861 C CA . ILE A 1 376 ? 7.506 17.845 3.220 1.00 91.00 376 ILE A CA 1
ATOM 2862 C C . ILE A 1 376 ? 6.252 17.487 4.008 1.00 91.00 376 ILE A C 1
ATOM 2864 O O . ILE A 1 376 ? 5.154 17.624 3.477 1.00 91.00 376 ILE A O 1
ATOM 2868 N N . VAL A 1 377 ? 6.419 17.076 5.269 1.00 90.88 377 VAL A N 1
ATOM 2869 C CA . VAL A 1 377 ? 5.312 16.705 6.161 1.00 90.88 377 VAL A CA 1
ATOM 2870 C C . VAL A 1 377 ? 4.368 17.893 6.375 1.00 90.88 377 VAL A C 1
ATOM 2872 O O . VAL A 1 377 ? 3.200 17.800 6.009 1.00 90.88 377 VAL A O 1
ATOM 2875 N N . SER A 1 378 ? 4.890 19.033 6.839 1.00 92.62 378 SER A N 1
ATOM 2876 C CA . SER A 1 378 ? 4.113 20.257 7.113 1.00 92.62 378 SER A CA 1
ATOM 2877 C C . SER A 1 378 ? 3.430 20.847 5.871 1.00 92.62 378 SER A C 1
ATOM 2879 O O . SER A 1 378 ? 2.373 21.469 5.967 1.00 92.62 378 SER A O 1
ATOM 2881 N N . LEU A 1 379 ? 3.991 20.622 4.674 1.00 93.25 379 LEU A N 1
ATOM 2882 C CA . LEU A 1 379 ? 3.381 21.059 3.416 1.00 93.25 379 LEU A CA 1
ATOM 2883 C C . LEU A 1 379 ? 2.090 20.294 3.094 1.00 93.25 379 LEU A C 1
ATOM 2885 O O . LEU A 1 379 ? 1.152 20.882 2.557 1.00 93.25 379 LEU A O 1
ATOM 2889 N N . VAL A 1 380 ? 2.060 18.985 3.357 1.00 90.81 380 VAL A N 1
ATOM 2890 C CA . VAL A 1 380 ? 0.945 18.113 2.951 1.00 90.81 380 VAL A CA 1
ATOM 2891 C C . VAL A 1 380 ? -0.030 17.813 4.080 1.00 90.81 380 VAL A C 1
ATOM 2893 O O . VAL A 1 380 ? -1.161 17.426 3.795 1.00 90.81 380 VAL A O 1
ATOM 2896 N N . GLU A 1 381 ? 0.382 18.011 5.333 1.00 91.06 381 GLU A N 1
ATOM 2897 C CA . GLU A 1 381 ? -0.410 17.761 6.539 1.00 91.06 381 GLU A CA 1
ATOM 2898 C C . GLU A 1 381 ? -1.847 18.312 6.457 1.00 91.06 381 GLU A C 1
ATOM 2900 O O . GLU A 1 381 ? -2.776 17.515 6.638 1.00 91.06 381 GLU A O 1
ATOM 2905 N N . PRO A 1 382 ? -2.091 19.580 6.051 1.00 91.69 382 PRO A N 1
ATOM 2906 C CA . PRO A 1 382 ? -3.450 20.128 5.997 1.00 91.69 382 PRO A CA 1
ATOM 2907 C C . PRO A 1 382 ? -4.376 19.427 4.993 1.00 91.69 382 PRO A C 1
ATOM 2909 O O . PRO A 1 382 ? -5.592 19.588 5.055 1.00 91.69 382 PRO A O 1
ATOM 2912 N N . VAL A 1 383 ? -3.819 18.664 4.045 1.00 92.81 383 VAL A N 1
ATOM 2913 C CA . VAL A 1 383 ? -4.561 18.025 2.948 1.00 92.81 383 VAL A CA 1
ATOM 2914 C C . VAL A 1 383 ? -4.424 16.504 2.923 1.00 92.81 383 VAL A C 1
ATOM 2916 O O . VAL A 1 383 ? -4.854 15.864 1.958 1.00 92.81 383 VAL A O 1
ATOM 2919 N N . LEU A 1 384 ? -3.888 15.885 3.981 1.00 89.44 384 LEU A N 1
ATOM 2920 C CA . LEU A 1 384 ? -3.788 14.423 4.066 1.00 89.44 384 LEU A CA 1
ATOM 2921 C C . LEU A 1 384 ? -5.161 13.745 3.976 1.00 89.44 384 LEU A C 1
ATOM 2923 O O . LEU A 1 384 ? -5.289 12.692 3.349 1.00 89.44 384 LEU A O 1
ATOM 2927 N N . GLY A 1 385 ? -6.207 14.375 4.524 1.00 87.12 385 GLY A N 1
ATOM 2928 C CA . GLY A 1 385 ? -7.588 13.912 4.371 1.00 87.12 385 GLY A CA 1
ATOM 2929 C C . GLY A 1 385 ? -8.007 13.810 2.900 1.00 87.12 385 GLY A C 1
ATOM 2930 O O . GLY A 1 385 ? -8.548 12.787 2.478 1.00 87.12 385 GLY A O 1
ATOM 2931 N N . VAL A 1 386 ? -7.673 14.815 2.088 1.00 91.25 386 VAL A N 1
ATOM 2932 C CA . VAL A 1 386 ? -7.934 14.808 0.640 1.00 91.25 386 VAL A CA 1
ATOM 2933 C C . VAL A 1 386 ? -7.098 13.738 -0.065 1.00 91.25 386 VAL A C 1
ATOM 2935 O O . VAL A 1 386 ? -7.627 13.005 -0.901 1.00 91.25 386 VAL A O 1
ATOM 2938 N N . ALA A 1 387 ? -5.813 13.604 0.279 1.00 87.75 387 ALA A N 1
ATOM 2939 C CA . ALA A 1 387 ? -4.928 12.585 -0.293 1.00 87.75 387 ALA A CA 1
ATOM 2940 C C . ALA A 1 387 ? -5.471 11.160 -0.083 1.00 87.75 387 ALA A C 1
ATOM 2942 O O . ALA A 1 387 ? -5.445 10.326 -0.996 1.00 87.75 387 ALA A O 1
ATOM 2943 N N . LEU A 1 388 ? -6.028 10.896 1.098 1.00 84.06 388 LEU A N 1
ATOM 2944 C CA . LEU A 1 388 ? -6.671 9.626 1.393 1.00 84.06 388 LEU A CA 1
ATOM 2945 C C . LEU A 1 388 ? -7.984 9.439 0.618 1.00 84.06 388 LEU A C 1
ATOM 2947 O O . LEU A 1 388 ? -8.182 8.382 0.022 1.00 84.06 388 LEU A O 1
ATOM 2951 N N . ALA A 1 389 ? -8.851 10.456 0.558 1.00 89.12 389 ALA A N 1
ATOM 2952 C CA . ALA A 1 389 ? -10.091 10.392 -0.223 1.00 89.12 389 ALA A CA 1
ATOM 2953 C C . ALA A 1 389 ? -9.821 10.099 -1.710 1.00 89.12 389 ALA A C 1
ATOM 2955 O O . ALA A 1 389 ? -10.470 9.237 -2.305 1.00 89.12 389 ALA A O 1
ATOM 2956 N N . LEU A 1 390 ? -8.806 10.753 -2.291 1.00 88.81 390 LEU A N 1
ATOM 2957 C CA . LEU A 1 390 ? -8.323 10.470 -3.646 1.00 88.81 390 LEU A CA 1
ATOM 2958 C C . LEU A 1 390 ? -7.938 9.001 -3.800 1.00 88.81 390 LEU A C 1
ATOM 2960 O O . LEU A 1 390 ? -8.363 8.341 -4.748 1.00 88.81 390 LEU A O 1
ATOM 2964 N N . THR A 1 391 ? -7.155 8.489 -2.853 1.00 83.19 391 THR A N 1
ATOM 2965 C CA . THR A 1 391 ? -6.687 7.102 -2.860 1.00 83.19 391 THR A CA 1
ATOM 2966 C C . THR A 1 391 ? -7.857 6.121 -2.809 1.00 83.19 391 THR A C 1
ATOM 2968 O O . THR A 1 391 ? -7.913 5.204 -3.627 1.00 83.19 391 THR A O 1
ATOM 2971 N N . LEU A 1 392 ? -8.822 6.334 -1.910 1.00 83.88 392 LEU A N 1
ATOM 2972 C CA . LEU A 1 392 ? -9.985 5.461 -1.740 1.00 83.88 392 LEU A CA 1
ATOM 2973 C C . LEU A 1 392 ? -10.924 5.483 -2.954 1.00 83.88 392 LEU A C 1
ATOM 2975 O O . LEU A 1 392 ? -11.360 4.421 -3.394 1.00 83.88 392 LEU A O 1
ATOM 2979 N N . ILE A 1 393 ? -11.186 6.649 -3.557 1.00 90.31 393 ILE A N 1
ATOM 2980 C CA . ILE A 1 393 ? -12.046 6.756 -4.750 1.00 90.31 393 ILE A CA 1
ATOM 2981 C C . ILE A 1 393 ? -11.393 6.099 -5.971 1.00 90.31 393 ILE A C 1
ATOM 2983 O O . ILE A 1 393 ? -12.035 5.311 -6.672 1.00 90.31 393 ILE A O 1
ATOM 2987 N N . ILE A 1 394 ? -10.115 6.401 -6.233 1.00 84.56 394 ILE A N 1
ATOM 2988 C CA . ILE A 1 394 ? -9.368 5.790 -7.344 1.00 84.56 394 ILE A CA 1
ATOM 2989 C C . ILE A 1 394 ? -9.324 4.277 -7.151 1.00 84.56 394 ILE A C 1
ATOM 2991 O O . ILE A 1 394 ? -9.528 3.524 -8.106 1.00 84.56 394 ILE A O 1
ATOM 2995 N N . GLN A 1 395 ? -9.112 3.829 -5.914 1.00 76.75 395 GLN A N 1
ATOM 2996 C CA . GLN A 1 395 ? -9.104 2.412 -5.616 1.00 76.75 395 GLN A CA 1
ATOM 2997 C C . GLN A 1 395 ? -10.472 1.772 -5.811 1.00 76.75 395 GLN A C 1
ATOM 2999 O O . GLN A 1 395 ? -10.563 0.711 -6.418 1.00 76.75 395 GLN A O 1
ATOM 3004 N N . GLY A 1 396 ? -11.541 2.426 -5.361 1.00 83.69 396 GLY A N 1
ATOM 3005 C CA . GLY A 1 396 ? -12.908 1.985 -5.596 1.00 83.69 396 GLY A CA 1
ATOM 3006 C C . GLY A 1 396 ? -13.173 1.702 -7.071 1.00 83.69 396 GLY A C 1
ATOM 3007 O O . GLY A 1 396 ? -13.651 0.625 -7.430 1.00 83.69 396 GLY A O 1
ATOM 3008 N N . PHE A 1 397 ? -12.758 2.624 -7.940 1.00 85.75 397 PHE A N 1
ATOM 3009 C CA . PHE A 1 397 ? -12.851 2.457 -9.387 1.00 85.75 397 PHE A CA 1
ATOM 3010 C C . PHE A 1 397 ? -12.039 1.261 -9.912 1.00 85.75 397 PHE A C 1
ATOM 3012 O O . PHE A 1 397 ? -12.555 0.464 -10.701 1.00 85.75 397 PHE A O 1
ATOM 3019 N N . VAL A 1 398 ? -10.778 1.118 -9.489 1.00 76.62 398 VAL A N 1
ATOM 3020 C CA . VAL A 1 398 ? -9.911 0.009 -9.924 1.00 76.62 398 VAL A CA 1
ATOM 3021 C C . VAL A 1 398 ? -10.458 -1.328 -9.452 1.00 76.62 398 VAL A C 1
ATOM 3023 O O . VAL A 1 398 ? -10.589 -2.235 -10.269 1.00 76.62 398 VAL A O 1
ATOM 3026 N N . SER A 1 399 ? -10.816 -1.444 -8.178 1.00 75.50 399 SER A N 1
ATOM 3027 C CA . SER A 1 399 ? -11.371 -2.656 -7.585 1.00 75.50 399 SER A CA 1
ATOM 3028 C C . SER A 1 399 ? -12.652 -3.086 -8.293 1.00 75.50 399 SER A C 1
ATOM 3030 O O . SER A 1 399 ? -12.758 -4.234 -8.714 1.00 75.50 399 SER A O 1
ATOM 3032 N N . VAL A 1 400 ? -13.597 -2.173 -8.540 1.00 86.56 400 VAL A N 1
ATOM 3033 C CA . VAL A 1 400 ? -14.817 -2.511 -9.293 1.00 86.56 400 VAL A CA 1
ATOM 3034 C C . VAL A 1 400 ? -14.473 -2.999 -10.702 1.00 86.56 400 VAL A C 1
ATOM 3036 O O . VAL A 1 400 ? -14.966 -4.040 -11.133 1.00 86.56 400 VAL A O 1
ATOM 3039 N N . LYS A 1 401 ? -13.578 -2.302 -11.413 1.00 81.38 401 LYS A N 1
ATOM 3040 C CA . LYS A 1 401 ? -13.148 -2.703 -12.758 1.00 81.38 401 LYS A CA 1
ATOM 3041 C C . LYS A 1 401 ? -12.483 -4.083 -12.765 1.00 81.38 401 LYS A C 1
ATOM 3043 O O . LYS A 1 401 ? -12.816 -4.906 -13.612 1.00 81.38 401 LYS A O 1
ATOM 3048 N N . VAL A 1 402 ? -11.537 -4.329 -11.862 1.00 73.62 402 VAL A N 1
ATOM 3049 C CA . VAL A 1 402 ? -10.811 -5.604 -11.760 1.00 73.62 402 VAL A CA 1
ATOM 3050 C C . VAL A 1 402 ? -11.763 -6.723 -11.361 1.00 73.62 402 VAL A C 1
ATOM 3052 O O . VAL A 1 402 ? -11.760 -7.764 -12.002 1.00 73.62 402 VAL A O 1
ATOM 3055 N N . GLY A 1 403 ? -12.635 -6.498 -10.379 1.00 79.69 403 GLY A N 1
ATOM 3056 C CA . GLY A 1 403 ? -13.622 -7.486 -9.958 1.00 79.69 403 GLY A CA 1
ATOM 3057 C C . GLY A 1 403 ? -14.593 -7.872 -11.079 1.00 79.69 403 GLY A C 1
ATOM 3058 O O . GLY A 1 403 ? -14.872 -9.053 -11.256 1.00 79.69 403 GLY A O 1
ATOM 3059 N N . ILE A 1 404 ? -15.030 -6.916 -11.908 1.00 86.88 404 ILE A N 1
ATOM 3060 C CA . ILE A 1 404 ? -15.822 -7.209 -13.117 1.00 86.88 404 ILE A CA 1
ATOM 3061 C C . ILE A 1 404 ? -15.026 -8.061 -14.114 1.00 86.88 404 ILE A C 1
ATOM 3063 O O . ILE A 1 404 ? -15.585 -8.969 -14.720 1.00 86.88 404 ILE A O 1
ATOM 3067 N N . LEU A 1 405 ? -13.732 -7.781 -14.290 1.00 82.31 405 LEU A N 1
ATOM 3068 C CA . LEU A 1 405 ? -12.867 -8.544 -15.192 1.00 82.31 405 LEU A CA 1
ATOM 3069 C C . LEU A 1 405 ? -12.518 -9.941 -14.652 1.00 82.31 405 LEU A C 1
ATOM 3071 O O . LEU A 1 405 ? -12.202 -10.822 -15.441 1.00 82.31 405 LEU A O 1
ATOM 3075 N N . GLU A 1 406 ? -12.573 -10.169 -13.341 1.00 79.69 406 GLU A N 1
ATOM 3076 C CA . GLU A 1 406 ? -12.374 -11.495 -12.736 1.00 79.69 406 GLU A CA 1
ATOM 3077 C C . GLU A 1 406 ? -13.566 -12.440 -12.954 1.00 79.69 406 GLU A C 1
ATOM 3079 O O . GLU A 1 406 ? -13.404 -13.664 -12.944 1.00 79.69 406 GLU A O 1
ATOM 3084 N N . ALA A 1 407 ? -14.765 -11.893 -13.166 1.00 87.12 407 ALA A N 1
ATOM 3085 C CA . ALA A 1 407 ? -15.936 -12.681 -13.522 1.00 87.12 407 ALA A CA 1
ATOM 3086 C C . ALA A 1 407 ? -15.765 -13.297 -14.921 1.00 87.12 407 ALA A C 1
ATOM 3088 O O . ALA A 1 407 ? -15.301 -12.638 -15.847 1.00 87.12 407 ALA A O 1
ATOM 3089 N N . ARG A 1 408 ? -16.162 -14.561 -15.095 1.00 85.88 408 ARG A N 1
ATOM 3090 C CA . ARG A 1 408 ? -16.112 -15.268 -16.390 1.00 85.88 408 ARG A CA 1
ATOM 3091 C C . ARG A 1 408 ? -17.474 -15.475 -17.029 1.00 85.88 408 ARG A C 1
ATOM 3093 O O . ARG A 1 408 ? -17.568 -15.937 -18.160 1.00 85.88 408 ARG A O 1
ATOM 3100 N N . SER A 1 409 ? -18.532 -15.139 -16.308 1.00 89.62 409 SER A N 1
ATOM 3101 C CA . SER A 1 409 ? -19.896 -15.232 -16.798 1.00 89.62 409 SER A CA 1
ATOM 3102 C C . SER A 1 409 ? -20.764 -14.110 -16.253 1.00 89.62 409 SER A C 1
ATOM 3104 O O . SER A 1 409 ? -20.459 -13.467 -15.245 1.00 89.62 409 SER A O 1
ATOM 3106 N N . ARG A 1 410 ? -21.906 -13.888 -16.898 1.00 91.12 410 ARG A N 1
ATOM 3107 C CA . ARG A 1 410 ? -22.965 -13.023 -16.362 1.00 91.12 410 ARG A CA 1
ATOM 3108 C C . ARG A 1 410 ? -23.468 -13.535 -15.011 1.00 91.12 410 ARG A C 1
ATOM 3110 O O . ARG A 1 410 ? -23.801 -12.730 -14.144 1.00 91.12 410 ARG A O 1
ATOM 3117 N N . THR A 1 411 ? -23.476 -14.854 -14.821 1.00 90.94 411 THR A N 1
ATOM 3118 C CA . THR A 1 411 ? -23.794 -15.501 -13.544 1.00 90.94 411 THR A CA 1
ATOM 3119 C C . THR A 1 411 ? -22.794 -15.101 -12.458 1.00 90.94 411 THR A C 1
ATOM 3121 O O . THR A 1 411 ? -23.213 -14.674 -11.379 1.00 90.94 411 THR A O 1
ATOM 3124 N N . ASP A 1 412 ? -21.488 -15.137 -12.761 1.00 92.38 412 ASP A N 1
ATOM 3125 C CA . ASP A 1 412 ? -20.446 -14.657 -11.846 1.00 92.38 412 ASP A CA 1
ATOM 3126 C C . ASP A 1 412 ? -20.688 -13.193 -11.454 1.00 92.38 412 ASP A C 1
ATOM 3128 O O . ASP A 1 412 ? -20.601 -12.868 -10.273 1.00 92.38 412 ASP A O 1
ATOM 3132 N N . LEU A 1 413 ? -21.037 -12.321 -12.410 1.00 92.19 413 LEU A N 1
ATOM 3133 C CA . LEU A 1 413 ? -21.333 -10.907 -12.135 1.00 92.19 413 LEU A CA 1
ATOM 3134 C C . LEU A 1 413 ? -22.545 -10.726 -11.214 1.00 92.19 413 LEU A C 1
ATOM 3136 O O . LEU A 1 413 ? -22.513 -9.874 -10.326 1.00 92.19 413 LEU A O 1
ATOM 3140 N N . GLY A 1 414 ? -23.599 -11.525 -11.396 1.00 93.50 414 GLY A N 1
ATOM 3141 C CA . GLY A 1 414 ? -24.777 -11.496 -10.528 1.00 93.50 414 GLY A CA 1
ATOM 3142 C C . GLY A 1 414 ? -24.437 -11.870 -9.084 1.00 93.50 414 GLY A C 1
ATOM 3143 O O . GLY A 1 414 ? -24.775 -11.136 -8.153 1.00 93.50 414 GLY A O 1
ATOM 3144 N N . ILE A 1 415 ? -23.702 -12.971 -8.895 1.00 94.31 415 ILE A N 1
ATOM 3145 C CA . ILE A 1 415 ? -23.233 -13.399 -7.568 1.00 94.31 415 ILE A CA 1
ATOM 3146 C C . ILE A 1 415 ? -22.282 -12.353 -6.978 1.00 94.31 415 ILE A C 1
ATOM 3148 O O . ILE A 1 415 ? -22.404 -12.009 -5.800 1.00 94.31 415 ILE A O 1
ATOM 3152 N N . ALA A 1 416 ? -21.366 -11.819 -7.788 1.00 93.44 416 ALA A N 1
ATOM 3153 C CA . ALA A 1 416 ? -20.405 -10.809 -7.375 1.00 93.44 416 ALA A CA 1
ATOM 3154 C C . ALA A 1 416 ? -21.088 -9.522 -6.899 1.00 93.44 416 ALA A C 1
ATOM 3156 O O . ALA A 1 416 ? -20.704 -8.983 -5.866 1.00 93.44 416 ALA A O 1
ATOM 3157 N N . GLY A 1 417 ? -22.127 -9.058 -7.598 1.00 94.38 417 GLY A N 1
ATOM 3158 C CA . GLY A 1 417 ? -22.889 -7.870 -7.213 1.00 94.38 417 GLY A CA 1
ATOM 3159 C C . GLY A 1 417 ? -23.546 -8.011 -5.838 1.00 94.38 417 GLY A C 1
ATOM 3160 O O . GLY A 1 417 ? -23.377 -7.138 -4.989 1.00 94.38 417 GLY A O 1
ATOM 3161 N N . VAL A 1 418 ? -24.230 -9.134 -5.582 1.00 96.06 418 VAL A N 1
ATOM 3162 C CA . VAL A 1 418 ? -24.870 -9.394 -4.276 1.00 96.06 418 VAL A CA 1
ATOM 3163 C C . VAL A 1 418 ? -23.823 -9.567 -3.175 1.00 96.06 418 VAL A C 1
ATOM 3165 O O . VAL A 1 418 ? -23.926 -8.949 -2.118 1.00 96.06 418 VAL A O 1
ATOM 3168 N N . THR A 1 419 ? -22.787 -10.365 -3.441 1.00 94.19 419 THR A N 1
ATOM 3169 C CA . THR A 1 419 ? -21.664 -10.589 -2.516 1.00 94.19 419 THR A CA 1
ATOM 3170 C C . THR A 1 419 ? -20.996 -9.269 -2.141 1.00 94.19 419 THR A C 1
ATOM 3172 O O . THR A 1 419 ? -20.761 -9.009 -0.964 1.00 94.19 419 THR A O 1
ATOM 3175 N N . GLY A 1 420 ? -20.721 -8.422 -3.134 1.00 91.62 420 GLY A N 1
ATOM 3176 C CA . GLY A 1 420 ? -20.058 -7.140 -2.949 1.00 91.62 420 GLY A CA 1
ATOM 3177 C C . GLY A 1 420 ? -20.910 -6.133 -2.183 1.00 91.62 420 GLY A C 1
ATOM 3178 O O . GLY A 1 420 ? -20.388 -5.446 -1.310 1.00 91.62 420 GLY A O 1
ATOM 3179 N N . ALA A 1 421 ? -22.220 -6.087 -2.441 1.00 93.31 421 ALA A N 1
ATOM 3180 C CA . ALA A 1 421 ? -23.142 -5.231 -1.697 1.00 93.31 421 ALA A CA 1
ATOM 3181 C C . ALA A 1 421 ? -23.234 -5.636 -0.217 1.00 93.31 421 ALA A C 1
ATOM 3183 O O . ALA A 1 421 ? -23.088 -4.790 0.661 1.00 93.31 421 ALA A O 1
ATOM 3184 N N . VAL A 1 422 ? -23.409 -6.932 0.073 1.00 92.56 422 VAL A N 1
ATOM 3185 C CA . VAL A 1 422 ? -23.432 -7.435 1.459 1.00 92.56 422 VAL A CA 1
ATOM 3186 C C . VAL A 1 422 ? -22.090 -7.199 2.144 1.00 92.56 422 VAL A C 1
ATOM 3188 O O . VAL A 1 422 ? -22.059 -6.820 3.310 1.00 92.56 422 VAL A O 1
ATOM 3191 N N . LEU A 1 423 ? -20.975 -7.377 1.433 1.00 88.31 423 LEU A N 1
ATOM 3192 C CA . LEU A 1 423 ? -19.653 -7.083 1.980 1.00 88.31 423 LEU A CA 1
ATOM 3193 C C . LEU A 1 423 ? -19.528 -5.607 2.369 1.00 88.31 423 LEU A C 1
ATOM 3195 O O . LEU A 1 423 ? -19.085 -5.322 3.478 1.00 88.31 423 LEU A O 1
ATOM 3199 N N . ALA A 1 424 ? -19.929 -4.688 1.490 1.00 85.62 424 ALA A N 1
ATOM 3200 C CA . ALA A 1 424 ? -19.835 -3.254 1.752 1.00 85.62 424 ALA A CA 1
ATOM 3201 C C . ALA A 1 424 ? -20.729 -2.806 2.921 1.00 85.62 424 ALA A C 1
ATOM 3203 O O . ALA A 1 424 ? -20.320 -1.966 3.714 1.00 85.62 424 ALA A O 1
ATOM 3204 N N . LEU A 1 425 ? -21.920 -3.398 3.061 1.00 87.00 425 LEU A N 1
ATOM 3205 C CA . LEU A 1 425 ? -22.903 -2.999 4.073 1.00 87.00 425 LEU A CA 1
ATOM 3206 C C . LEU A 1 425 ? -22.747 -3.721 5.419 1.00 87.00 425 LEU A C 1
ATOM 3208 O O . LEU A 1 425 ? -23.023 -3.142 6.465 1.00 87.00 425 LEU A O 1
ATOM 3212 N N . ASN A 1 426 ? -22.361 -4.997 5.406 1.00 84.25 426 ASN A N 1
ATOM 3213 C CA . ASN A 1 426 ? -22.365 -5.868 6.587 1.00 84.25 426 ASN A CA 1
ATOM 3214 C C . ASN A 1 426 ? -20.982 -6.454 6.917 1.00 84.25 426 ASN A C 1
ATOM 3216 O O . ASN A 1 426 ? -20.823 -7.123 7.939 1.00 84.25 426 ASN A O 1
ATOM 3220 N N . GLY A 1 427 ? -19.975 -6.204 6.082 1.00 79.44 427 GLY A N 1
ATOM 3221 C CA . GLY A 1 427 ? -18.594 -6.623 6.293 1.00 79.44 427 GLY A CA 1
ATOM 3222 C C . GLY A 1 427 ? -18.212 -7.961 5.658 1.00 79.44 427 GLY A C 1
ATOM 3223 O O . GLY A 1 427 ? -19.029 -8.719 5.127 1.00 79.44 427 GLY A O 1
ATOM 3224 N N . ALA A 1 428 ? -16.911 -8.257 5.731 1.00 78.69 428 ALA A N 1
ATOM 3225 C CA . ALA A 1 428 ? -16.255 -9.366 5.036 1.00 78.69 428 ALA A CA 1
ATOM 3226 C C . ALA A 1 428 ? -16.883 -10.73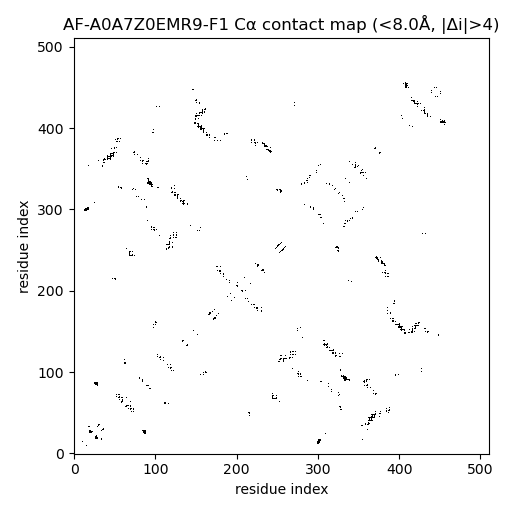7 5.318 1.00 78.69 428 ALA A C 1
ATOM 3228 O O . ALA A 1 428 ? -17.112 -11.513 4.393 1.00 78.69 428 ALA A O 1
ATOM 3229 N N . ALA A 1 429 ? -17.161 -11.036 6.591 1.00 81.56 429 ALA A N 1
ATOM 3230 C CA . ALA A 1 429 ? -17.676 -12.337 7.013 1.00 81.56 429 ALA A CA 1
ATOM 3231 C C . ALA A 1 429 ? -19.040 -12.647 6.374 1.00 81.56 429 ALA A C 1
ATOM 3233 O O . ALA A 1 429 ? -19.234 -13.734 5.827 1.00 81.56 429 ALA A O 1
ATOM 3234 N N . TRP A 1 430 ? -19.953 -11.670 6.375 1.00 87.25 430 TRP A N 1
ATOM 3235 C CA . TRP A 1 430 ? -21.262 -11.787 5.732 1.00 87.25 430 TRP A CA 1
ATOM 3236 C C . TRP A 1 430 ? -21.145 -11.867 4.213 1.00 87.25 430 TRP A C 1
ATOM 3238 O O . TRP A 1 430 ? -21.779 -12.729 3.605 1.00 87.25 430 TRP A O 1
ATOM 3248 N N . GLY A 1 431 ? -20.281 -11.041 3.612 1.00 87.94 431 GLY A N 1
ATOM 3249 C CA . GLY A 1 431 ? -19.975 -11.112 2.183 1.00 87.94 431 GLY A CA 1
ATOM 3250 C C . GLY A 1 431 ? -19.511 -12.511 1.766 1.00 87.94 431 GLY A C 1
ATOM 3251 O O . GLY A 1 431 ? -20.079 -13.104 0.852 1.00 87.94 431 GLY A O 1
ATOM 3252 N N . PHE A 1 432 ? -18.548 -13.094 2.486 1.00 84.50 432 PHE A N 1
ATOM 3253 C CA . PHE A 1 432 ? -18.080 -14.460 2.236 1.00 84.50 432 PHE A CA 1
ATOM 3254 C C . PHE A 1 432 ? -19.180 -15.501 2.393 1.00 84.50 432 PHE A C 1
ATOM 3256 O O . PHE A 1 432 ? -19.331 -16.353 1.519 1.00 84.50 432 PHE A O 1
ATOM 3263 N N . ALA A 1 433 ? -19.933 -15.452 3.493 1.00 89.00 433 ALA A N 1
ATOM 3264 C CA . ALA A 1 433 ? -20.988 -16.421 3.759 1.00 89.00 433 ALA A CA 1
ATOM 3265 C C . ALA A 1 433 ? -22.037 -16.410 2.639 1.00 89.00 433 ALA A C 1
ATOM 3267 O O . ALA A 1 433 ? -22.339 -17.455 2.062 1.00 89.00 433 ALA A O 1
ATOM 3268 N N . VAL A 1 434 ? -22.529 -15.222 2.273 1.00 93.56 434 VAL A N 1
ATOM 3269 C CA . VAL A 1 434 ? -23.505 -15.055 1.191 1.00 93.56 434 VAL A CA 1
ATOM 3270 C C . VAL A 1 434 ? -22.916 -15.488 -0.148 1.00 93.56 434 VAL A C 1
ATOM 3272 O O . VAL A 1 434 ? -23.550 -16.259 -0.864 1.00 93.56 434 VAL A O 1
ATOM 3275 N N . GLY A 1 435 ? -21.692 -15.073 -0.474 1.00 91.69 435 GLY A N 1
ATOM 3276 C CA . GLY A 1 435 ? -21.046 -15.444 -1.730 1.00 91.69 435 GLY A CA 1
ATOM 3277 C C . GLY A 1 435 ? -20.819 -16.952 -1.867 1.00 91.69 435 GLY A C 1
ATOM 3278 O O . GLY A 1 435 ? -21.077 -17.514 -2.931 1.00 91.69 435 GLY A O 1
ATOM 3279 N N . ILE A 1 436 ? -20.407 -17.636 -0.793 1.00 90.75 436 ILE A N 1
ATOM 3280 C CA . ILE A 1 436 ? -20.259 -19.099 -0.767 1.00 90.75 436 ILE A CA 1
ATOM 3281 C C . ILE A 1 436 ? -21.617 -19.777 -0.955 1.00 90.75 436 ILE A C 1
ATOM 3283 O O . ILE A 1 436 ? -21.731 -20.671 -1.794 1.00 90.75 436 ILE A O 1
ATOM 3287 N N . VAL A 1 437 ? -22.649 -19.350 -0.221 1.00 93.38 437 VAL A N 1
ATOM 3288 C CA . VAL A 1 437 ? -24.004 -19.913 -0.341 1.00 93.38 437 VAL A CA 1
ATOM 3289 C C . VAL A 1 437 ? -24.543 -19.729 -1.757 1.00 93.38 437 VAL A C 1
ATOM 3291 O O . VAL A 1 437 ? -25.028 -20.689 -2.349 1.00 93.38 437 VAL A O 1
ATOM 3294 N N . LEU A 1 438 ? -24.399 -18.541 -2.345 1.00 93.62 438 LEU A N 1
ATOM 3295 C CA . LEU A 1 438 ? -24.820 -18.279 -3.721 1.00 93.62 438 LEU A CA 1
ATOM 3296 C C . LEU A 1 438 ? -24.047 -19.135 -4.728 1.00 93.62 438 LEU A C 1
ATOM 3298 O O . LEU A 1 438 ? -24.661 -19.750 -5.595 1.00 93.62 438 LEU A O 1
ATOM 3302 N N . CYS A 1 439 ? -22.724 -19.249 -4.585 1.00 91.31 439 CYS A N 1
ATOM 3303 C CA . CYS A 1 439 ? -21.927 -20.138 -5.431 1.00 91.31 439 CYS A CA 1
ATOM 3304 C C . CYS A 1 439 ? -22.390 -21.600 -5.309 1.00 91.31 439 CYS A C 1
ATOM 3306 O O . CYS A 1 439 ? -22.470 -22.299 -6.316 1.00 91.31 439 CYS A O 1
ATOM 3308 N N . LEU A 1 440 ? -22.723 -22.077 -4.104 1.00 90.06 440 LEU A N 1
ATOM 3309 C CA . LEU A 1 440 ? -23.226 -23.438 -3.889 1.00 90.06 440 LEU A CA 1
ATOM 3310 C C . LEU A 1 440 ? -24.611 -23.648 -4.510 1.00 90.06 440 LEU A C 1
ATOM 3312 O O . LEU A 1 440 ? -24.831 -24.669 -5.156 1.00 90.06 440 LEU A O 1
ATOM 3316 N N . LEU A 1 441 ? -25.528 -22.695 -4.341 1.00 91.94 441 LEU A N 1
ATOM 3317 C CA . LEU A 1 441 ? -26.889 -22.786 -4.872 1.00 91.94 441 LEU A CA 1
ATOM 3318 C C . LEU A 1 441 ? -26.918 -22.716 -6.402 1.00 91.94 441 LEU A C 1
ATOM 3320 O O . LEU A 1 441 ? -27.668 -23.456 -7.033 1.00 91.94 441 LEU A O 1
ATOM 3324 N N . VAL A 1 442 ? -26.097 -21.848 -6.995 1.00 90.88 442 VAL A N 1
ATOM 3325 C CA . VAL A 1 442 ? -26.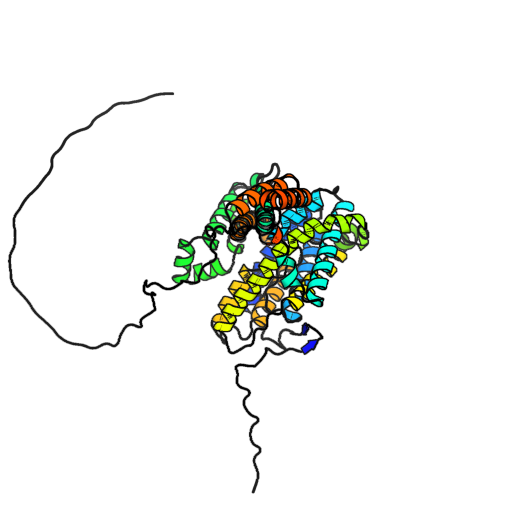105 -21.591 -8.440 1.00 90.88 442 VAL A CA 1
ATOM 3326 C C . VAL A 1 442 ? -25.233 -22.593 -9.198 1.00 90.88 442 VAL A C 1
ATOM 3328 O O . VAL A 1 442 ? -25.663 -23.142 -10.211 1.00 90.88 442 VAL A O 1
ATOM 3331 N N . TYR A 1 443 ? -24.022 -22.883 -8.711 1.00 88.19 443 TYR A N 1
ATOM 3332 C CA . TYR A 1 443 ? -23.107 -23.801 -9.400 1.00 88.19 443 TYR A CA 1
ATOM 3333 C C . TYR A 1 443 ? -23.265 -25.260 -8.972 1.00 88.19 443 TYR A C 1
ATOM 3335 O O . TYR A 1 443 ? -22.878 -26.161 -9.725 1.00 88.19 443 TYR A O 1
ATOM 3343 N N . GLY A 1 444 ? -23.831 -25.532 -7.792 1.00 87.12 444 GLY A N 1
ATOM 3344 C CA . GLY A 1 444 ? -24.004 -26.887 -7.272 1.00 87.12 444 GLY A CA 1
ATOM 3345 C C . GLY A 1 444 ? -22.688 -27.668 -7.280 1.00 87.12 444 GLY A C 1
ATOM 3346 O O . GLY A 1 444 ? -21.685 -27.259 -6.697 1.00 87.12 444 GLY A O 1
ATOM 3347 N N . ARG A 1 445 ? -22.657 -28.791 -8.011 1.00 80.75 445 ARG A N 1
ATOM 3348 C CA . ARG A 1 445 ? -21.454 -29.638 -8.157 1.00 80.75 445 ARG A CA 1
ATOM 3349 C C . ARG A 1 445 ? -20.291 -28.954 -8.891 1.00 80.75 445 ARG A C 1
ATOM 3351 O O . ARG A 1 445 ? -19.165 -29.429 -8.792 1.00 80.75 445 ARG A O 1
ATOM 3358 N N . ARG A 1 446 ? -20.542 -27.856 -9.612 1.00 80.44 446 ARG A N 1
ATOM 3359 C CA . ARG A 1 446 ? -19.533 -27.063 -10.335 1.00 80.44 446 ARG A CA 1
ATOM 3360 C C . ARG A 1 446 ? -18.967 -25.902 -9.509 1.00 80.44 446 ARG A C 1
ATOM 3362 O O . ARG A 1 446 ? -18.341 -25.021 -10.081 1.00 80.44 446 ARG A O 1
ATOM 3369 N N . PHE A 1 447 ? -19.139 -25.901 -8.183 1.00 78.50 447 PHE A N 1
ATOM 3370 C CA . PHE A 1 447 ? -18.695 -24.829 -7.278 1.00 78.50 447 PHE A CA 1
ATOM 3371 C C . PHE A 1 447 ? -17.280 -24.295 -7.567 1.00 78.50 447 PHE A C 1
ATOM 3373 O O . PHE A 1 447 ? -17.099 -23.092 -7.720 1.00 78.50 447 PHE A O 1
ATOM 3380 N N . PHE A 1 448 ? -16.285 -25.180 -7.698 1.00 73.38 448 PHE A N 1
ATOM 3381 C CA . PHE A 1 448 ? -14.888 -24.781 -7.925 1.00 73.38 448 PHE A CA 1
ATOM 3382 C C . PHE A 1 448 ? -14.566 -24.417 -9.378 1.00 73.38 448 PHE A C 1
ATOM 3384 O O . PHE A 1 448 ? -13.612 -23.687 -9.628 1.00 73.38 448 PHE A O 1
ATOM 3391 N N . SER A 1 449 ? -15.329 -24.937 -10.342 1.00 69.19 449 SER A N 1
ATOM 3392 C CA . SER A 1 449 ? -15.131 -24.647 -11.766 1.00 69.19 449 SER A CA 1
ATOM 3393 C C . SER A 1 449 ? -15.885 -23.398 -12.224 1.00 69.19 449 SER A C 1
ATOM 3395 O O . SER A 1 449 ? -15.481 -22.782 -13.206 1.00 69.19 449 SER A O 1
ATOM 3397 N N . GLY A 1 450 ? -16.959 -23.030 -11.520 1.00 76.25 450 GLY A N 1
ATOM 3398 C CA . GLY A 1 450 ? -17.861 -21.947 -11.898 1.00 76.25 450 GLY A CA 1
ATOM 3399 C C . GLY A 1 450 ? -18.532 -22.179 -13.253 1.00 76.25 450 GLY A C 1
ATOM 3400 O O . GLY A 1 450 ? -18.708 -23.319 -13.702 1.00 76.25 450 GLY A O 1
ATOM 3401 N N . GLU A 1 451 ? -18.893 -21.070 -13.890 1.00 79.44 451 GLU A N 1
ATOM 3402 C CA . GLU A 1 451 ? -19.426 -20.992 -15.247 1.00 79.44 451 GLU A CA 1
ATOM 3403 C C . GLU A 1 451 ? -18.582 -20.013 -16.076 1.00 79.44 451 GLU A C 1
ATOM 3405 O O . GLU A 1 451 ? -18.152 -18.977 -15.572 1.00 79.44 451 GLU A O 1
ATOM 3410 N N . ASP A 1 452 ? -18.354 -20.347 -17.346 1.00 81.56 452 ASP A N 1
ATOM 3411 C CA . ASP A 1 452 ? -17.714 -19.486 -18.341 1.00 81.56 452 ASP A CA 1
ATOM 3412 C C . ASP A 1 452 ? -18.643 -19.446 -19.556 1.00 81.56 452 ASP A C 1
ATOM 3414 O O . ASP A 1 452 ? -18.852 -20.467 -20.218 1.00 81.56 452 ASP A O 1
ATOM 3418 N N . ASP A 1 453 ? -19.284 -18.300 -19.780 1.00 81.75 453 ASP A N 1
ATOM 3419 C CA . ASP A 1 453 ? -20.280 -18.125 -20.843 1.00 81.75 453 ASP A CA 1
ATOM 3420 C C . ASP A 1 453 ? -19.676 -17.500 -22.114 1.00 81.75 453 ASP A C 1
ATOM 3422 O O . ASP A 1 453 ? -20.394 -17.232 -23.081 1.00 81.75 453 ASP A O 1
ATOM 3426 N N . GLY A 1 454 ? -18.357 -17.263 -22.124 1.00 73.69 454 GLY A N 1
ATOM 3427 C CA . GLY A 1 454 ? -17.621 -16.672 -23.241 1.00 73.69 454 GLY A CA 1
ATOM 3428 C C . GLY A 1 454 ? -17.950 -15.202 -23.527 1.00 73.69 454 GLY A C 1
ATOM 3429 O O . GLY A 1 454 ? -17.406 -14.633 -24.477 1.00 73.69 454 GLY A O 1
ATOM 3430 N N . VAL A 1 455 ? -18.818 -14.562 -22.736 1.00 76.38 455 VAL A N 1
ATOM 3431 C CA . VAL A 1 455 ? -19.175 -13.145 -22.905 1.00 76.38 455 VAL A CA 1
ATOM 3432 C C . VAL A 1 455 ? -18.074 -12.252 -22.336 1.00 76.38 455 VAL A C 1
ATOM 3434 O O . VAL A 1 455 ? -17.788 -11.192 -22.892 1.00 76.38 455 VAL A O 1
ATOM 3437 N N . ILE A 1 456 ? -17.423 -12.700 -21.260 1.00 69.38 456 ILE A N 1
ATOM 3438 C CA . ILE A 1 456 ? -16.324 -11.998 -20.588 1.00 69.38 456 ILE A CA 1
ATOM 3439 C C . ILE A 1 456 ? -14.997 -12.666 -20.986 1.00 69.38 456 ILE A C 1
ATOM 3441 O O . ILE A 1 456 ? -14.316 -13.300 -20.188 1.00 69.38 456 ILE A O 1
ATOM 3445 N N . ASN A 1 457 ? -14.650 -12.599 -22.274 1.00 52.47 457 ASN A N 1
ATOM 3446 C CA . ASN A 1 457 ? -13.444 -13.249 -22.791 1.00 52.47 457 ASN A CA 1
ATOM 3447 C C . ASN A 1 457 ? -12.167 -12.445 -22.488 1.00 52.47 457 ASN A C 1
ATOM 3449 O O . ASN A 1 457 ? -11.962 -11.347 -23.010 1.00 52.47 457 ASN A O 1
ATOM 3453 N N . HIS A 1 458 ? -11.237 -13.064 -21.755 1.00 54.28 458 HIS A N 1
ATOM 3454 C CA . HIS A 1 458 ? -9.817 -12.690 -21.719 1.00 54.28 458 HIS A CA 1
ATOM 3455 C C . HIS A 1 458 ? -9.097 -13.247 -22.953 1.00 54.28 458 HIS A C 1
ATOM 3457 O O . HIS A 1 458 ? -8.295 -14.174 -22.859 1.00 54.28 458 HIS A O 1
ATOM 3463 N N . SER A 1 459 ? -9.387 -12.725 -24.145 1.00 36.44 459 SER A N 1
ATOM 3464 C CA . SER A 1 459 ? -8.688 -13.133 -25.370 1.00 36.44 459 SER A CA 1
ATOM 3465 C C . SER A 1 459 ? -8.047 -11.945 -26.080 1.00 36.44 459 SER A C 1
ATOM 3467 O O . SER A 1 459 ? -8.525 -11.467 -27.103 1.00 36.44 459 SER A O 1
ATOM 3469 N N . GLY A 1 460 ? -6.873 -11.556 -25.581 1.00 29.86 460 GLY A N 1
ATOM 3470 C CA . GLY A 1 460 ? -5.793 -10.971 -26.382 1.00 29.86 460 GLY A CA 1
ATOM 3471 C C . GLY A 1 460 ? -5.008 -12.025 -27.181 1.00 29.86 460 GLY A C 1
ATOM 3472 O O . GLY A 1 460 ? -3.831 -11.838 -27.455 1.00 29.86 460 GLY A O 1
ATOM 3473 N N . LYS A 1 461 ? -5.627 -13.158 -27.535 1.00 27.94 461 LYS A N 1
ATOM 3474 C CA . LYS A 1 461 ? -5.120 -14.072 -28.563 1.00 27.94 461 LYS A CA 1
ATOM 3475 C C . LYS A 1 461 ? -6.067 -13.996 -29.745 1.00 27.94 461 LYS A C 1
ATOM 3477 O O . LYS A 1 461 ? -7.112 -14.641 -29.754 1.00 27.94 461 LYS A O 1
ATOM 3482 N N . ALA A 1 462 ? -5.683 -13.179 -30.721 1.00 26.81 462 ALA A N 1
ATOM 3483 C CA . ALA A 1 462 ? -6.252 -13.208 -32.053 1.00 26.81 462 ALA A CA 1
ATOM 3484 C C . ALA A 1 462 ? -6.093 -14.632 -32.606 1.00 26.81 462 ALA A C 1
ATOM 3486 O O . ALA A 1 462 ? -5.008 -15.054 -32.999 1.00 26.81 462 ALA A O 1
ATOM 3487 N N . THR A 1 463 ? -7.174 -15.404 -32.590 1.00 29.41 463 THR A N 1
ATOM 3488 C CA . THR A 1 463 ? -7.294 -16.558 -33.473 1.00 29.41 463 THR A CA 1
ATOM 3489 C C . THR A 1 463 ? -7.488 -16.000 -34.876 1.00 29.41 463 THR A C 1
ATOM 3491 O O . THR A 1 463 ? -8.331 -15.136 -35.113 1.00 29.41 463 THR A O 1
ATOM 3494 N N . GLY A 1 464 ? -6.597 -16.406 -35.777 1.00 35.50 464 GLY A N 1
ATOM 3495 C CA . GLY A 1 464 ? -6.428 -15.787 -37.080 1.00 35.50 464 GLY A CA 1
ATOM 3496 C C . GLY A 1 464 ? -7.714 -15.722 -37.897 1.00 35.50 464 GLY A C 1
ATOM 3497 O O . GLY A 1 464 ? -8.337 -16.743 -38.179 1.00 35.50 464 GLY A O 1
ATOM 3498 N N . LYS A 1 465 ? -8.034 -14.506 -38.345 1.00 27.97 465 LYS A N 1
ATOM 3499 C CA . LYS A 1 465 ? -8.383 -14.187 -39.735 1.00 27.97 465 LYS A CA 1
ATOM 3500 C C . LYS A 1 465 ? -8.236 -12.673 -39.948 1.00 27.97 465 LYS A C 1
ATOM 3502 O O . LYS A 1 465 ? -8.918 -11.878 -39.317 1.00 27.97 465 LYS A O 1
ATOM 3507 N N . GLY A 1 466 ? -7.265 -12.349 -40.804 1.00 36.03 466 GLY A N 1
ATOM 3508 C CA . GLY A 1 466 ? -6.785 -11.051 -41.292 1.00 36.03 466 GLY A CA 1
ATOM 3509 C C . GLY A 1 466 ? -7.551 -9.769 -40.960 1.00 36.03 466 GLY A C 1
ATOM 3510 O O . GLY A 1 466 ? -8.622 -9.523 -41.503 1.00 36.03 466 GLY A O 1
ATOM 3511 N N . VAL A 1 467 ? -6.868 -8.884 -40.229 1.00 27.72 467 VAL A N 1
ATOM 3512 C CA . VAL A 1 467 ? -6.889 -7.423 -40.420 1.00 27.72 467 VAL A CA 1
ATOM 3513 C C . VAL A 1 467 ? -5.434 -6.951 -40.230 1.00 27.72 467 VAL A C 1
ATOM 3515 O O . VAL A 1 467 ? -4.814 -7.378 -39.257 1.00 27.72 467 VAL A O 1
ATOM 3518 N N . PRO A 1 468 ? -4.836 -6.176 -41.156 1.00 28.81 468 PRO A N 1
ATOM 3519 C CA . PRO A 1 468 ? -3.394 -5.944 -41.164 1.00 28.81 468 PRO A CA 1
ATOM 3520 C C . PRO A 1 468 ? -2.942 -5.039 -40.013 1.00 28.81 468 PRO A C 1
ATOM 3522 O O . PRO A 1 468 ? -3.541 -4.001 -39.728 1.00 28.81 468 PRO A O 1
ATOM 3525 N N . GLU A 1 469 ? -1.858 -5.466 -39.372 1.00 30.39 469 GLU A N 1
ATOM 3526 C CA . GLU A 1 469 ? -1.144 -4.775 -38.306 1.00 30.39 469 GLU A CA 1
ATOM 3527 C C . GLU A 1 469 ? -0.536 -3.460 -38.813 1.00 30.39 469 GLU A C 1
ATOM 3529 O O . GLU A 1 469 ? 0.151 -3.417 -39.835 1.00 30.39 469 GLU A O 1
ATOM 3534 N N . GLY A 1 470 ? -0.759 -2.376 -38.065 1.00 26.53 470 GLY A N 1
ATOM 3535 C CA . GLY A 1 470 ? -0.057 -1.106 -38.230 1.00 26.53 470 GLY A CA 1
ATOM 3536 C C . GLY A 1 470 ? 1.380 -1.219 -37.731 1.00 26.53 470 GLY A C 1
ATOM 3537 O O . GLY A 1 470 ? 1.700 -0.749 -36.641 1.00 26.53 470 GLY A O 1
ATOM 3538 N N . GLY A 1 471 ? 2.224 -1.873 -38.526 1.00 27.61 471 GLY A N 1
ATOM 3539 C CA . GLY A 1 471 ? 3.672 -1.862 -38.394 1.00 27.61 471 GLY A CA 1
ATOM 3540 C C . GLY A 1 471 ? 4.258 -0.551 -38.914 1.00 27.61 471 GLY A C 1
ATOM 3541 O O . GLY A 1 471 ? 3.891 -0.053 -39.976 1.00 27.61 471 GLY A O 1
ATOM 3542 N N . VAL A 1 472 ? 5.182 0.003 -38.137 1.00 29.91 472 VAL A N 1
ATOM 3543 C CA . VAL A 1 472 ? 6.057 1.117 -38.503 1.00 29.91 472 VAL A CA 1
ATOM 3544 C C . VAL A 1 472 ? 6.839 0.750 -39.772 1.00 29.91 472 VAL A C 1
ATOM 3546 O O . VAL A 1 472 ? 7.635 -0.185 -39.750 1.00 29.91 472 VAL A O 1
ATOM 3549 N N . GLN A 1 473 ? 6.642 1.495 -40.862 1.00 24.48 473 GLN A N 1
ATOM 3550 C CA . GLN A 1 473 ? 7.598 1.567 -41.971 1.00 24.48 473 GLN A CA 1
ATOM 3551 C C . GLN A 1 473 ? 8.509 2.787 -41.770 1.00 24.48 473 GLN A C 1
ATOM 3553 O O . GLN A 1 473 ? 8.010 3.856 -41.411 1.00 24.48 473 GLN A O 1
ATOM 3558 N N . PRO A 1 474 ? 9.827 2.666 -42.000 1.00 27.44 474 PRO A N 1
ATOM 3559 C CA . PRO A 1 474 ? 10.709 3.817 -42.091 1.00 27.44 474 PRO A CA 1
ATOM 3560 C C . PRO A 1 474 ? 10.593 4.442 -43.493 1.00 27.44 474 PRO A C 1
ATOM 3562 O O . PRO A 1 474 ? 11.015 3.847 -44.482 1.00 27.44 474 PRO A O 1
ATOM 3565 N N . GLU A 1 475 ? 10.036 5.650 -43.585 1.00 28.81 475 GLU A N 1
ATOM 3566 C CA . GLU A 1 475 ? 10.321 6.574 -44.696 1.00 28.81 475 GLU A CA 1
ATOM 3567 C C . GLU A 1 475 ? 11.810 6.964 -44.611 1.00 28.81 475 GLU A C 1
ATOM 3569 O O . GLU A 1 475 ? 12.342 7.143 -43.518 1.00 28.81 475 GLU A O 1
ATOM 3574 N N . GLY A 1 476 ? 12.599 7.133 -45.664 1.00 27.45 476 GLY A N 1
ATOM 3575 C CA . GLY A 1 476 ? 12.376 7.172 -47.101 1.00 27.45 476 GLY A CA 1
ATOM 3576 C C . GLY A 1 476 ? 13.653 7.793 -47.681 1.00 27.45 476 GLY A C 1
ATOM 3577 O O . GLY A 1 476 ? 14.095 8.849 -47.229 1.00 27.45 476 GLY A O 1
ATOM 3578 N N . ARG A 1 477 ? 14.314 7.088 -48.602 1.00 24.52 477 ARG A N 1
ATOM 3579 C CA . ARG A 1 477 ? 15.515 7.547 -49.315 1.00 24.52 477 ARG A CA 1
ATOM 3580 C C . ARG A 1 477 ? 15.098 8.635 -50.308 1.00 24.52 477 ARG A C 1
ATOM 3582 O O . ARG A 1 477 ? 14.106 8.468 -51.008 1.00 24.52 477 ARG A O 1
ATOM 3589 N N . VAL A 1 478 ? 15.855 9.726 -50.361 1.00 28.19 478 VAL A N 1
ATOM 3590 C CA . VAL A 1 478 ? 15.708 10.788 -51.364 1.00 28.19 478 VAL A CA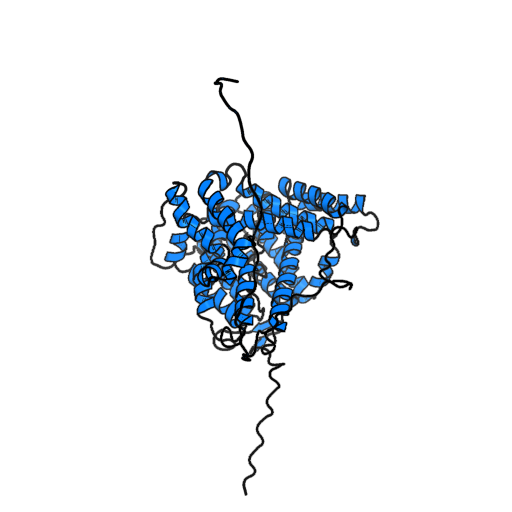 1
ATOM 3591 C C . VAL A 1 478 ? 16.154 10.247 -52.721 1.00 28.19 478 VAL A C 1
ATOM 3593 O O . VAL A 1 478 ? 17.321 9.894 -52.868 1.00 28.19 478 VAL A O 1
ATOM 3596 N N . GLU A 1 479 ? 15.254 10.232 -53.700 1.00 26.88 479 GLU A N 1
ATOM 3597 C CA . GLU A 1 479 ? 15.597 10.184 -55.123 1.00 26.88 479 GLU A CA 1
ATOM 3598 C C . GLU A 1 479 ? 14.790 11.246 -55.873 1.00 26.88 479 GLU A C 1
ATOM 3600 O O . GLU A 1 479 ? 13.588 11.422 -55.676 1.00 26.88 479 GLU A O 1
ATOM 3605 N N . SER A 1 480 ? 15.527 12.012 -56.667 1.00 27.28 480 SER A N 1
ATOM 3606 C CA . SER A 1 480 ? 15.106 13.151 -57.467 1.00 27.28 480 SER A CA 1
ATOM 3607 C C . SER A 1 480 ? 14.790 12.719 -58.894 1.00 27.28 480 SER A C 1
ATOM 3609 O O . SER A 1 480 ? 15.655 12.147 -59.544 1.00 27.28 480 SER A O 1
ATOM 3611 N N . ASP A 1 481 ? 13.614 13.076 -59.389 1.00 28.77 481 ASP A N 1
ATOM 3612 C CA . ASP A 1 481 ? 13.326 13.356 -60.802 1.00 28.77 481 ASP A CA 1
ATOM 3613 C C . ASP A 1 481 ? 11.937 14.012 -60.802 1.00 28.77 481 ASP A C 1
ATOM 3615 O O . ASP A 1 481 ? 11.043 13.587 -60.078 1.00 28.77 481 ASP A O 1
ATOM 3619 N N . GLY A 1 482 ? 11.705 15.167 -61.407 1.00 26.89 482 GLY A N 1
ATOM 3620 C CA . GLY A 1 482 ? 11.779 15.410 -62.839 1.00 26.89 482 GLY A CA 1
ATOM 3621 C C . GLY A 1 482 ? 10.433 16.052 -63.207 1.00 26.89 482 GLY A C 1
ATOM 3622 O O . GLY A 1 482 ? 9.373 15.554 -62.844 1.00 26.89 482 GLY A O 1
ATOM 3623 N N . THR A 1 483 ? 10.495 17.231 -63.809 1.00 29.62 483 THR A N 1
ATOM 3624 C CA . THR A 1 483 ? 9.418 18.191 -64.120 1.00 29.62 483 THR A CA 1
ATOM 3625 C C . THR A 1 483 ? 8.168 17.572 -64.777 1.00 29.62 483 THR A C 1
ATOM 3627 O O . THR A 1 483 ? 8.280 16.579 -65.494 1.00 29.62 483 THR A O 1
ATOM 3630 N N . PRO A 1 484 ? 6.989 18.221 -64.671 1.00 30.64 484 PRO A N 1
ATOM 3631 C CA . PRO A 1 484 ? 6.472 18.818 -65.910 1.00 30.64 484 PRO A CA 1
ATOM 3632 C C . PRO A 1 484 ? 5.723 20.154 -65.742 1.00 30.64 484 PRO A C 1
ATOM 3634 O O . PRO A 1 484 ? 5.065 20.432 -64.742 1.00 30.64 484 PRO A O 1
ATOM 3637 N N . GLU A 1 485 ? 5.807 20.955 -66.800 1.00 27.30 485 GLU A N 1
ATOM 3638 C CA . GLU A 1 485 ? 5.034 22.174 -67.074 1.00 27.30 485 GLU A CA 1
ATOM 3639 C C . GLU A 1 485 ? 3.973 21.878 -68.187 1.00 27.30 485 GLU A C 1
ATOM 3641 O O . GLU A 1 485 ? 3.914 20.739 -68.656 1.00 27.30 485 GLU A O 1
ATOM 3646 N N . PRO A 1 486 ? 3.070 22.800 -68.601 1.00 48.31 486 PRO A N 1
ATOM 3647 C CA . PRO A 1 486 ? 1.653 22.739 -68.216 1.00 48.31 486 PRO A CA 1
ATOM 3648 C C . PRO A 1 486 ? 0.650 22.791 -69.406 1.00 48.31 486 PRO A C 1
ATOM 3650 O O . PRO A 1 486 ? 1.032 22.744 -70.569 1.00 48.31 486 PRO A O 1
ATOM 3653 N N . THR A 1 487 ? -0.639 23.010 -69.077 1.00 28.73 487 THR A N 1
ATOM 3654 C CA . THR A 1 487 ? -1.758 23.605 -69.868 1.00 28.73 487 THR A CA 1
ATOM 3655 C C . THR A 1 487 ? -2.853 22.694 -70.456 1.00 28.73 487 THR A C 1
ATOM 3657 O O . THR A 1 487 ? -2.578 21.693 -71.104 1.00 28.73 487 THR A O 1
ATOM 3660 N N . GLY A 1 488 ? -4.129 23.121 -70.303 1.00 27.77 488 GLY A N 1
ATOM 3661 C CA . GLY A 1 488 ? -5.219 22.694 -71.206 1.00 27.77 488 GLY A CA 1
ATOM 3662 C C . GLY A 1 488 ? -6.692 22.672 -70.732 1.00 27.77 488 GLY A C 1
ATOM 3663 O O . GLY A 1 488 ? -7.294 21.613 -70.765 1.00 27.77 488 GLY A O 1
ATOM 3664 N N . ARG A 1 489 ? -7.293 23.834 -70.406 1.00 27.48 489 ARG A N 1
ATOM 3665 C CA . ARG A 1 489 ? -8.703 24.277 -70.679 1.00 27.48 489 ARG A CA 1
ATOM 3666 C C . ARG A 1 489 ? -9.934 23.346 -70.453 1.00 27.48 489 ARG A C 1
ATOM 3668 O O . ARG A 1 489 ? -10.164 22.438 -71.242 1.00 27.48 489 ARG A O 1
ATOM 3675 N N . ARG A 1 490 ? -10.900 23.803 -69.623 1.00 28.42 490 ARG A N 1
ATOM 3676 C CA . ARG A 1 490 ? -12.204 24.455 -69.993 1.00 28.42 490 ARG A CA 1
ATOM 3677 C C . ARG A 1 490 ? -13.112 24.671 -68.750 1.00 28.42 490 ARG A C 1
ATOM 3679 O O . ARG A 1 490 ? -13.319 23.746 -67.978 1.00 28.42 490 ARG A O 1
ATOM 3686 N N . GLU A 1 491 ? -13.669 25.878 -68.597 1.00 28.64 491 GLU A N 1
ATOM 3687 C CA . GLU A 1 491 ? -14.756 26.264 -67.658 1.00 28.64 491 GLU A CA 1
ATOM 3688 C C . GLU A 1 491 ? -16.155 26.259 -68.374 1.00 28.64 491 GLU A C 1
ATOM 3690 O O . GLU A 1 491 ? -16.200 25.878 -69.546 1.00 28.64 491 GLU A O 1
ATOM 3695 N N . PRO A 1 492 ? -17.269 26.823 -67.824 1.00 50.38 492 PRO A N 1
ATOM 3696 C CA . PRO A 1 492 ? -18.133 26.334 -66.728 1.00 50.38 492 PRO A CA 1
ATOM 3697 C C . PRO A 1 492 ? -19.655 26.431 -67.079 1.00 50.38 492 PRO A C 1
ATOM 3699 O O . PRO A 1 492 ? -20.016 26.896 -68.154 1.00 50.38 492 PRO A O 1
ATOM 3702 N N . THR A 1 493 ? -20.576 26.044 -66.179 1.00 31.67 493 THR A N 1
ATOM 3703 C CA . THR A 1 493 ? -21.999 26.510 -66.053 1.00 31.67 493 THR A CA 1
ATOM 3704 C C . THR A 1 493 ? -22.661 25.732 -64.890 1.00 31.67 493 THR A C 1
ATOM 3706 O O . THR A 1 493 ? -22.396 24.548 -64.761 1.00 31.67 493 THR A O 1
ATOM 3709 N N . GLY A 1 494 ? -23.497 26.239 -63.970 1.00 29.94 494 GLY A N 1
ATOM 3710 C CA . GLY A 1 494 ? -24.069 27.559 -63.688 1.00 29.94 494 GLY A CA 1
ATOM 3711 C C . GLY A 1 494 ? -24.866 27.571 -62.346 1.00 29.94 494 GLY A C 1
ATOM 3712 O O . GLY A 1 494 ? -25.309 26.529 -61.883 1.00 29.94 494 GLY A O 1
ATOM 3713 N N . ARG A 1 495 ? -24.966 28.775 -61.739 1.00 31.16 495 ARG A N 1
ATOM 3714 C CA . ARG A 1 495 ? -25.966 29.414 -60.812 1.00 31.16 495 ARG A CA 1
ATOM 3715 C C . ARG A 1 495 ? -26.896 28.574 -59.890 1.00 31.16 495 ARG A C 1
ATOM 3717 O O . ARG A 1 495 ? -27.620 27.724 -60.378 1.00 31.16 495 ARG A O 1
ATOM 3724 N N . LYS A 1 496 ? -26.876 28.813 -58.552 1.00 30.48 496 LYS A N 1
ATOM 3725 C CA . LYS A 1 496 ? -27.721 29.720 -57.676 1.00 30.48 496 LYS A CA 1
ATOM 3726 C C . LYS A 1 496 ? -29.210 29.300 -57.575 1.00 30.48 496 LYS A C 1
ATOM 3728 O O . LYS A 1 496 ? -29.792 29.067 -58.617 1.00 30.48 496 LYS A O 1
ATOM 3733 N N . ALA A 1 497 ? -29.956 29.289 -56.455 1.00 33.16 497 ALA A N 1
ATOM 3734 C CA . ALA A 1 497 ? -29.850 29.667 -55.025 1.00 33.16 497 ALA A CA 1
ATOM 3735 C C . ALA A 1 497 ? -31.117 29.125 -54.278 1.00 33.16 497 ALA A C 1
ATOM 3737 O O . ALA A 1 497 ? -32.049 28.721 -54.972 1.00 33.16 497 ALA A O 1
ATOM 3738 N N . PRO A 1 498 ? -31.245 29.204 -52.931 1.00 35.78 498 PRO A N 1
ATOM 3739 C CA . PRO A 1 498 ? -32.556 29.190 -52.270 1.00 35.78 498 PRO A CA 1
ATOM 3740 C C . PRO A 1 498 ? -32.855 30.490 -51.491 1.00 35.78 498 PRO A C 1
ATOM 3742 O O . PRO A 1 498 ? -31.986 31.070 -50.844 1.00 35.78 498 PRO A O 1
ATOM 3745 N N . ALA A 1 499 ? -34.115 30.920 -51.546 1.00 33.00 499 ALA A N 1
ATOM 3746 C CA . ALA A 1 499 ? -34.787 31.889 -50.670 1.00 33.00 499 ALA A CA 1
ATOM 3747 C C . ALA A 1 499 ? -36.104 31.213 -50.234 1.00 33.00 499 ALA A C 1
ATOM 3749 O O . ALA A 1 499 ? -36.648 30.445 -51.018 1.00 33.00 499 ALA A O 1
ATOM 3750 N N . GLY A 1 500 ? -36.697 31.394 -49.059 1.00 30.80 500 GLY A N 1
ATOM 3751 C CA . GLY A 1 500 ? -36.484 32.270 -47.913 1.00 30.80 500 GLY A CA 1
ATOM 3752 C C . GLY A 1 500 ? -37.729 32.168 -47.004 1.00 30.80 500 GLY A C 1
ATOM 3753 O O . GLY A 1 500 ? -38.687 31.496 -47.375 1.00 30.80 500 GLY A O 1
ATOM 3754 N N . GLN A 1 501 ? -37.714 32.919 -45.893 1.00 31.00 501 GLN A N 1
ATOM 3755 C CA . GLN A 1 501 ? -38.844 33.255 -44.991 1.00 31.00 501 GLN A CA 1
ATOM 3756 C C . GLN A 1 501 ? -39.324 32.126 -44.051 1.00 31.00 501 GLN A C 1
ATOM 3758 O O . GLN A 1 501 ? -39.473 30.989 -44.465 1.00 31.00 501 GLN A O 1
ATOM 3763 N N . GLY A 1 502 ? -39.586 32.345 -42.759 1.00 28.50 502 GLY A N 1
ATOM 3764 C CA . GLY A 1 502 ? -39.661 33.569 -41.962 1.00 28.50 502 GLY A CA 1
ATOM 3765 C C . GLY A 1 502 ? -39.771 33.244 -40.460 1.00 28.50 502 GLY A C 1
ATOM 3766 O O . GLY A 1 502 ? -39.969 32.099 -40.071 1.00 28.50 502 GLY A O 1
ATOM 3767 N N . ASN A 1 503 ? -39.611 34.272 -39.634 1.00 33.31 503 ASN A N 1
ATOM 3768 C CA . ASN A 1 503 ? -39.904 34.343 -38.193 1.00 33.31 503 ASN A CA 1
ATOM 3769 C C . ASN A 1 503 ? -40.837 35.576 -38.037 1.00 33.31 503 ASN A C 1
ATOM 3771 O O . ASN A 1 503 ? -40.725 36.439 -38.922 1.00 33.31 503 ASN A O 1
ATOM 3775 N N . PRO A 1 504 ? -41.706 35.756 -37.008 1.00 45.53 504 PRO A N 1
ATOM 3776 C CA . PRO A 1 504 ? -41.247 35.925 -35.614 1.00 45.53 504 PRO A CA 1
ATOM 3777 C C . PRO A 1 504 ? -42.250 35.601 -34.460 1.00 45.53 504 PRO A C 1
ATOM 3779 O O . PRO A 1 504 ? -43.440 35.431 -34.684 1.00 45.53 504 PRO A O 1
ATOM 3782 N N . ALA A 1 505 ? -41.715 35.664 -33.225 1.00 32.66 505 ALA A N 1
ATOM 3783 C CA . ALA A 1 505 ? -42.321 36.099 -31.942 1.00 32.66 505 ALA A CA 1
ATOM 3784 C C . ALA A 1 505 ? -43.433 35.264 -31.250 1.00 32.66 505 ALA A C 1
ATOM 3786 O O . ALA A 1 505 ? -44.487 35.059 -31.824 1.00 32.66 505 ALA A O 1
ATOM 3787 N N . GLU A 1 506 ? -43.240 34.894 -29.966 1.00 32.03 506 GLU A N 1
ATOM 3788 C CA . GLU A 1 506 ? -43.887 35.540 -28.792 1.00 32.03 506 GLU A CA 1
ATOM 3789 C C . GLU A 1 506 ? -43.510 34.912 -27.418 1.00 32.03 506 GLU A C 1
ATOM 3791 O O . GLU A 1 506 ? -43.456 33.702 -27.239 1.00 32.03 506 GLU A O 1
ATOM 3796 N N . ASN A 1 507 ? -43.222 35.820 -26.480 1.00 33.66 507 ASN A N 1
ATOM 3797 C CA . ASN A 1 507 ? -43.270 35.874 -25.005 1.00 33.66 507 ASN A CA 1
ATOM 3798 C C . ASN A 1 507 ? -43.824 34.731 -24.093 1.00 33.66 507 ASN A C 1
ATOM 3800 O O . ASN A 1 507 ? -44.955 34.295 -24.239 1.00 33.66 507 ASN A O 1
ATOM 3804 N N . ALA A 1 508 ? -43.063 34.491 -23.002 1.00 35.41 508 ALA A N 1
ATOM 3805 C CA . ALA A 1 508 ? -43.417 34.657 -21.566 1.00 35.41 508 ALA A CA 1
ATOM 3806 C C . ALA A 1 508 ? -44.232 33.613 -20.732 1.00 35.41 508 ALA A C 1
ATOM 3808 O O . ALA A 1 508 ? -45.366 33.287 -21.048 1.00 35.41 508 ALA A O 1
ATOM 3809 N N . VAL A 1 509 ? -43.659 33.320 -19.539 1.00 36.75 509 VAL A N 1
ATOM 3810 C CA . VAL A 1 509 ? -44.263 33.170 -18.177 1.00 36.75 509 VAL A CA 1
ATOM 3811 C C . VAL A 1 509 ? -44.783 31.798 -17.668 1.00 36.75 509 VAL A C 1
ATOM 3813 O O . VAL A 1 509 ? -45.661 31.184 -18.255 1.00 36.75 509 VAL A O 1
ATOM 3816 N N . GLU A 1 510 ? -44.217 31.438 -16.498 1.00 35.44 510 GLU A N 1
ATOM 3817 C CA . GLU A 1 510 ? -44.655 30.625 -15.331 1.00 35.44 510 GLU A CA 1
ATOM 3818 C C . GLU A 1 510 ? -45.214 29.191 -15.445 1.00 35.44 510 GLU A C 1
ATOM 3820 O O . GLU A 1 510 ? -46.115 28.880 -16.219 1.00 35.44 510 GLU A O 1
ATOM 3825 N N . GLY A 1 511 ? -44.701 28.356 -14.527 1.00 37.97 511 GLY A N 1
ATOM 3826 C CA . GLY A 1 511 ? -45.135 27.007 -14.161 1.00 37.97 511 GLY A CA 1
ATOM 3827 C C . GLY A 1 511 ? -44.171 26.384 -13.160 1.00 37.97 511 GLY A C 1
ATOM 3828 O O . GLY A 1 511 ? -43.080 25.976 -13.617 1.00 37.97 511 GLY A O 1
#

Foldseek 3Di:
DDDDDDDPDDDPLLPDAQDFDDDPVFTAADEPPRFDADVVLLQLLLLLLLLLLLLQVVCCVQAVDDSLQSLVLSLLLLVLQLLCLRRQNLAQWFFLLLLLLQLSLQLVVDDHFLQSLLLLLLLLLLLLVVLLVCLVVVCLVPPLLQADLLLLLQLLLLSLLLLLCQQVPVVHLCVLQVPLLVVL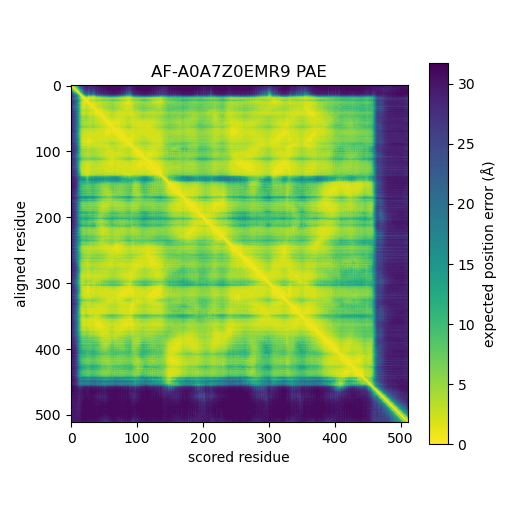LVVLCCLPPDPVLVVVLVVDVVSVVVSLSRSSVSLLVSLVVCVVVPSFPRFDQDFDWRNRDLPCNQQTRFCNNSNHHDPVSSVVSVLSSVSSSSSLSVQLVLLVVLVVVLCVLDSSHDRDHDSSSLSNSQSVSSNVCSGRPRGSRGTGSHDNSQRNSLSVQSSVDCVSGVDSSSSSNSSSSSSSVSSTGRSSCSSSVRPSSSSSSSSSNVSSVVSNVVSVLSDQDPLSVVLSNVLSVCCSVPHRVRSSVSSQVSLCVPCPVCSSVGDHPVPSDPDPPPPDDDDDDPDDDDDDDDDDDDDDDDDDDDDDDDDDDDDDDDDDDDDDDDD

pLDDT: mean 82.3, std 20.75, range [24.48, 98.44]

Solvent-accessible surface area (backbone atoms only — not comparable to full-atom values): 27213 Å² total; per-residue (Å²): 134,86,83,79,80,79,78,81,79,80,73,65,58,69,67,46,56,71,56,62,46,84,54,86,89,31,30,41,30,51,77,73,78,37,33,63,74,32,68,70,35,17,58,49,15,32,64,49,22,63,62,58,52,28,51,33,58,53,40,28,70,68,57,69,40,55,69,40,30,28,43,28,31,46,49,54,53,34,58,53,47,45,50,36,30,33,39,44,33,75,43,28,48,32,41,41,64,71,36,27,41,50,48,51,53,57,30,65,77,37,61,83,48,53,60,21,45,24,42,47,20,20,34,30,39,48,40,11,53,52,30,30,51,26,18,78,70,61,43,58,84,57,62,62,64,70,55,27,40,26,46,54,12,4,51,35,26,7,24,10,49,31,25,37,45,60,30,70,37,92,94,14,56,42,79,64,30,51,62,35,44,52,53,30,42,53,48,39,48,42,60,76,69,31,70,65,48,62,56,48,30,76,79,31,72,66,52,37,52,52,50,66,49,62,61,51,64,31,45,61,46,31,52,56,43,22,35,75,74,67,56,28,70,71,59,63,78,41,88,56,67,51,73,53,30,56,63,59,30,39,55,62,51,16,37,81,39,54,38,76,52,56,72,67,50,39,60,68,24,46,59,48,36,53,56,37,47,59,53,53,50,52,43,55,52,50,53,48,54,55,49,52,58,33,43,75,67,37,57,66,50,53,84,68,81,51,68,36,49,46,27,37,48,27,11,49,40,18,42,50,27,22,43,72,31,47,57,76,48,51,51,21,71,38,29,64,72,61,33,50,50,46,41,59,45,38,52,68,35,59,89,70,31,81,44,63,47,13,38,36,35,22,20,42,51,14,22,42,54,27,65,39,31,19,48,57,48,36,44,44,56,70,34,28,64,48,43,33,44,44,50,30,43,56,38,16,54,50,28,35,54,51,14,60,66,50,14,32,20,74,66,23,46,54,45,11,51,54,16,9,51,41,20,44,76,68,25,53,62,52,12,50,52,50,24,51,51,48,40,43,72,73,40,46,95,34,38,61,75,52,63,72,70,68,79,52,64,92,63,95,63,83,73,88,76,91,76,90,76,92,69,90,75,84,85,76,84,91,79,89,79,79,88,84,85,89,90,84,90,86,88,89,89,81,83,91,87,92,86,80,87,86,84,86,89,86,86,88,86,90,135